Protein AF-0000000067282659 (afdb_homodimer)

Organism: NCBI:txid741277

Radius of gyration: 24.6 Å; Cα contacts (8 Å, |Δi|>4): 688; chains: 2; bounding box: 68×76×52 Å

pLDDT: mean 96.24, std 5.79, range [43.84, 98.81]

Nearest PDB structures (foldseek):
  1otw-assembly1_A  TM=6.386E-01  e=4.198E-04  Klebsiella pneumoniae
  4ny7-assembly1_B  TM=6.399E-01  e=9.774E-04  Klebsiella pneumoniae subsp. pneumoniae MGH 78578
  4q25-assembly1_B  TM=2.834E-01  e=1.799E+00  Pseudomonas aeruginosa PAO1
  2v0o-assembly2_C  TM=1.618E-01  e=1.721E+00  Homo sapiens
  1otw-assembly1_A  TM=6.388E-01  e=4.657E-04  Klebsiella pneumoniae

Secondary structure (DSSP, 8-state):
-HHHHHHHHHHHHHHHHHHHH-GGGSHHHHHHHHS-HHHHT-HHHHHHHHHHHHHHHHHHHHHHTT-TT--SHHHHHHHHHHHHHHH--GGG--HHHHHHHHHHHTT----S-GGG---HHHHHTTS-HHHHHHHHHHHHHTTT-SHHHHHHHHHHHHHHHHHHHHHHTT-GGGGGSHHHHHHHHHTHHHHHHHHHHHHHHHHHHH-GGGHHHHHHHHHHHHHHHHHHHHHHHHHHHHT-/-HHHHHHHHHHHHHHHHHHHH-GGGSHHHHHHHHS-HHHHT-HHHHHHHHHHHHHHHHHHHHHHTT-TT--SHHHHHHHHHHHHHHH--GGG--HHHHHHHHHHHTT----S-GGG---HHHHHTTS-HHHHHHHHHHHHHGGG-SHHHHHHHHHHHHHHHHHHHHHHTT-GGGGGSHHHHHHHHHTHHHHHHHHHHHHHHHHHHH-GGGHHHHHHHHHHHHHHHHHHHHHHHHHHHHT-

Structure (mmCIF, N/CA/C/O backbone):
data_AF-0000000067282659-model_v1
#
loop_
_entity.id
_entity.type
_entity.pdbx_description
1 polymer 'Uncharacterized protein'
#
loop_
_atom_site.group_PDB
_atom_site.id
_atom_site.type_symbol
_atom_site.label_atom_id
_atom_site.label_alt_id
_atom_site.label_comp_id
_atom_site.label_asym_id
_atom_site.label_entity_id
_atom_site.label_seq_id
_atom_site.pdbx_PDB_ins_code
_atom_site.Cartn_x
_atom_site.Cartn_y
_atom_site.Cartn_z
_atom_site.occupancy
_atom_site.B_iso_or_equiv
_atom_site.auth_seq_id
_atom_site.auth_comp_id
_atom_site.auth_asym_id
_atom_site.auth_atom_id
_atom_site.pdbx_PDB_model_num
ATOM 1 N N . MET A 1 1 ? -33.625 -2.24 1.055 1 44.34 1 MET A N 1
ATOM 2 C CA . MET A 1 1 ? -33.969 -3.467 0.338 1 44.34 1 MET A CA 1
ATOM 3 C C . MET A 1 1 ? -33.094 -3.625 -0.907 1 44.34 1 MET A C 1
ATOM 5 O O . MET A 1 1 ? -32.594 -4.715 -1.175 1 44.34 1 MET A O 1
ATOM 9 N N . GLN A 1 2 ? -33.031 -2.631 -1.766 1 50.09 2 GLN A N 1
ATOM 10 C CA . GLN A 1 2 ? -32.344 -2.629 -3.051 1 50.09 2 GLN A CA 1
ATOM 11 C C . GLN A 1 2 ? -30.844 -2.855 -2.871 1 50.09 2 GLN A C 1
ATOM 13 O O . GLN A 1 2 ? -30.219 -3.576 -3.652 1 50.09 2 GLN A O 1
ATOM 18 N N . ASN A 1 3 ? -30.219 -2.354 -1.791 1 61.72 3 ASN A N 1
ATOM 19 C CA . ASN A 1 3 ? -28.797 -2.395 -1.468 1 61.72 3 ASN A CA 1
ATOM 20 C C . ASN A 1 3 ? -28.359 -3.793 -1.047 1 61.72 3 ASN A C 1
ATOM 22 O O . ASN A 1 3 ? -27.266 -4.23 -1.389 1 61.72 3 ASN A O 1
ATOM 26 N N . GLN A 1 4 ? -29.203 -4.496 -0.272 1 65.5 4 GLN A N 1
ATOM 27 C CA . GLN A 1 4 ? -28.906 -5.867 0.115 1 65.5 4 GLN A CA 1
ATOM 28 C C . GLN A 1 4 ? -28.797 -6.773 -1.108 1 65.5 4 GLN A C 1
ATOM 30 O O . GLN A 1 4 ? -28.016 -7.727 -1.119 1 65.5 4 GLN A O 1
ATOM 35 N N . ASP A 1 5 ? -29.281 -6.25 -2.035 1 86.25 5 ASP A N 1
ATOM 36 C CA . ASP A 1 5 ? -29.359 -7.023 -3.27 1 86.25 5 ASP A CA 1
ATOM 37 C C . ASP A 1 5 ? -28.047 -6.953 -4.047 1 86.25 5 ASP A C 1
ATOM 39 O O . ASP A 1 5 ? -27.609 -7.953 -4.617 1 86.25 5 ASP A O 1
ATOM 43 N N . ILE A 1 6 ? -27.297 -5.93 -3.818 1 91.19 6 ILE A N 1
ATOM 44 C CA . ILE A 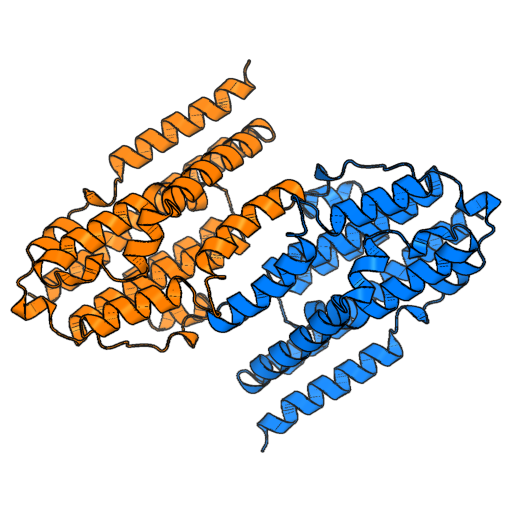1 6 ? -26.062 -5.734 -4.566 1 91.19 6 ILE A CA 1
ATOM 45 C C . ILE A 1 6 ? -24.984 -6.68 -4.039 1 91.19 6 ILE A C 1
ATOM 47 O O . ILE A 1 6 ? -24.266 -7.309 -4.82 1 91.19 6 ILE A O 1
ATOM 51 N N . GLY A 1 7 ? -24.922 -6.793 -2.75 1 89.56 7 GLY A N 1
ATOM 52 C CA . GLY A 1 7 ? -23.984 -7.711 -2.139 1 89.56 7 GLY A CA 1
ATOM 53 C C . GLY A 1 7 ? -24.219 -9.156 -2.516 1 89.56 7 GLY A C 1
ATOM 54 O O . GLY A 1 7 ? -23.281 -9.898 -2.809 1 89.56 7 GLY A O 1
ATOM 55 N N . MET A 1 8 ? -25.453 -9.5 -2.564 1 91.88 8 MET A N 1
ATOM 56 C CA . MET A 1 8 ? -25.812 -10.875 -2.902 1 91.88 8 MET A CA 1
ATOM 57 C C . MET A 1 8 ? -25.531 -11.164 -4.371 1 91.88 8 MET A C 1
ATOM 59 O O . MET A 1 8 ? -25.078 -12.258 -4.719 1 91.88 8 MET A O 1
ATOM 63 N N . LYS A 1 9 ? -25.844 -10.211 -5.129 1 94.81 9 LYS A N 1
ATOM 64 C CA . LYS A 1 9 ? -25.547 -10.359 -6.555 1 94.81 9 LYS A CA 1
ATOM 65 C C . LYS A 1 9 ? -24.062 -10.555 -6.801 1 94.81 9 LYS A C 1
ATOM 67 O O . LYS A 1 9 ? -23.672 -11.406 -7.594 1 94.81 9 LYS A O 1
ATOM 72 N N . PHE A 1 10 ? -23.25 -9.82 -6.105 1 96.31 10 PHE A N 1
ATOM 73 C CA . PHE A 1 10 ? -21.797 -9.922 -6.266 1 96.31 10 PHE A CA 1
ATOM 74 C C . PHE A 1 10 ? -21.297 -11.273 -5.758 1 96.31 10 PHE A C 1
ATOM 76 O O . PHE A 1 10 ? -20.469 -11.914 -6.402 1 96.31 10 PHE A O 1
ATOM 83 N N . TYR A 1 11 ? -21.844 -11.664 -4.629 1 95.44 11 TYR A N 1
ATOM 84 C CA . TYR A 1 11 ? -21.422 -12.945 -4.066 1 95.44 11 TYR A CA 1
ATOM 85 C C . TYR A 1 11 ? -21.766 -14.094 -5.008 1 95.44 11 TYR A C 1
ATOM 87 O O . TYR A 1 11 ? -20.969 -15.008 -5.207 1 95.44 11 TYR A O 1
ATOM 95 N N . ARG A 1 12 ? -22.938 -14.039 -5.547 1 96.44 12 ARG A N 1
ATOM 96 C CA . ARG A 1 12 ? -23.344 -15.078 -6.492 1 96.44 12 ARG A CA 1
ATOM 97 C C . ARG A 1 12 ? -22.438 -15.086 -7.719 1 96.44 12 ARG A C 1
ATOM 99 O O . ARG A 1 12 ? -22.031 -16.156 -8.195 1 96.44 12 ARG A O 1
ATOM 106 N N . PHE A 1 13 ? -22.203 -13.977 -8.133 1 97.62 13 PHE A N 1
ATOM 107 C CA . PHE A 1 13 ? -21.312 -13.828 -9.273 1 97.62 13 PHE A CA 1
ATOM 108 C C . PHE A 1 13 ? -19.938 -14.414 -8.953 1 97.62 13 PHE A C 1
ATOM 110 O O . PHE A 1 13 ? -19.375 -15.148 -9.758 1 97.62 13 PHE A O 1
ATOM 117 N N . LEU A 1 14 ? -19.391 -14.062 -7.797 1 96.88 14 LEU A N 1
ATOM 118 C CA . LEU A 1 14 ? -18.094 -14.562 -7.391 1 96.88 14 LEU A CA 1
ATOM 119 C C . LEU A 1 14 ? -18.094 -16.094 -7.289 1 96.88 14 LEU A C 1
ATOM 121 O O . LEU A 1 14 ? -17.125 -16.75 -7.664 1 96.88 14 LEU A O 1
ATOM 125 N N . ASP A 1 15 ? -19.156 -16.578 -6.785 1 96.25 15 ASP A N 1
ATOM 126 C CA . ASP A 1 15 ? -19.281 -18.031 -6.68 1 96.25 15 ASP A CA 1
ATOM 127 C C . ASP A 1 15 ? -19.25 -18.688 -8.055 1 96.25 15 ASP A C 1
ATOM 129 O O . ASP A 1 15 ? -18.625 -19.75 -8.234 1 96.25 15 ASP A O 1
ATOM 133 N N . GLU A 1 16 ? -19.875 -18.125 -8.938 1 97.56 16 GLU A N 1
ATOM 134 C CA . GLU A 1 16 ? -19.891 -18.656 -10.305 1 97.56 16 GLU A CA 1
ATOM 135 C C . GLU A 1 16 ? -18.5 -18.609 -10.922 1 97.56 16 GLU A C 1
ATOM 137 O O . GLU A 1 16 ? -18.062 -19.594 -11.531 1 97.56 16 GLU A O 1
ATOM 142 N N . ILE A 1 17 ? -17.844 -17.516 -10.75 1 97.94 17 ILE A N 1
ATOM 143 C CA . ILE A 1 17 ? -16.484 -17.359 -11.266 1 97.94 17 ILE A CA 1
ATOM 144 C C . ILE A 1 17 ? -15.562 -18.391 -10.617 1 97.94 17 ILE A C 1
ATOM 146 O O . ILE A 1 17 ? -14.711 -18.984 -11.289 1 97.94 17 ILE A O 1
ATOM 150 N N . TYR A 1 18 ? -15.773 -18.516 -9.352 1 97.44 18 TYR A N 1
ATOM 151 C CA . TYR A 1 18 ? -14.953 -19.469 -8.609 1 97.44 18 TYR A CA 1
ATOM 152 C C . TYR A 1 18 ? -15.148 -20.891 -9.148 1 97.44 18 TYR A C 1
ATOM 154 O O . TYR A 1 18 ? -14.18 -21.625 -9.336 1 97.44 18 TYR A O 1
ATOM 162 N N . GLN A 1 19 ? -16.328 -21.266 -9.453 1 96.81 19 GLN A N 1
ATOM 163 C CA . GLN A 1 19 ? -16.641 -22.609 -9.938 1 96.81 19 GLN A CA 1
ATOM 164 C C . GLN A 1 19 ? -16.094 -22.812 -11.352 1 96.81 19 GLN A C 1
ATOM 166 O O . GLN A 1 19 ? -15.555 -23.875 -11.656 1 96.81 19 GLN A O 1
ATOM 171 N N . ILE A 1 20 ? -16.188 -21.844 -12.102 1 97.69 20 ILE A N 1
ATOM 172 C CA . ILE A 1 20 ? -15.789 -21.953 -13.5 1 97.69 20 ILE A CA 1
ATOM 173 C C . ILE A 1 20 ? -14.266 -21.984 -13.602 1 97.69 20 ILE A C 1
ATOM 175 O O . ILE A 1 20 ? -13.711 -22.703 -14.43 1 97.69 20 ILE A O 1
ATOM 179 N N . HIS A 1 21 ? -13.586 -21.234 -12.688 1 97.88 21 HIS A N 1
ATOM 180 C CA . HIS A 1 21 ? -12.156 -21.016 -12.867 1 97.88 21 HIS A CA 1
ATOM 181 C C . HIS A 1 21 ? -11.359 -21.609 -11.711 1 97.88 21 HIS A C 1
ATOM 183 O O . HIS A 1 21 ? -10.203 -21.234 -11.484 1 97.88 21 HIS A O 1
ATOM 189 N N . LEU A 1 22 ? -11.969 -22.484 -11.016 1 97.44 22 LEU A N 1
ATOM 190 C CA . LEU A 1 22 ? -11.289 -23.094 -9.883 1 97.44 22 LEU A CA 1
ATOM 191 C C . LEU A 1 22 ? -9.898 -23.594 -10.281 1 97.44 22 LEU A C 1
ATOM 193 O O . LEU A 1 22 ? -9.766 -24.453 -11.148 1 97.44 22 LEU A O 1
ATOM 197 N N . PRO A 1 23 ? -8.812 -23.031 -9.625 1 96.5 23 PRO A N 1
ATOM 198 C CA . PRO A 1 23 ? -7.461 -23.344 -10.086 1 96.5 23 PRO A CA 1
ATOM 199 C C . PRO A 1 23 ? -7.133 -24.828 -10.031 1 96.5 23 PRO A C 1
ATOM 201 O O . PRO A 1 23 ? -6.582 -25.391 -10.984 1 96.5 23 PRO A O 1
ATOM 204 N N . SER A 1 24 ? -7.547 -25.531 -9.016 1 97.44 24 SER A N 1
ATOM 205 C CA . SER A 1 24 ? -7.195 -26.938 -8.828 1 97.44 24 SER A CA 1
ATOM 206 C C . SER A 1 24 ? -7.766 -27.812 -9.945 1 97.44 24 SER A C 1
ATOM 208 O O . SER A 1 24 ? -7.32 -28.938 -10.156 1 97.44 24 SER A O 1
ATOM 210 N N . LYS A 1 25 ? -8.734 -27.328 -10.625 1 97.31 25 LYS A N 1
ATOM 211 C CA . LYS A 1 25 ? -9.359 -28.078 -11.703 1 97.31 25 LYS A CA 1
ATOM 212 C C . LYS A 1 25 ? -8.68 -27.797 -13.039 1 97.31 25 LYS A C 1
ATOM 214 O O . LYS A 1 25 ? -8.992 -28.422 -14.055 1 97.31 25 LYS A O 1
ATOM 219 N N . HIS A 1 26 ? -7.809 -26.875 -13.086 1 97.62 26 HIS A N 1
ATOM 220 C CA . HIS A 1 26 ? -7.074 -26.594 -14.312 1 97.62 26 HIS A CA 1
ATOM 221 C C . HIS A 1 26 ? -6.148 -27.75 -14.688 1 97.62 26 HIS A C 1
ATOM 223 O O . HIS A 1 26 ? -5.531 -28.359 -13.812 1 97.62 26 HIS A O 1
ATOM 229 N N . SER A 1 27 ? -6 -27.969 -15.961 1 97.81 27 SER A N 1
ATOM 230 C CA . SER A 1 27 ? -5.246 -29.125 -16.453 1 97.81 27 SER A CA 1
ATOM 231 C C . SER A 1 27 ? -3.775 -29.031 -16.062 1 97.81 27 SER A C 1
ATOM 233 O O . SER A 1 27 ? -3.092 -30.047 -15.961 1 97.81 27 SER A O 1
ATOM 235 N N . PHE A 1 28 ? -3.234 -27.859 -15.852 1 98.56 28 PHE A N 1
ATOM 236 C CA . PHE A 1 28 ? -1.846 -27.688 -15.445 1 98.56 28 PHE A CA 1
ATOM 237 C C . PHE A 1 28 ? -1.521 -28.531 -14.227 1 98.56 28 PHE A C 1
ATOM 239 O O . PHE A 1 28 ? -0.496 -29.219 -14.195 1 98.56 28 PHE A O 1
ATOM 246 N N . PHE A 1 29 ? -2.389 -28.5 -13.195 1 98.31 29 PHE A N 1
ATOM 247 C CA . PHE A 1 29 ? -2.082 -29.156 -11.93 1 98.31 29 PHE A CA 1
ATOM 248 C C . PHE A 1 29 ? -2.102 -30.672 -12.102 1 98.31 29 PHE A C 1
ATOM 250 O O . PHE A 1 29 ? -1.292 -31.375 -11.492 1 98.31 29 PHE A O 1
ATOM 257 N N . ALA A 1 30 ? -3.014 -31.156 -12.922 1 97.25 30 ALA A N 1
ATOM 258 C CA . ALA A 1 30 ? -3.021 -32.594 -13.242 1 97.25 30 ALA A CA 1
ATOM 259 C C . ALA A 1 30 ? -1.761 -32.969 -14 1 97.25 30 ALA A C 1
ATOM 261 O O . ALA A 1 30 ? -1.159 -34.031 -13.719 1 97.25 30 ALA A O 1
ATOM 262 N N . CYS A 1 31 ? -1.441 -32.156 -14.953 1 98 31 CYS A N 1
ATOM 263 C CA . CYS A 1 31 ? -0.227 -32.406 -15.727 1 98 31 CYS A CA 1
ATOM 264 C C . CYS A 1 31 ? 0.999 -32.438 -14.82 1 98 31 CYS A C 1
ATOM 266 O O . CYS A 1 31 ? 1.856 -33.312 -14.945 1 98 31 CYS A O 1
ATOM 268 N N . LEU A 1 32 ? 1.06 -31.5 -13.93 1 98.25 32 LEU A N 1
ATOM 269 C CA . LEU A 1 32 ? 2.182 -31.406 -13 1 98.25 32 LEU A CA 1
ATOM 270 C C . LEU A 1 32 ? 2.244 -32.625 -12.094 1 98.25 32 LEU A C 1
ATOM 272 O O . LEU A 1 32 ? 3.324 -33.188 -11.844 1 98.25 32 LEU A O 1
ATOM 276 N N . ALA A 1 33 ? 1.121 -33.094 -11.617 1 97.12 33 ALA A N 1
ATOM 277 C CA . ALA A 1 33 ? 1.044 -34.219 -10.703 1 97.12 33 ALA A CA 1
ATOM 278 C C . ALA A 1 33 ? 1.505 -35.531 -11.383 1 97.12 33 ALA A C 1
ATOM 280 O O . ALA A 1 33 ? 2.045 -36.406 -10.734 1 97.12 33 ALA A O 1
ATOM 281 N N . LYS A 1 34 ? 1.329 -35.562 -12.68 1 96.44 34 LYS A N 1
ATOM 282 C CA . LYS A 1 34 ? 1.654 -36.75 -13.422 1 96.44 34 LYS A CA 1
ATOM 283 C C . LYS A 1 34 ? 3.014 -36.656 -14.109 1 96.44 34 LYS A C 1
ATOM 285 O O . LYS A 1 34 ? 3.467 -37.594 -14.766 1 96.44 34 LYS A O 1
ATOM 290 N N . PHE A 1 35 ? 3.596 -35.531 -13.992 1 96.5 35 PHE A N 1
ATOM 291 C CA . PHE A 1 35 ? 4.867 -35.281 -14.664 1 96.5 35 PHE A CA 1
ATOM 292 C C . PHE A 1 35 ? 5.945 -36.219 -14.125 1 96.5 35 PHE A C 1
ATOM 294 O O . PHE A 1 35 ? 6.035 -36.438 -12.914 1 96.5 35 PHE A O 1
ATOM 301 N N . PRO A 1 36 ? 6.711 -36.875 -14.961 1 95.56 36 PRO A N 1
ATOM 302 C CA . PRO A 1 36 ? 7.723 -37.812 -14.477 1 95.56 36 PRO A CA 1
ATOM 303 C C . PRO A 1 36 ? 8.719 -37.156 -13.523 1 95.56 36 PRO A C 1
ATOM 305 O O . PRO A 1 36 ? 9.328 -36.156 -13.859 1 95.56 36 PRO A O 1
ATOM 308 N N . PRO A 1 37 ? 8.891 -37.75 -12.398 1 94.75 37 PRO A N 1
ATOM 309 C CA . PRO A 1 37 ? 9.781 -37.156 -11.391 1 94.75 37 PRO A CA 1
ATOM 310 C C . PRO A 1 37 ? 11.188 -36.906 -11.922 1 94.75 37 PRO A C 1
ATOM 312 O O . PRO A 1 37 ? 11.812 -35.906 -11.586 1 94.75 37 PRO A O 1
ATOM 315 N N . GLU A 1 38 ? 11.734 -37.812 -12.711 1 94.62 38 GLU A N 1
ATOM 316 C CA . GLU A 1 38 ? 13.094 -37.688 -13.234 1 94.62 38 GLU A CA 1
ATOM 317 C C . GLU A 1 38 ? 13.242 -36.438 -14.07 1 94.62 38 GLU A C 1
ATOM 319 O O . GLU A 1 38 ? 14.312 -35.812 -14.109 1 94.62 38 GLU A O 1
ATOM 324 N N . LYS A 1 39 ? 12.18 -36.062 -14.664 1 95.31 39 LYS A N 1
ATOM 325 C CA . LYS A 1 39 ? 12.211 -34.875 -15.5 1 95.31 39 LYS A CA 1
ATOM 326 C C . LYS A 1 39 ? 11.93 -33.625 -14.672 1 95.31 39 LYS A C 1
ATOM 328 O O . LYS A 1 39 ? 12.523 -32.562 -14.914 1 95.31 39 LYS A O 1
ATOM 333 N N . LEU A 1 40 ? 11.023 -33.75 -13.742 1 96.44 40 LEU A N 1
ATOM 334 C CA . LEU A 1 40 ? 10.625 -32.594 -12.93 1 96.44 40 LEU A CA 1
ATOM 335 C C . LEU A 1 40 ? 11.781 -32.125 -12.055 1 96.44 40 LEU A C 1
ATOM 337 O O . LEU A 1 40 ? 11.852 -30.953 -11.695 1 96.44 40 LEU A O 1
ATOM 341 N N . CYS A 1 41 ? 12.68 -33 -11.797 1 95.56 41 CYS A N 1
ATOM 342 C CA . CYS A 1 41 ? 13.789 -32.688 -10.898 1 95.56 41 CYS A CA 1
ATOM 343 C C . CYS A 1 41 ? 14.859 -31.891 -11.617 1 95.56 41 CYS A C 1
ATOM 345 O O . CYS A 1 41 ? 15.852 -31.484 -11.008 1 95.56 41 CYS A O 1
ATOM 347 N N . SER A 1 42 ? 14.648 -31.594 -12.891 1 96.5 42 SER A N 1
ATOM 348 C CA . SER A 1 42 ? 15.555 -30.703 -13.617 1 96.5 42 SER A CA 1
ATOM 349 C C . SER A 1 42 ? 15.617 -29.328 -12.977 1 96.5 42 SER A C 1
ATOM 351 O O . SER A 1 42 ? 14.602 -28.641 -12.875 1 96.5 42 SER A O 1
ATOM 353 N N . PRO A 1 43 ? 16.844 -28.922 -12.57 1 97.69 43 PRO A N 1
ATOM 354 C CA . PRO A 1 43 ? 16.953 -27.594 -11.969 1 97.69 43 PRO A CA 1
ATOM 355 C C . PRO A 1 43 ? 16.422 -26.484 -12.867 1 97.69 43 PRO A C 1
ATOM 357 O O . PRO A 1 43 ? 15.797 -25.531 -12.383 1 97.69 43 PRO A O 1
ATOM 360 N N . ASN A 1 44 ? 16.656 -26.672 -14.156 1 97.38 44 ASN A N 1
ATOM 361 C CA . ASN A 1 44 ? 16.203 -25.672 -15.109 1 97.38 44 ASN A CA 1
ATOM 362 C C . ASN A 1 44 ? 14.688 -25.641 -15.219 1 97.38 44 ASN A C 1
ATOM 364 O O . ASN A 1 44 ? 14.086 -24.562 -15.25 1 97.38 44 ASN A O 1
ATOM 368 N N . LEU A 1 45 ? 14.102 -26.766 -15.266 1 98 45 LEU A N 1
ATOM 369 C CA . LEU A 1 45 ? 12.648 -26.812 -15.359 1 98 45 LEU A CA 1
ATOM 370 C C . LEU A 1 45 ? 12 -26.266 -14.094 1 98 45 LEU A C 1
ATOM 372 O O . LEU A 1 45 ? 11.102 -25.422 -14.164 1 98 45 LEU A O 1
ATOM 376 N N . LEU A 1 46 ? 12.492 -26.688 -12.938 1 98.25 46 LEU A N 1
ATOM 377 C CA . LEU A 1 46 ? 11.984 -26.188 -11.664 1 98.25 46 LEU A CA 1
ATOM 378 C C . LEU A 1 46 ? 12.188 -24.688 -11.547 1 98.25 46 LEU A C 1
ATOM 380 O O . LEU A 1 46 ? 11.32 -23.969 -11.031 1 98.25 46 LEU A O 1
ATOM 384 N N . GLY A 1 47 ? 13.336 -24.25 -11.977 1 98.38 47 GLY A N 1
ATOM 385 C CA . GLY A 1 47 ? 13.602 -22.828 -11.969 1 98.38 47 GLY A CA 1
ATOM 386 C C . GLY A 1 47 ? 12.617 -22.031 -12.812 1 98.38 47 GLY A C 1
ATOM 387 O O . GLY A 1 47 ? 12.156 -20.969 -12.383 1 98.38 47 GLY A O 1
ATOM 388 N N . ASN A 1 48 ? 12.32 -22.578 -13.961 1 98.25 48 ASN A N 1
ATOM 389 C CA . ASN A 1 48 ? 11.367 -21.906 -14.844 1 98.25 48 ASN A CA 1
ATOM 390 C C . ASN A 1 48 ? 9.953 -21.938 -14.266 1 98.25 48 ASN A C 1
ATOM 392 O O . ASN A 1 48 ? 9.203 -20.969 -14.414 1 98.25 48 ASN A O 1
ATOM 396 N N . LEU A 1 49 ? 9.602 -23.016 -13.641 1 98.44 49 LEU A N 1
ATOM 397 C CA . LEU A 1 49 ? 8.328 -23.078 -12.93 1 98.44 49 LEU A CA 1
ATOM 398 C C . LEU A 1 49 ? 8.281 -22.047 -11.812 1 98.44 49 LEU A C 1
ATOM 400 O O . LEU A 1 49 ? 7.301 -21.297 -11.68 1 98.44 49 LEU A O 1
ATOM 404 N N . TYR A 1 50 ? 9.359 -21.953 -11.102 1 98.44 50 TYR A N 1
ATOM 405 C CA . TYR A 1 50 ? 9.477 -21.047 -9.969 1 98.44 50 TYR A CA 1
ATOM 406 C C . TYR A 1 50 ? 9.336 -19.594 -10.414 1 98.44 50 TYR A C 1
ATOM 408 O O . TYR A 1 50 ? 8.523 -18.859 -9.867 1 98.44 50 TYR A O 1
ATOM 416 N N . ILE A 1 51 ? 10.109 -19.156 -11.375 1 98.62 51 ILE A N 1
ATOM 417 C CA . ILE A 1 51 ? 10.156 -17.734 -11.719 1 98.62 51 ILE A CA 1
ATOM 418 C C . ILE A 1 51 ? 8.789 -17.281 -12.234 1 98.62 51 ILE A C 1
ATOM 420 O O . ILE A 1 51 ? 8.367 -16.156 -11.977 1 98.62 51 ILE A O 1
ATOM 424 N N . ARG A 1 52 ? 8.086 -18.125 -12.914 1 98.69 52 ARG A N 1
ATOM 425 C CA . ARG A 1 52 ? 6.766 -17.781 -13.43 1 98.69 52 ARG A CA 1
ATOM 426 C C . ARG A 1 52 ? 5.75 -17.688 -12.297 1 98.69 52 ARG A C 1
ATOM 428 O O . ARG A 1 52 ? 5.031 -16.688 -12.188 1 98.69 52 ARG A O 1
ATOM 435 N N . TYR A 1 53 ? 5.754 -18.672 -11.438 1 98.75 53 TYR A N 1
ATOM 436 C CA . TYR A 1 53 ? 4.836 -18.672 -10.305 1 98.75 53 TYR A CA 1
ATOM 437 C C . TYR A 1 53 ? 5.145 -17.516 -9.352 1 98.75 53 TYR A C 1
ATOM 439 O O . TYR A 1 53 ? 4.238 -16.797 -8.93 1 98.75 53 TYR A O 1
ATOM 447 N N . GLN A 1 54 ? 6.391 -17.312 -9.031 1 98.69 54 GLN A N 1
ATOM 448 C CA . GLN A 1 54 ? 6.793 -16.25 -8.117 1 98.69 54 GLN A CA 1
ATOM 449 C C . GLN A 1 54 ? 6.477 -14.875 -8.703 1 98.69 54 GLN A C 1
ATOM 451 O O . GLN A 1 54 ? 6.078 -13.969 -7.973 1 98.69 54 GLN A O 1
ATOM 456 N N . ALA A 1 55 ? 6.688 -14.742 -10 1 98.69 55 ALA A N 1
ATOM 457 C CA . ALA A 1 55 ? 6.387 -13.469 -10.648 1 98.69 55 ALA A CA 1
ATOM 458 C C . ALA A 1 55 ? 4.906 -13.125 -10.523 1 98.69 55 ALA A C 1
ATOM 460 O O . ALA A 1 55 ? 4.547 -11.969 -10.266 1 98.69 55 ALA A O 1
ATOM 461 N N . ALA A 1 56 ? 4.07 -14.109 -10.688 1 98.75 56 ALA A N 1
ATOM 462 C CA . ALA A 1 56 ? 2.633 -13.898 -10.539 1 98.75 56 ALA A CA 1
ATOM 463 C C . ALA A 1 56 ? 2.285 -13.508 -9.102 1 98.75 56 ALA A C 1
ATOM 465 O O . ALA A 1 56 ? 1.522 -12.562 -8.883 1 98.75 56 ALA A O 1
ATOM 466 N N . CYS A 1 57 ? 2.875 -14.219 -8.156 1 98.38 57 CYS A N 1
ATOM 467 C CA . CYS A 1 57 ? 2.648 -13.922 -6.746 1 98.38 57 CYS A CA 1
ATOM 468 C C . CYS A 1 57 ? 3.152 -12.523 -6.398 1 98.38 57 CYS A C 1
ATOM 470 O O . CYS A 1 57 ? 2.455 -11.758 -5.734 1 98.38 57 CYS A O 1
ATOM 472 N N . HIS A 1 58 ? 4.348 -12.242 -6.883 1 98.25 58 HIS A N 1
ATOM 473 C CA . HIS A 1 58 ? 4.945 -10.938 -6.621 1 98.25 58 HIS A CA 1
ATOM 474 C C . HIS A 1 58 ? 4.066 -9.812 -7.156 1 98.25 58 HIS A C 1
ATOM 476 O O . HIS A 1 58 ? 3.799 -8.844 -6.445 1 98.25 58 HIS A O 1
ATOM 482 N N . ALA A 1 59 ? 3.604 -9.938 -8.383 1 98.62 59 ALA A N 1
ATOM 483 C CA . ALA A 1 59 ? 2.781 -8.906 -9.008 1 98.62 59 ALA A CA 1
ATOM 484 C C . ALA A 1 59 ? 1.506 -8.656 -8.203 1 98.62 59 ALA A C 1
ATOM 486 O O . ALA A 1 59 ? 1.146 -7.512 -7.934 1 98.62 59 ALA A O 1
ATOM 487 N N . THR A 1 60 ? 0.864 -9.695 -7.816 1 98.25 60 THR A N 1
ATOM 488 C CA . THR A 1 60 ? -0.408 -9.555 -7.117 1 98.25 60 THR A CA 1
ATOM 489 C C . THR A 1 60 ? -0.192 -9.016 -5.707 1 98.25 60 THR A C 1
ATOM 491 O O . THR A 1 60 ? -1.014 -8.25 -5.199 1 98.25 60 THR A O 1
ATOM 494 N N . ARG A 1 61 ? 0.917 -9.359 -5.102 1 96.5 61 ARG A N 1
ATOM 495 C CA . ARG A 1 61 ? 1.23 -8.875 -3.762 1 96.5 61 ARG A CA 1
ATOM 496 C C . ARG A 1 61 ? 1.561 -7.383 -3.789 1 96.5 61 ARG A C 1
ATOM 498 O O . ARG A 1 61 ? 1.057 -6.613 -2.967 1 96.5 61 ARG A O 1
ATOM 505 N N . VAL A 1 62 ? 2.383 -7.031 -4.758 1 96.88 62 VAL A N 1
ATOM 506 C CA . VAL A 1 62 ? 2.783 -5.633 -4.879 1 96.88 62 VAL A CA 1
ATOM 507 C C . VAL A 1 62 ? 1.56 -4.77 -5.176 1 96.88 62 VAL A C 1
ATOM 509 O O . VAL A 1 62 ? 1.451 -3.645 -4.68 1 96.88 62 VAL A O 1
ATOM 512 N N . MET A 1 63 ? 0.675 -5.297 -5.879 1 97.38 63 MET A N 1
ATOM 513 C CA . MET A 1 63 ? -0.434 -4.473 -6.348 1 97.38 63 MET A CA 1
ATOM 514 C C . MET A 1 63 ? -1.521 -4.363 -5.285 1 97.38 63 MET A C 1
ATOM 516 O O . MET A 1 63 ? -2.412 -3.52 -5.391 1 97.38 63 MET A O 1
ATOM 520 N N . VAL A 1 64 ? -1.476 -5.137 -4.219 1 97 64 VAL A N 1
ATOM 521 C CA . VAL A 1 64 ? -2.422 -4.973 -3.121 1 97 64 VAL A CA 1
ATOM 522 C C . VAL A 1 64 ? -2.307 -3.562 -2.547 1 97 64 VAL A C 1
ATOM 524 O O . VAL A 1 64 ? -3.301 -2.982 -2.104 1 97 64 VAL A O 1
ATOM 527 N N . TYR A 1 65 ? -1.154 -2.994 -2.619 1 95.06 65 TYR A N 1
ATOM 528 C CA . TYR A 1 65 ? -0.929 -1.637 -2.133 1 95.06 65 TYR A CA 1
ATOM 529 C C . TYR A 1 65 ? -1.764 -0.631 -2.916 1 95.06 65 TYR A C 1
ATOM 531 O O . TYR A 1 65 ? -2.059 0.459 -2.422 1 95.06 65 TYR A O 1
ATOM 539 N N . CYS A 1 66 ? -2.193 -1.029 -4.062 1 94.38 66 CYS A N 1
ATOM 540 C CA . CYS A 1 66 ? -2.826 -0.081 -4.973 1 94.38 66 CYS A CA 1
ATOM 541 C C . CYS A 1 66 ? -4.309 -0.394 -5.141 1 94.38 66 CYS A C 1
ATOM 543 O O . CYS A 1 66 ? -4.961 0.147 -6.035 1 94.38 66 CYS A O 1
ATOM 545 N N . VAL A 1 67 ? -4.789 -1.281 -4.336 1 96.69 67 VAL A N 1
ATOM 546 C CA . VAL A 1 67 ? -6.211 -1.595 -4.414 1 96.69 67 VAL A CA 1
ATOM 547 C C . VAL A 1 67 ? -7.031 -0.345 -4.105 1 96.69 67 VAL A C 1
ATOM 549 O O . VAL A 1 67 ? -6.797 0.328 -3.102 1 96.69 67 VAL A O 1
ATOM 552 N N . PRO A 1 68 ? -8.016 -0.046 -4.992 1 96.31 68 PRO A N 1
ATOM 553 C CA . PRO A 1 68 ? -8.75 1.213 -4.844 1 96.31 68 PRO A CA 1
ATOM 554 C C . PRO A 1 68 ? -9.828 1.144 -3.76 1 96.31 68 PRO A C 1
ATOM 556 O O . PRO A 1 68 ? -10.203 0.051 -3.328 1 96.31 68 PRO A O 1
ATOM 559 N N . HIS A 1 69 ? -10.219 2.297 -3.271 1 96.06 69 HIS A N 1
ATOM 560 C CA . HIS A 1 69 ? -11.391 2.529 -2.441 1 96.06 69 HIS A CA 1
ATOM 561 C C . HIS A 1 69 ? -11.156 2.055 -1.011 1 96.06 69 HIS A C 1
ATOM 563 O O . HIS A 1 69 ? -12.117 1.837 -0.262 1 96.06 69 HIS A O 1
ATOM 569 N N . LEU A 1 70 ? -9.969 1.807 -0.691 1 96.69 70 LEU A N 1
ATOM 570 C CA . LEU A 1 70 ? -9.688 1.328 0.657 1 96.69 70 LEU A CA 1
ATOM 571 C C . LEU A 1 70 ? -8.844 2.34 1.426 1 96.69 70 LEU A C 1
ATOM 573 O O . LEU A 1 70 ? -7.961 1.958 2.195 1 96.69 70 LEU A O 1
ATOM 577 N N . ASP A 1 71 ? -9.133 3.59 1.297 1 95.56 71 ASP A N 1
ATOM 578 C CA . ASP A 1 71 ? -8.242 4.625 1.804 1 95.56 71 ASP A CA 1
ATOM 579 C C . ASP A 1 71 ? -8.766 5.211 3.111 1 95.56 71 ASP A C 1
ATOM 581 O O . ASP A 1 71 ? -8.047 5.938 3.803 1 95.56 71 ASP A O 1
ATOM 585 N N . SER A 1 72 ? -9.992 4.875 3.523 1 96.31 72 SER A N 1
ATOM 586 C CA . SER A 1 72 ? -10.461 5.344 4.824 1 96.31 72 SER A CA 1
ATOM 587 C C . SER A 1 72 ? -9.664 4.699 5.957 1 96.31 72 SER A C 1
ATOM 589 O O . SER A 1 72 ? -9.109 3.611 5.793 1 96.31 72 SER A O 1
ATOM 591 N N . PRO A 1 73 ? -9.609 5.336 7.109 1 96.31 73 PRO A N 1
ATOM 592 C CA . PRO A 1 73 ? -8.75 4.824 8.18 1 96.31 73 PRO A CA 1
ATOM 593 C C . PRO A 1 73 ? -9.062 3.379 8.547 1 96.31 73 PRO A C 1
ATOM 595 O O . PRO A 1 73 ? -8.156 2.543 8.617 1 96.31 73 PRO A O 1
ATOM 598 N N . ALA A 1 74 ? -10.328 3.062 8.719 1 96.38 74 ALA A N 1
ATOM 599 C CA . ALA A 1 74 ? -10.688 1.703 9.109 1 96.38 74 ALA A CA 1
ATOM 600 C C . ALA A 1 74 ? -10.305 0.702 8.023 1 96.38 74 ALA A C 1
ATOM 602 O O . ALA A 1 74 ? -9.828 -0.396 8.32 1 96.38 74 ALA A O 1
ATOM 603 N N . LEU A 1 75 ? -10.539 1.063 6.797 1 96.5 75 LEU A N 1
ATOM 604 C CA . LEU A 1 75 ? -10.25 0.171 5.676 1 96.5 75 LEU A CA 1
ATOM 605 C C . LEU A 1 75 ? -8.75 0.043 5.453 1 96.5 75 LEU A C 1
ATOM 607 O O . LEU A 1 75 ? -8.266 -1.019 5.055 1 96.5 75 LEU A O 1
ATOM 611 N N . ARG A 1 76 ? -7.996 1.103 5.719 1 95.81 76 ARG A N 1
ATOM 612 C CA . ARG A 1 76 ? -6.543 1.022 5.613 1 95.81 76 ARG A CA 1
ATOM 613 C C . ARG A 1 76 ? -5.977 0.016 6.609 1 95.81 76 ARG A C 1
ATOM 615 O O . ARG A 1 76 ? -5.043 -0.725 6.285 1 95.81 76 ARG A O 1
ATOM 622 N N . VAL A 1 77 ? -6.566 0.003 7.766 1 96.25 77 VAL A N 1
ATOM 623 C CA . VAL A 1 77 ? -6.133 -0.947 8.789 1 96.25 77 VAL A CA 1
ATOM 624 C C . VAL A 1 77 ? -6.363 -2.375 8.289 1 96.25 77 VAL A C 1
ATOM 626 O O . VAL A 1 77 ? -5.488 -3.232 8.43 1 96.25 77 VAL A O 1
ATOM 629 N N . ARG A 1 78 ? -7.477 -2.584 7.73 1 95.62 78 ARG A N 1
ATOM 630 C CA . ARG A 1 78 ? -7.824 -3.906 7.223 1 95.62 78 ARG A CA 1
ATOM 631 C C . ARG A 1 78 ? -6.938 -4.285 6.039 1 95.62 78 ARG A C 1
ATOM 633 O O . ARG A 1 78 ? -6.457 -5.418 5.953 1 95.62 78 ARG A O 1
ATOM 640 N N . LYS A 1 79 ? -6.711 -3.363 5.152 1 95.69 79 LYS A N 1
ATOM 641 C CA . LYS A 1 79 ? -5.812 -3.568 4.02 1 95.69 79 LYS A CA 1
ATOM 642 C C . LYS A 1 79 ? -4.398 -3.891 4.488 1 95.69 79 LYS A C 1
ATOM 644 O O . LYS A 1 79 ? -3.754 -4.801 3.965 1 95.69 79 LYS A O 1
ATOM 649 N N . LEU A 1 80 ? -3.959 -3.162 5.445 1 96.81 80 LEU A N 1
ATOM 650 C CA . LEU A 1 80 ? -2.623 -3.332 6.008 1 96.81 80 LEU A CA 1
ATOM 651 C C . LEU A 1 80 ? -2.457 -4.727 6.602 1 96.81 80 LEU A C 1
ATOM 653 O O . LEU A 1 80 ? -1.377 -5.316 6.523 1 96.81 80 LEU A O 1
ATOM 657 N N . ARG A 1 81 ? -3.453 -5.266 7.18 1 95.25 81 ARG A N 1
ATOM 658 C CA . ARG A 1 81 ? -3.375 -6.605 7.75 1 95.25 81 ARG A CA 1
ATOM 659 C C . ARG A 1 81 ? -3.088 -7.645 6.672 1 95.25 81 ARG A C 1
ATOM 661 O O . ARG A 1 81 ? -2.277 -8.555 6.875 1 95.25 81 ARG A O 1
ATOM 668 N N . ILE A 1 82 ? -3.717 -7.492 5.562 1 96 82 ILE A N 1
ATOM 669 C CA . ILE A 1 82 ? -3.51 -8.414 4.449 1 96 82 ILE A CA 1
ATOM 670 C C . ILE A 1 82 ? -2.066 -8.312 3.961 1 96 82 ILE A C 1
ATOM 672 O O . ILE A 1 82 ? -1.402 -9.336 3.758 1 96 82 ILE A O 1
ATOM 676 N N . ILE A 1 83 ? -1.6 -7.125 3.816 1 96.75 83 ILE A N 1
ATOM 677 C CA . ILE A 1 83 ? -0.236 -6.902 3.348 1 96.75 83 ILE A CA 1
ATOM 678 C C . ILE A 1 83 ? 0.757 -7.457 4.367 1 96.75 83 ILE A C 1
ATOM 680 O O . ILE A 1 83 ? 1.739 -8.102 3.994 1 96.75 83 ILE A O 1
ATOM 684 N N . SER A 1 84 ? 0.471 -7.25 5.602 1 95.75 84 SER A N 1
ATOM 685 C CA . SER A 1 84 ? 1.364 -7.664 6.676 1 95.75 84 SER A CA 1
ATOM 686 C C . SER A 1 84 ? 1.481 -9.18 6.746 1 95.75 84 SER A C 1
ATOM 688 O O . SER A 1 84 ? 2.547 -9.711 7.066 1 95.75 84 SER A O 1
ATOM 690 N N . ASP A 1 85 ? 0.441 -9.852 6.473 1 95 85 ASP A N 1
ATOM 691 C CA . ASP A 1 85 ? 0.455 -11.312 6.488 1 95 85 ASP A CA 1
ATOM 692 C C . ASP A 1 85 ? 1.448 -11.859 5.469 1 95 85 ASP A C 1
ATOM 694 O O . ASP A 1 85 ? 2.01 -12.938 5.66 1 95 85 ASP A O 1
ATOM 698 N N . ASP A 1 86 ? 1.743 -11.102 4.469 1 94.06 86 ASP A N 1
ATOM 699 C CA . ASP A 1 86 ? 2.598 -11.57 3.383 1 94.06 86 ASP A CA 1
ATOM 700 C C . ASP A 1 86 ? 4.012 -11.008 3.516 1 94.06 86 ASP A C 1
ATOM 702 O O . ASP A 1 86 ? 4.98 -11.656 3.111 1 94.06 86 ASP A O 1
ATOM 706 N N . ASP A 1 87 ? 4.102 -9.805 4.117 1 94.88 87 ASP A N 1
ATOM 707 C CA . ASP A 1 87 ? 5.371 -9.086 4.012 1 94.88 87 ASP A CA 1
ATOM 708 C C . ASP A 1 87 ? 6.008 -8.898 5.387 1 94.88 87 ASP A C 1
ATOM 710 O O . ASP A 1 87 ? 7.125 -8.391 5.492 1 94.88 87 ASP A O 1
ATOM 714 N N . SER A 1 88 ? 5.391 -9.289 6.375 1 92.69 88 SER A N 1
ATOM 715 C CA . SER A 1 88 ? 5.914 -9.008 7.707 1 92.69 88 SER A CA 1
ATOM 716 C C . SER A 1 88 ? 5.965 -10.266 8.562 1 92.69 88 SER A C 1
ATOM 718 O O . SER A 1 88 ? 5.449 -10.289 9.68 1 92.69 88 SER A O 1
ATOM 720 N N . LEU A 1 89 ? 6.492 -11.203 8.016 1 93.19 89 LEU A N 1
ATOM 721 C CA . LEU A 1 89 ? 6.672 -12.445 8.766 1 93.19 89 LEU A CA 1
ATOM 722 C C . LEU A 1 89 ? 7.84 -12.32 9.742 1 93.19 89 LEU A C 1
ATOM 724 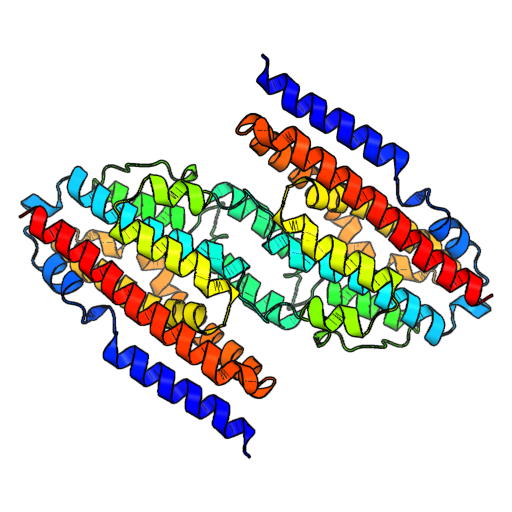O O . LEU A 1 89 ? 8.547 -11.305 9.75 1 93.19 89 LEU A O 1
ATOM 728 N N . LYS A 1 90 ? 7.996 -13.359 10.578 1 91.5 90 LYS A N 1
ATOM 729 C CA . LYS A 1 90 ? 8.992 -13.328 11.648 1 91.5 90 LYS A CA 1
ATOM 730 C C . LYS A 1 90 ? 10.398 -13.125 11.078 1 91.5 90 LYS A C 1
ATOM 732 O O . LYS A 1 90 ? 10.742 -13.703 10.047 1 91.5 90 LYS A O 1
ATOM 737 N N . ASP A 1 91 ? 11.148 -12.242 11.75 1 90.25 91 ASP A N 1
ATOM 738 C CA . ASP A 1 91 ? 12.562 -12 11.484 1 90.25 91 ASP A CA 1
ATOM 739 C C . ASP A 1 91 ? 12.773 -11.438 10.078 1 90.25 91 ASP A C 1
ATOM 741 O O . ASP A 1 91 ? 13.758 -11.766 9.414 1 90.25 91 ASP A O 1
ATOM 745 N N . GLY A 1 92 ? 11.836 -10.672 9.609 1 89.12 92 GLY A N 1
ATOM 746 C CA . GLY A 1 92 ? 11.984 -10.016 8.328 1 89.12 92 GLY A CA 1
ATOM 747 C C . GLY A 1 92 ? 11.688 -10.93 7.148 1 89.12 92 GLY A C 1
ATOM 748 O O . GLY A 1 92 ? 11.914 -10.555 5.996 1 89.12 92 GLY A O 1
ATOM 749 N N . ASP A 1 93 ? 11.195 -12.086 7.41 1 95.31 93 ASP A N 1
ATOM 750 C CA . ASP A 1 93 ? 10.828 -13.039 6.363 1 95.31 93 ASP A CA 1
ATOM 751 C C . ASP A 1 93 ? 9.547 -12.602 5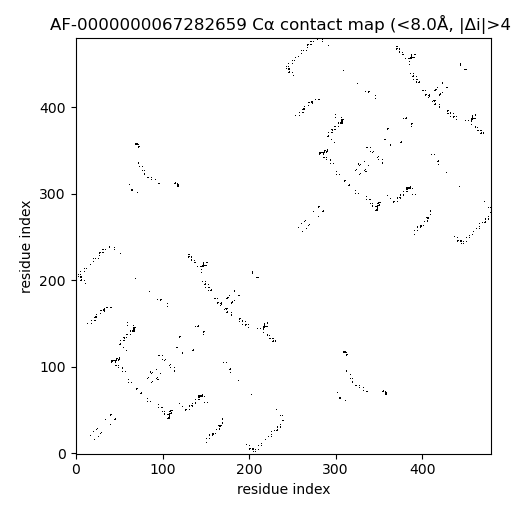.656 1 95.31 93 ASP A C 1
ATOM 753 O O . ASP A 1 93 ? 8.82 -11.742 6.148 1 95.31 93 ASP A O 1
ATOM 757 N N . THR A 1 94 ? 9.359 -13.039 4.426 1 96.94 94 THR A N 1
ATOM 758 C CA . THR A 1 94 ? 8.172 -12.805 3.623 1 96.94 94 THR A CA 1
ATOM 759 C C . THR A 1 94 ? 7.738 -14.078 2.908 1 96.94 94 THR A C 1
ATOM 761 O O . THR A 1 94 ? 8.516 -15.031 2.805 1 96.94 94 THR A O 1
ATOM 764 N N . HIS A 1 95 ? 6.48 -14.07 2.428 1 97.19 95 HIS A N 1
ATOM 765 C CA . HIS A 1 95 ? 6.031 -15.18 1.589 1 97.19 95 HIS A CA 1
ATOM 766 C C . HIS A 1 95 ? 6.918 -15.328 0.358 1 97.19 95 HIS A C 1
ATOM 768 O O . HIS A 1 95 ? 7.137 -16.453 -0.118 1 97.19 95 HIS A O 1
ATOM 774 N N . HIS A 1 96 ? 7.406 -14.25 -0.092 1 98 96 HIS A N 1
ATOM 775 C CA . HIS A 1 96 ? 8.328 -14.281 -1.224 1 98 96 HIS A CA 1
ATOM 776 C C . HIS A 1 96 ? 9.555 -15.125 -0.91 1 98 96 HIS A C 1
ATOM 778 O O . HIS A 1 96 ? 9.898 -16.031 -1.666 1 98 96 HIS A O 1
ATOM 784 N N . TYR A 1 97 ? 10.203 -14.844 0.155 1 98.12 97 TYR A N 1
ATOM 785 C CA . TYR A 1 97 ? 11.414 -15.57 0.539 1 98.12 97 TYR A CA 1
ATOM 786 C C . TYR A 1 97 ? 11.102 -17.031 0.84 1 98.12 97 TYR A C 1
ATOM 788 O O . TYR A 1 97 ? 11.906 -17.922 0.537 1 98.12 97 TYR A O 1
ATOM 796 N N . GLN A 1 98 ? 10 -17.25 1.461 1 98.06 98 GLN A N 1
ATOM 797 C CA . GLN A 1 98 ? 9.602 -18.625 1.771 1 98.06 98 GLN A CA 1
ATOM 798 C C . GLN A 1 98 ? 9.453 -19.453 0.5 1 98.06 98 GLN A C 1
ATOM 800 O O . GLN A 1 98 ? 9.906 -20.609 0.446 1 98.06 98 GLN A O 1
ATOM 805 N N . LEU A 1 99 ? 8.797 -18.875 -0.503 1 98.5 99 LEU A N 1
ATOM 806 C CA . LEU A 1 99 ? 8.625 -19.594 -1.761 1 98.5 99 LEU A CA 1
ATOM 807 C C . LEU A 1 99 ? 9.977 -19.844 -2.436 1 98.5 99 LEU A C 1
ATOM 809 O O . LEU A 1 99 ? 10.211 -20.922 -2.979 1 98.5 99 LEU A O 1
ATOM 813 N N . SER A 1 100 ? 10.805 -18.844 -2.369 1 98.5 100 SER A N 1
ATOM 814 C CA . SER A 1 100 ? 12.148 -19 -2.92 1 98.5 100 SER A CA 1
ATOM 815 C C . SER A 1 100 ? 12.883 -20.156 -2.252 1 98.5 100 SER A C 1
ATOM 817 O O . SER A 1 100 ? 13.508 -20.969 -2.932 1 98.5 100 SER A O 1
ATOM 819 N N . ARG A 1 101 ? 12.859 -20.234 -0.948 1 98.25 101 ARG A N 1
ATOM 820 C CA . ARG A 1 101 ? 13.523 -21.312 -0.214 1 98.25 101 ARG A CA 1
ATOM 821 C C . ARG A 1 101 ? 12.914 -22.672 -0.551 1 98.25 101 ARG A C 1
ATOM 823 O O . ARG A 1 101 ? 13.633 -23.656 -0.712 1 98.25 101 ARG A O 1
ATOM 830 N N . ALA A 1 102 ? 11.586 -22.719 -0.673 1 98.5 102 ALA A N 1
ATOM 831 C CA . ALA A 1 102 ? 10.906 -23.969 -0.979 1 98.5 102 ALA A CA 1
ATOM 832 C C . ALA A 1 102 ? 11.383 -24.547 -2.312 1 98.5 102 ALA A C 1
ATOM 834 O O . ALA A 1 102 ? 11.727 -25.734 -2.404 1 98.5 102 ALA A O 1
ATOM 835 N N . PHE A 1 103 ? 11.469 -23.719 -3.338 1 98.69 103 PHE A N 1
ATOM 836 C CA . PHE A 1 103 ? 11.875 -24.188 -4.656 1 98.69 103 PHE A CA 1
ATOM 837 C C . PHE A 1 103 ? 13.367 -24.5 -4.684 1 98.69 103 PHE A C 1
ATOM 839 O O . PHE A 1 103 ? 13.805 -25.438 -5.348 1 98.69 103 PHE A O 1
ATOM 846 N N . SER A 1 104 ? 14.102 -23.688 -3.928 1 98.5 104 SER A N 1
ATOM 847 C CA . SER A 1 104 ? 15.523 -23.984 -3.803 1 98.5 104 SER A CA 1
ATOM 848 C C . SER A 1 104 ? 15.75 -25.344 -3.168 1 98.5 104 SER A C 1
ATOM 850 O O . SER A 1 104 ? 16.609 -26.109 -3.613 1 98.5 104 SER A O 1
ATOM 852 N N . ASN A 1 105 ? 15.031 -25.641 -2.168 1 98.19 105 ASN A N 1
ATOM 853 C CA . ASN A 1 105 ? 15.133 -26.922 -1.475 1 98.19 105 ASN A CA 1
ATOM 854 C C . ASN A 1 105 ? 14.758 -28.094 -2.385 1 98.19 105 ASN A C 1
ATOM 856 O O . ASN A 1 105 ? 15.211 -29.219 -2.178 1 98.19 105 ASN A O 1
ATOM 860 N N . MET A 1 106 ? 13.945 -27.875 -3.404 1 97.75 106 MET A N 1
ATOM 861 C CA . MET A 1 106 ? 13.586 -28.906 -4.379 1 97.75 106 MET A CA 1
ATOM 862 C C . MET A 1 106 ? 14.648 -29.031 -5.461 1 97.75 106 MET A C 1
ATOM 864 O O . MET A 1 106 ? 14.562 -29.906 -6.328 1 97.75 106 MET A O 1
ATOM 868 N N . GLY A 1 107 ? 15.586 -28.031 -5.469 1 97.81 107 GLY A N 1
ATOM 869 C CA . GLY A 1 107 ? 16.688 -28.125 -6.41 1 97.81 107 GLY A CA 1
ATOM 870 C C . GLY A 1 107 ? 16.562 -27.156 -7.574 1 97.81 107 GLY A C 1
ATOM 871 O O . GLY A 1 107 ? 17.297 -27.266 -8.562 1 97.81 107 GLY A O 1
ATOM 872 N N . ALA A 1 108 ? 15.617 -26.234 -7.434 1 98.19 108 ALA A N 1
ATOM 873 C CA . ALA A 1 108 ? 15.414 -25.281 -8.516 1 98.19 108 ALA A CA 1
ATOM 874 C C . ALA A 1 108 ? 16.609 -24.344 -8.664 1 98.19 108 ALA A C 1
ATOM 876 O O . ALA A 1 108 ? 17.188 -23.906 -7.66 1 98.19 108 ALA A O 1
ATOM 877 N N . GLU A 1 109 ? 16.969 -24.125 -9.867 1 97.44 109 GLU A N 1
ATOM 878 C CA . GLU A 1 109 ? 17.875 -23 -10.148 1 97.44 109 GLU A CA 1
ATOM 879 C C . GLU A 1 109 ? 17.125 -21.672 -10.117 1 97.44 109 GLU A C 1
ATOM 881 O O . GLU A 1 109 ? 16.281 -21.406 -10.977 1 97.44 109 GLU A O 1
ATOM 886 N N . LEU A 1 110 ? 17.406 -20.828 -9.172 1 95.75 110 LEU A N 1
ATOM 887 C CA . LEU A 1 110 ? 16.766 -19.531 -9.078 1 95.75 110 LEU A CA 1
ATOM 888 C C . LEU A 1 110 ? 17.328 -18.562 -10.109 1 95.75 110 LEU A C 1
ATOM 890 O O . LEU A 1 110 ? 18.406 -17.984 -9.906 1 95.75 110 LEU A O 1
ATOM 894 N N . LEU A 1 111 ? 16.672 -18.297 -11.07 1 92.94 111 LEU A N 1
ATOM 895 C CA . LEU A 1 111 ? 17.125 -17.594 -12.273 1 92.94 111 LEU A CA 1
ATOM 896 C C . LEU A 1 111 ? 17.312 -16.109 -12 1 92.94 111 LEU A C 1
ATOM 898 O O . LEU A 1 111 ? 18.047 -15.43 -12.711 1 92.94 111 LEU A O 1
ATOM 902 N N . ILE A 1 112 ? 16.594 -15.648 -11.07 1 94.81 112 ILE A N 1
ATOM 903 C CA . ILE A 1 112 ? 16.781 -14.25 -10.68 1 94.81 112 ILE A CA 1
ATOM 904 C C . ILE A 1 112 ? 16.828 -14.141 -9.156 1 94.81 112 ILE A C 1
ATOM 906 O O . ILE A 1 112 ? 16.203 -14.938 -8.453 1 94.81 112 ILE A O 1
ATOM 910 N N . ALA A 1 113 ? 17.594 -13.18 -8.711 1 95.81 113 ALA A N 1
ATOM 911 C CA . ALA A 1 113 ? 17.672 -12.945 -7.27 1 95.81 113 ALA A CA 1
ATOM 912 C C . ALA A 1 113 ? 16.375 -12.383 -6.723 1 95.81 113 ALA A C 1
ATOM 914 O O . ALA A 1 113 ? 15.656 -11.664 -7.426 1 95.81 113 ALA A O 1
ATOM 915 N N . ASP A 1 114 ? 16.109 -12.688 -5.449 1 96.94 114 ASP A N 1
ATOM 916 C CA . ASP A 1 114 ? 14.867 -12.25 -4.809 1 96.94 114 ASP A CA 1
ATOM 917 C C . ASP A 1 114 ? 14.688 -10.734 -4.957 1 96.94 114 ASP A C 1
ATOM 919 O O . ASP A 1 114 ? 13.602 -10.266 -5.297 1 96.94 114 ASP A O 1
ATOM 923 N N . GLU A 1 115 ? 15.719 -10.031 -4.781 1 95.19 115 GLU A N 1
ATOM 924 C CA . GLU A 1 115 ? 15.625 -8.578 -4.75 1 95.19 115 GLU A CA 1
ATOM 925 C C . GLU A 1 115 ? 15.5 -8 -6.156 1 95.19 115 GLU A C 1
ATOM 927 O O . GLU A 1 115 ? 15.227 -6.812 -6.324 1 95.19 115 GLU A O 1
ATOM 932 N N . ASP A 1 116 ? 15.555 -8.852 -7.145 1 94.12 116 ASP A N 1
ATOM 933 C CA . ASP A 1 116 ? 15.414 -8.414 -8.531 1 94.12 116 ASP A CA 1
ATOM 934 C C . ASP A 1 116 ? 13.961 -8.477 -8.984 1 94.12 116 ASP A C 1
ATOM 936 O O . ASP A 1 116 ? 13.617 -8 -10.062 1 94.12 116 ASP A O 1
ATOM 940 N N . PHE A 1 117 ? 13 -9.117 -8.219 1 95.12 117 PHE A N 1
ATOM 941 C CA . PHE A 1 117 ? 11.57 -9.062 -8.492 1 95.12 117 PHE A CA 1
ATOM 942 C C . PHE A 1 117 ? 11.031 -7.656 -8.25 1 95.12 117 PHE A C 1
ATOM 944 O O . PHE A 1 117 ? 9.906 -7.34 -8.641 1 95.12 117 PHE A O 1
ATOM 951 N N . GLY A 1 118 ? 11.703 -6.703 -8.031 1 90.25 118 GLY A N 1
ATOM 952 C CA . GLY A 1 118 ? 11.43 -5.293 -7.805 1 90.25 118 GLY A CA 1
ATOM 953 C C . GLY A 1 118 ? 10.297 -4.762 -8.656 1 90.25 118 GLY A C 1
ATOM 954 O O . GLY A 1 118 ? 9.203 -5.332 -8.672 1 90.25 118 GLY A O 1
ATOM 955 N N . SER A 1 119 ? 10.469 -3.818 -9.508 1 91.25 119 SER A N 1
ATOM 956 C CA . SER A 1 119 ? 9.43 -3.18 -10.312 1 91.25 119 SER A CA 1
ATOM 957 C C . SER A 1 119 ? 8.844 -4.148 -11.328 1 91.25 119 SER A C 1
ATOM 959 O O . SER A 1 119 ? 9.578 -4.922 -11.953 1 91.25 119 SER A O 1
ATOM 961 N N . LEU A 1 120 ? 7.484 -4.039 -11.469 1 96.44 120 LEU A N 1
ATOM 962 C CA . LEU A 1 120 ? 6.785 -4.941 -12.383 1 96.44 120 LEU A CA 1
ATOM 963 C C . LEU A 1 120 ? 7.184 -4.668 -13.828 1 96.44 120 LEU A C 1
ATOM 965 O O . LEU A 1 120 ? 7.234 -5.59 -14.648 1 96.44 120 LEU A O 1
ATOM 969 N N . ASP A 1 121 ? 7.516 -3.424 -14.086 1 94.38 121 ASP A N 1
ATOM 970 C CA . ASP A 1 121 ? 7.973 -3.074 -15.422 1 94.38 121 ASP A CA 1
ATOM 971 C C . ASP A 1 121 ? 9.273 -3.801 -15.766 1 94.38 121 ASP A C 1
ATOM 973 O O . ASP A 1 121 ? 9.398 -4.375 -16.844 1 94.38 121 ASP A O 1
ATOM 977 N N . ASP A 1 122 ? 10.203 -3.809 -14.875 1 93.31 122 ASP A N 1
ATOM 978 C CA . ASP A 1 122 ? 11.492 -4.453 -15.094 1 93.31 122 ASP A CA 1
ATOM 979 C C . ASP A 1 122 ? 11.352 -5.973 -15.086 1 93.31 122 ASP A C 1
ATOM 981 O O . ASP A 1 122 ? 12.023 -6.668 -15.852 1 93.31 122 ASP A O 1
ATOM 985 N N . LEU A 1 123 ? 10.508 -6.441 -14.242 1 97.12 123 LEU A N 1
ATOM 986 C CA . LEU A 1 123 ? 10.297 -7.879 -14.117 1 97.12 123 LEU A CA 1
ATOM 987 C C . LEU A 1 123 ? 9.766 -8.469 -15.422 1 97.12 123 LEU A C 1
ATOM 989 O O . LEU A 1 123 ? 10.203 -9.539 -15.844 1 97.12 123 LEU A O 1
ATOM 993 N N . GLN A 1 124 ? 8.859 -7.781 -16.062 1 97.81 124 GLN A N 1
ATOM 994 C CA . GLN A 1 124 ? 8.25 -8.25 -17.297 1 97.81 124 GLN A CA 1
ATOM 995 C C . GLN A 1 124 ? 9.312 -8.539 -18.359 1 97.81 124 GLN A C 1
ATOM 997 O O . GLN A 1 124 ? 9.141 -9.438 -19.188 1 97.81 124 GLN A O 1
ATOM 1002 N N . LYS A 1 125 ? 10.414 -7.855 -18.344 1 96.62 125 LYS A N 1
ATOM 1003 C CA . LYS A 1 125 ? 11.469 -7.988 -19.344 1 96.62 125 LYS A CA 1
ATOM 1004 C C . LYS A 1 125 ? 12.258 -9.273 -19.141 1 96.62 125 LYS A C 1
ATOM 1006 O O . LYS A 1 125 ? 12.992 -9.711 -20.047 1 96.62 125 LYS A O 1
ATOM 1011 N N . LYS A 1 126 ? 12.133 -9.844 -18.016 1 95.94 126 LYS A N 1
ATOM 1012 C CA . LYS A 1 126 ? 12.93 -11.016 -17.672 1 95.94 126 LYS A CA 1
ATOM 1013 C C . LYS A 1 126 ? 12.102 -12.289 -17.75 1 95.94 126 LYS A C 1
ATOM 1015 O O . LYS A 1 126 ? 12.609 -13.391 -17.531 1 95.94 126 LYS A O 1
ATOM 1020 N N . LEU A 1 127 ? 10.836 -12.133 -18.109 1 98.06 127 LEU A N 1
ATOM 1021 C CA . LEU A 1 127 ? 9.906 -13.25 -18.047 1 98.06 127 LEU A CA 1
ATOM 1022 C C . LEU A 1 127 ? 9.539 -13.742 -19.438 1 98.06 127 LEU A C 1
ATOM 1024 O O . LEU A 1 127 ? 9.742 -13.031 -20.422 1 98.06 127 LEU A O 1
ATOM 1028 N N . ASP A 1 128 ? 9.141 -15.008 -19.578 1 97.12 128 ASP A N 1
ATOM 1029 C CA . ASP A 1 128 ? 8.516 -15.461 -20.812 1 97.12 128 ASP A CA 1
ATOM 1030 C C . ASP A 1 128 ? 7.285 -14.625 -21.141 1 97.12 128 ASP A C 1
ATOM 1032 O O . ASP A 1 128 ? 6.668 -14.039 -20.25 1 97.12 128 ASP A O 1
ATOM 1036 N N . PRO A 1 129 ? 6.812 -14.609 -22.344 1 97.56 129 PRO A N 1
ATOM 1037 C CA . PRO A 1 129 ? 5.754 -13.703 -22.797 1 97.56 129 PRO A CA 1
ATOM 1038 C C . PRO A 1 129 ? 4.434 -13.93 -22.062 1 97.56 129 PRO A C 1
ATOM 1040 O O . PRO A 1 129 ? 3.74 -12.961 -21.719 1 97.56 129 PRO A O 1
ATOM 1043 N N . MET A 1 130 ? 4.074 -15.117 -21.797 1 97.75 130 MET A N 1
ATOM 1044 C CA . MET A 1 130 ? 2.787 -15.398 -21.172 1 97.75 130 MET A CA 1
ATOM 1045 C C . MET A 1 130 ? 2.766 -14.891 -19.734 1 97.75 130 MET A C 1
ATOM 1047 O O . MET A 1 130 ? 1.777 -14.305 -19.281 1 97.75 130 MET A O 1
ATOM 1051 N N . THR A 1 131 ? 3.844 -15.156 -19.016 1 98.56 131 THR A N 1
ATOM 1052 C CA . THR A 1 131 ? 3.939 -14.664 -17.656 1 98.56 131 THR A CA 1
ATOM 1053 C C . THR A 1 131 ? 4.02 -13.141 -17.625 1 98.56 131 THR A C 1
ATOM 1055 O O . THR A 1 131 ? 3.391 -12.5 -16.781 1 98.56 131 THR A O 1
ATOM 1058 N N . ALA A 1 132 ? 4.766 -12.586 -18.547 1 98.75 132 ALA A N 1
ATOM 1059 C CA . ALA A 1 132 ? 4.859 -11.133 -18.656 1 98.75 132 ALA A CA 1
ATOM 1060 C C . ALA A 1 132 ? 3.486 -10.516 -18.906 1 98.75 132 ALA A C 1
ATOM 1062 O O . ALA A 1 132 ? 3.15 -9.477 -18.328 1 98.75 132 ALA A O 1
ATOM 1063 N N . ASP A 1 133 ? 2.719 -11.156 -19.734 1 98.69 133 ASP A N 1
ATOM 1064 C CA . ASP A 1 133 ? 1.368 -10.688 -20.016 1 98.69 133 ASP A CA 1
ATOM 1065 C C . ASP A 1 133 ? 0.502 -10.695 -18.766 1 98.69 133 ASP A C 1
ATOM 1067 O O . ASP A 1 133 ? -0.292 -9.773 -18.547 1 98.69 133 ASP A O 1
ATOM 1071 N N . PHE A 1 134 ? 0.607 -11.695 -18 1 98.81 134 PHE A N 1
ATOM 1072 C CA . PHE A 1 134 ? -0.168 -11.781 -16.766 1 98.81 134 PHE A CA 1
ATOM 1073 C C . PHE A 1 134 ? 0.236 -10.68 -15.797 1 98.81 134 PHE A C 1
ATOM 1075 O O . PHE A 1 134 ? -0.621 -10.039 -15.188 1 98.81 134 PHE A O 1
ATOM 1082 N N . VAL A 1 135 ? 1.57 -10.508 -15.609 1 98.75 135 VAL A N 1
ATOM 1083 C CA . VAL A 1 135 ? 2.072 -9.461 -14.727 1 98.75 135 VAL A CA 1
ATOM 1084 C C . VAL A 1 135 ? 1.562 -8.102 -15.203 1 98.75 135 VAL A C 1
ATOM 1086 O O . VAL A 1 135 ? 1.121 -7.277 -14.391 1 98.75 135 VAL A O 1
ATOM 1089 N N . SER A 1 136 ? 1.569 -7.895 -16.484 1 98.75 136 SER A N 1
ATOM 1090 C CA . SER A 1 136 ? 1.053 -6.66 -17.078 1 98.75 136 SER A CA 1
ATOM 1091 C C . SER A 1 136 ? -0.438 -6.496 -16.797 1 98.75 136 SER A C 1
ATOM 1093 O O . SER A 1 136 ? -0.901 -5.398 -16.484 1 98.75 136 SER A O 1
ATOM 1095 N N . LEU A 1 137 ? -1.124 -7.551 -16.969 1 98.81 137 LEU A N 1
ATOM 1096 C CA . LEU A 1 137 ? -2.555 -7.531 -16.688 1 98.81 137 LEU A CA 1
ATOM 1097 C C . LEU A 1 137 ? -2.82 -7.113 -15.242 1 98.81 137 LEU A C 1
ATOM 1099 O O . LEU A 1 137 ? -3.631 -6.215 -14.992 1 98.81 137 LEU A O 1
ATOM 1103 N N . VAL A 1 138 ? -2.139 -7.77 -14.312 1 98.75 138 VAL A N 1
ATOM 1104 C CA . VAL A 1 138 ? -2.295 -7.488 -12.883 1 98.75 138 VAL A CA 1
ATOM 1105 C C . VAL A 1 138 ? -2.016 -6.012 -12.617 1 98.75 138 VAL A C 1
ATOM 1107 O O . VAL A 1 138 ? -2.816 -5.328 -11.977 1 98.75 138 VAL A O 1
ATOM 1110 N N . GLN A 1 139 ? -0.932 -5.512 -13.148 1 98.06 139 GLN A N 1
ATOM 1111 C CA . GLN A 1 139 ? -0.513 -4.129 -12.969 1 98.06 139 GLN A CA 1
ATOM 1112 C C . GLN A 1 139 ? -1.576 -3.158 -13.477 1 98.06 139 GLN A C 1
ATOM 1114 O O . GLN A 1 139 ? -1.787 -2.096 -12.891 1 98.06 139 GLN A O 1
ATOM 1119 N N . ASN A 1 140 ? -2.211 -3.57 -14.5 1 98.19 140 ASN A N 1
ATOM 1120 C CA . ASN A 1 140 ? -3.146 -2.674 -15.172 1 98.19 140 ASN A CA 1
ATOM 1121 C C . ASN A 1 140 ? -4.512 -2.678 -14.492 1 98.19 140 ASN A C 1
ATOM 1123 O O . ASN A 1 140 ? -5.168 -1.639 -14.398 1 98.19 140 ASN A O 1
ATOM 1127 N N . ILE A 1 141 ? -4.945 -3.734 -13.977 1 98.44 141 ILE A N 1
ATOM 1128 C CA . ILE A 1 141 ? -6.363 -3.807 -13.641 1 98.44 141 ILE A CA 1
ATOM 1129 C C . ILE A 1 141 ? -6.543 -3.688 -12.133 1 98.44 141 ILE A C 1
ATOM 1131 O O . ILE A 1 141 ? -7.625 -3.336 -11.648 1 98.44 141 ILE A O 1
ATOM 1135 N N . TYR A 1 142 ? -5.516 -3.959 -11.312 1 97.88 142 TYR A N 1
ATOM 1136 C CA . TYR A 1 142 ? -5.629 -3.924 -9.859 1 97.88 142 TYR A CA 1
ATOM 1137 C C . TYR A 1 142 ? -6.074 -2.545 -9.383 1 97.88 142 TYR A C 1
ATOM 1139 O O . TYR A 1 142 ? -6.938 -2.434 -8.508 1 97.88 142 TYR A O 1
ATOM 1147 N N . PRO A 1 143 ? -5.496 -1.45 -9.961 1 96.5 143 PRO A N 1
ATOM 1148 C CA . PRO A 1 143 ? -5.875 -0.133 -9.445 1 96.5 143 PRO A CA 1
ATOM 1149 C C . PRO A 1 143 ? -7.246 0.324 -9.945 1 96.5 143 PRO A C 1
ATOM 1151 O O . PRO A 1 143 ? -7.734 1.378 -9.531 1 96.5 143 PRO A O 1
ATOM 1154 N N . LYS A 1 144 ? -7.918 -0.442 -10.758 1 97.38 144 LYS A N 1
ATOM 1155 C CA . LYS A 1 144 ? -9.102 0.06 -11.453 1 97.38 144 LYS A CA 1
ATOM 1156 C C . LYS A 1 144 ? -10.383 -0.403 -10.758 1 97.38 144 LYS A C 1
ATOM 1158 O O . LYS A 1 144 ? -11.438 0.221 -10.898 1 97.38 144 LYS A O 1
ATOM 1163 N N . SER A 1 145 ? -10.328 -1.457 -10.086 1 97.75 145 SER A N 1
ATOM 1164 C CA . SER A 1 145 ? -11.5 -1.975 -9.398 1 97.75 145 SER A CA 1
ATOM 1165 C C . SER A 1 145 ? -11.117 -3.006 -8.344 1 97.75 145 SER A C 1
ATOM 1167 O O . SER A 1 145 ? -9.969 -3.465 -8.305 1 97.75 145 SER A O 1
ATOM 1169 N N . LEU A 1 146 ? -12.102 -3.436 -7.543 1 98.25 146 LEU A N 1
ATOM 1170 C CA . LEU A 1 146 ? -11.836 -4.363 -6.449 1 98.25 146 LEU A CA 1
ATOM 1171 C C . LEU A 1 146 ? -11.867 -5.809 -6.941 1 98.25 146 LEU A C 1
ATOM 1173 O O . LEU A 1 146 ? -11.406 -6.715 -6.25 1 98.25 146 LEU A O 1
ATOM 1177 N N . GLY A 1 147 ? -12.344 -6.027 -8.078 1 98.56 147 GLY A N 1
ATOM 1178 C CA . GLY A 1 147 ? -12.609 -7.352 -8.625 1 98.56 147 GLY A CA 1
ATOM 1179 C C . GLY A 1 147 ? -11.367 -8.219 -8.711 1 98.56 147 GLY A C 1
ATOM 1180 O O . GLY A 1 147 ? -11.344 -9.336 -8.188 1 98.56 147 GLY A O 1
ATOM 1181 N N . PRO A 1 148 ? -10.312 -7.727 -9.375 1 98.75 148 PRO A N 1
ATOM 1182 C CA . PRO A 1 148 ? -9.094 -8.523 -9.508 1 98.75 148 PRO A CA 1
ATOM 1183 C C . PRO A 1 148 ? -8.547 -8.992 -8.164 1 98.75 148 PRO A C 1
ATOM 1185 O O . PRO A 1 148 ? -8.18 -10.164 -8.008 1 98.75 148 PRO A O 1
ATOM 1188 N N . TRP A 1 149 ? -8.562 -8.055 -7.234 1 98.75 149 TRP A N 1
ATOM 1189 C CA . TRP A 1 149 ? -8.07 -8.367 -5.898 1 98.75 149 TRP A CA 1
ATOM 1190 C C . TRP A 1 149 ? -8.906 -9.469 -5.254 1 98.75 149 TRP A C 1
ATOM 1192 O O . TRP A 1 149 ? -8.359 -10.422 -4.688 1 98.75 149 TRP A O 1
ATOM 1202 N N . CYS A 1 150 ? -10.188 -9.414 -5.355 1 98.25 150 CYS A N 1
ATOM 1203 C CA . CYS A 1 150 ? -11.094 -10.414 -4.789 1 98.25 150 CYS A CA 1
ATOM 1204 C C . CYS A 1 150 ? -10.828 -11.789 -5.379 1 98.25 150 CYS A C 1
ATOM 1206 O O . CYS A 1 150 ? -10.789 -12.789 -4.656 1 98.25 150 CYS A O 1
ATOM 1208 N N . VAL A 1 151 ? -10.672 -11.836 -6.633 1 98.62 151 VAL A N 1
ATOM 1209 C CA . VAL A 1 151 ? -10.453 -13.102 -7.32 1 98.62 151 VAL A CA 1
ATOM 1210 C C . VAL A 1 151 ? -9.156 -13.742 -6.824 1 98.62 151 VAL A C 1
ATOM 1212 O O . VAL A 1 151 ? -9.133 -14.93 -6.492 1 98.62 151 VAL A O 1
ATOM 1215 N N . ILE A 1 152 ? -8.125 -12.992 -6.746 1 98.75 152 ILE A N 1
ATOM 1216 C CA . ILE A 1 152 ? -6.828 -13.531 -6.344 1 98.75 152 ILE A CA 1
ATOM 1217 C C . ILE A 1 152 ? -6.918 -14.086 -4.926 1 98.75 152 ILE A C 1
ATOM 1219 O O . ILE A 1 152 ? -6.477 -15.203 -4.66 1 98.75 152 ILE A O 1
ATOM 1223 N N . GLU A 1 153 ? -7.516 -13.328 -4.07 1 98.44 153 GLU A N 1
ATOM 1224 C CA . GLU A 1 153 ? -7.598 -13.773 -2.682 1 98.44 153 GLU A CA 1
ATOM 1225 C C . GLU A 1 153 ? -8.484 -15.008 -2.549 1 98.44 153 GLU A C 1
ATOM 1227 O O . GLU A 1 153 ? -8.188 -15.922 -1.776 1 98.44 153 GLU A O 1
ATOM 1232 N N . MET A 1 154 ? -9.531 -15.047 -3.279 1 97.88 154 MET A N 1
ATOM 1233 C CA . MET A 1 154 ? -10.477 -16.156 -3.176 1 97.88 154 MET A CA 1
ATOM 1234 C C . MET A 1 154 ? -9.875 -17.438 -3.746 1 97.88 154 MET A C 1
ATOM 1236 O O . MET A 1 154 ? -10.25 -18.547 -3.336 1 97.88 154 MET A O 1
ATOM 1240 N N . PHE A 1 155 ? -8.977 -17.281 -4.668 1 98.56 155 PHE A N 1
ATOM 1241 C CA . PHE A 1 155 ? -8.453 -18.438 -5.383 1 98.56 155 PHE A CA 1
ATOM 1242 C C . PHE A 1 155 ? -7.164 -18.938 -4.734 1 98.56 155 PHE A C 1
ATOM 1244 O O . PHE A 1 155 ? -6.746 -20.062 -4.961 1 98.56 155 PHE A O 1
ATOM 1251 N N . ALA A 1 156 ? -6.512 -18.172 -3.934 1 98.5 156 ALA A N 1
ATOM 1252 C CA . ALA A 1 156 ? -5.141 -18.391 -3.477 1 98.5 156 ALA A CA 1
ATOM 1253 C C . ALA A 1 156 ? -5.027 -19.688 -2.686 1 98.5 156 ALA A C 1
ATOM 1255 O O . ALA A 1 156 ? -4.121 -20.484 -2.922 1 98.5 156 ALA A O 1
ATOM 1256 N N . ASP A 1 157 ? -5.922 -19.906 -1.748 1 98.31 157 ASP A N 1
ATOM 1257 C CA . ASP A 1 157 ? -5.852 -21.125 -0.949 1 98.31 157 ASP A CA 1
ATOM 1258 C C . ASP A 1 157 ? -5.902 -22.375 -1.836 1 98.31 157 ASP A C 1
ATOM 1260 O O . ASP A 1 157 ? -5.117 -23.297 -1.653 1 98.31 157 ASP A O 1
ATOM 1264 N N . ASP A 1 158 ? -6.809 -22.359 -2.779 1 98.5 158 ASP A N 1
ATOM 1265 C CA . ASP A 1 158 ? -7.012 -23.5 -3.656 1 98.5 158 ASP A CA 1
ATOM 1266 C C . ASP A 1 158 ? -5.781 -23.766 -4.523 1 98.5 158 ASP A C 1
ATOM 1268 O O . ASP A 1 158 ? -5.316 -24.891 -4.629 1 98.5 158 ASP A O 1
ATOM 1272 N N . TRP A 1 159 ? -5.234 -22.703 -5.188 1 98.5 159 TRP A N 1
ATOM 1273 C CA . TRP A 1 159 ? -4.129 -22.969 -6.098 1 98.5 159 TRP A CA 1
ATOM 1274 C C . TRP A 1 159 ? -2.863 -23.328 -5.324 1 98.5 159 TRP A C 1
ATOM 1276 O O . TRP A 1 159 ? -2.023 -24.094 -5.812 1 98.5 159 TRP A O 1
ATOM 1286 N N . MET A 1 160 ? -2.68 -22.797 -4.109 1 98.62 160 MET A N 1
ATOM 1287 C CA . MET A 1 160 ? -1.528 -23.172 -3.293 1 98.62 160 MET A CA 1
ATOM 1288 C C . MET A 1 160 ? -1.592 -24.641 -2.902 1 98.62 160 MET A C 1
ATOM 1290 O O . MET A 1 160 ? -0.588 -25.359 -2.98 1 98.62 160 MET A O 1
ATOM 1294 N N . ARG A 1 161 ? -2.766 -25.078 -2.479 1 98.31 161 ARG A N 1
ATOM 1295 C CA . ARG A 1 161 ? -2.941 -26.5 -2.141 1 98.31 161 ARG A CA 1
ATOM 1296 C C . ARG A 1 161 ? -2.719 -27.375 -3.359 1 98.31 161 ARG A C 1
ATOM 1298 O O . ARG A 1 161 ? -2.062 -28.422 -3.264 1 98.31 161 ARG A O 1
ATOM 1305 N N . ALA A 1 162 ? -3.289 -26.969 -4.484 1 98.62 162 ALA A N 1
ATOM 1306 C CA . ALA A 1 162 ? -3.135 -27.734 -5.711 1 98.62 162 ALA A CA 1
ATOM 1307 C C . ALA A 1 162 ? -1.666 -27.859 -6.105 1 98.62 162 ALA A C 1
ATOM 1309 O O . ALA A 1 162 ? -1.207 -28.922 -6.508 1 98.62 162 ALA A O 1
ATOM 1310 N N . LEU A 1 163 ? -0.958 -26.766 -5.988 1 98.75 163 LEU A N 1
ATOM 1311 C CA . LEU A 1 163 ? 0.462 -26.766 -6.32 1 98.75 163 LEU A CA 1
ATOM 1312 C C . LEU A 1 163 ? 1.234 -27.703 -5.391 1 98.75 163 LEU A C 1
ATOM 1314 O O . LEU A 1 163 ? 1.995 -28.547 -5.855 1 98.75 163 LEU A O 1
ATOM 1318 N N . MET A 1 164 ? 1.04 -27.516 -4.078 1 98.56 164 MET A N 1
ATOM 1319 C CA . MET A 1 164 ? 1.703 -28.344 -3.084 1 98.56 164 MET A CA 1
ATOM 1320 C C . MET A 1 164 ? 1.425 -29.828 -3.344 1 98.56 164 MET A C 1
ATOM 1322 O O . MET A 1 164 ? 2.348 -30.641 -3.355 1 98.56 164 MET A O 1
ATOM 1326 N N . ASN A 1 165 ? 0.158 -30.141 -3.602 1 98.12 165 ASN A N 1
ATOM 1327 C CA . ASN A 1 165 ? -0.236 -31.531 -3.822 1 98.12 165 ASN A CA 1
ATOM 1328 C C . ASN A 1 165 ? 0.381 -32.094 -5.102 1 98.12 165 ASN A C 1
ATOM 1330 O O . ASN A 1 165 ? 0.845 -33.219 -5.121 1 98.12 165 ASN A O 1
ATOM 1334 N N . SER A 1 166 ? 0.355 -31.328 -6.117 1 98.25 166 SER A N 1
ATOM 1335 C CA . SER A 1 166 ? 0.922 -31.781 -7.387 1 98.25 166 SER A CA 1
ATOM 1336 C C . SER A 1 166 ? 2.422 -32.031 -7.266 1 98.25 166 SER A C 1
ATOM 1338 O O . SER A 1 166 ? 2.936 -33.031 -7.766 1 98.25 166 SER A O 1
ATOM 1340 N N . LEU A 1 167 ? 3.125 -31.172 -6.594 1 98.31 167 LEU A N 1
ATOM 1341 C CA . LEU A 1 167 ? 4.574 -31.266 -6.449 1 98.31 167 LEU A CA 1
ATOM 1342 C C . LEU A 1 167 ? 4.949 -32.375 -5.457 1 98.31 167 LEU A C 1
ATOM 1344 O O . LEU A 1 167 ? 6.055 -32.906 -5.52 1 98.31 167 LEU A O 1
ATOM 1348 N N . SER A 1 168 ? 4.043 -32.688 -4.527 1 97.12 168 SER A N 1
ATOM 1349 C CA . SER A 1 168 ? 4.348 -33.625 -3.443 1 97.12 168 SER A CA 1
ATOM 1350 C C . SER A 1 168 ? 4.613 -35.031 -3.979 1 97.12 168 SER A C 1
ATOM 1352 O O . SER A 1 168 ? 5.258 -35.844 -3.311 1 97.12 168 SER A O 1
ATOM 1354 N N . HIS A 1 169 ? 4.145 -35.25 -5.172 1 94.12 169 HIS A N 1
ATOM 1355 C CA . HIS A 1 169 ? 4.398 -36.562 -5.781 1 94.12 169 HIS A CA 1
ATOM 1356 C C . HIS A 1 169 ? 5.887 -36.75 -6.051 1 94.12 169 HIS A C 1
ATOM 1358 O O . HIS A 1 169 ? 6.402 -37.875 -5.902 1 94.12 169 HIS A O 1
ATOM 1364 N N . SER A 1 170 ? 6.531 -35.781 -6.438 1 96.25 170 SER A N 1
ATOM 1365 C CA . SER A 1 170 ? 7.961 -35.844 -6.734 1 96.25 170 SER A CA 1
ATOM 1366 C C . SER A 1 170 ? 8.781 -35.312 -5.562 1 96.25 170 SER A C 1
ATOM 1368 O O . SER A 1 170 ? 9.961 -35.656 -5.422 1 96.25 170 SER A O 1
ATOM 1370 N N . PHE A 1 171 ? 8.164 -34.469 -4.77 1 97.69 171 PHE A N 1
ATOM 1371 C CA . PHE A 1 171 ? 8.836 -33.844 -3.639 1 97.69 171 PHE A CA 1
ATOM 1372 C C . PHE A 1 171 ? 8 -33.969 -2.371 1 97.69 171 PHE A C 1
ATOM 1374 O O . PHE A 1 171 ? 7.398 -33 -1.919 1 97.69 171 PHE A O 1
ATOM 1381 N N . PRO A 1 172 ? 8.062 -35.031 -1.712 1 95.62 172 PRO A N 1
ATOM 1382 C CA . PRO A 1 172 ? 7.148 -35.312 -0.603 1 95.62 172 PRO A CA 1
ATOM 1383 C C . PRO A 1 172 ? 7.305 -34.344 0.554 1 95.62 172 PRO A C 1
ATOM 1385 O O . PRO A 1 172 ? 6.352 -34.094 1.297 1 95.62 172 PRO A O 1
ATOM 1388 N N . LEU A 1 173 ? 8.445 -33.688 0.702 1 96.69 173 LEU A N 1
ATOM 1389 C CA . LEU A 1 173 ? 8.703 -32.812 1.852 1 96.69 173 LEU A CA 1
ATOM 1390 C C . LEU A 1 173 ? 8.219 -31.406 1.584 1 96.69 173 LEU A C 1
ATOM 1392 O O . LEU A 1 173 ? 8.312 -30.531 2.457 1 96.69 173 LEU A O 1
ATOM 1396 N N . ILE A 1 174 ? 7.664 -31.25 0.413 1 97.62 174 ILE A N 1
ATOM 1397 C CA . ILE A 1 174 ? 7.254 -29.906 0.05 1 97.62 174 ILE A CA 1
ATOM 1398 C C . ILE A 1 174 ? 6.156 -29.422 0.997 1 97.62 174 ILE A C 1
ATOM 1400 O O . ILE A 1 174 ? 6.023 -28.234 1.252 1 97.62 174 ILE A O 1
ATOM 1404 N N . LYS A 1 175 ? 5.34 -30.328 1.567 1 97 175 LYS A N 1
ATOM 1405 C CA . LYS A 1 175 ? 4.234 -30 2.461 1 97 175 LYS A CA 1
ATOM 1406 C C . LYS A 1 175 ? 4.738 -29.359 3.754 1 97 175 LYS A C 1
ATOM 1408 O O . LYS A 1 175 ? 3.986 -28.672 4.445 1 97 175 LYS A O 1
ATOM 1413 N N . GLU A 1 176 ? 5.984 -29.594 4.055 1 97.88 176 GLU A N 1
ATOM 1414 C CA . GLU A 1 176 ? 6.57 -29.094 5.297 1 97.88 176 GLU A CA 1
ATOM 1415 C C . GLU A 1 176 ? 7.188 -27.719 5.109 1 97.88 176 GLU A C 1
ATOM 1417 O O . GLU A 1 176 ? 7.504 -27.031 6.086 1 97.88 176 GLU A O 1
ATOM 1422 N N . GLU A 1 177 ? 7.344 -27.312 3.861 1 98.19 177 GLU A N 1
ATOM 1423 C CA . GLU A 1 177 ? 7.914 -25.984 3.602 1 98.19 177 GLU A CA 1
ATOM 1424 C C . GLU A 1 177 ? 7.043 -24.891 4.195 1 98.19 177 GLU A C 1
ATOM 1426 O O . GLU A 1 177 ? 5.824 -24.891 4.008 1 98.19 177 GLU A O 1
ATOM 1431 N N . PRO A 1 178 ? 7.609 -23.891 4.785 1 97 178 PRO A N 1
ATOM 1432 C CA . PRO A 1 178 ? 6.855 -22.844 5.48 1 97 178 PRO A CA 1
ATOM 1433 C C . PRO A 1 178 ? 5.887 -22.109 4.562 1 97 178 PRO A C 1
ATOM 1435 O O . PRO A 1 178 ? 4.801 -21.703 4.992 1 97 178 PRO A O 1
ATOM 1438 N N . TYR A 1 179 ? 6.254 -21.953 3.361 1 97.69 179 TYR A N 1
ATOM 1439 C CA . TYR A 1 179 ? 5.375 -21.281 2.408 1 97.69 179 TYR A CA 1
ATOM 1440 C C . TYR A 1 179 ? 3.996 -21.938 2.393 1 97.69 179 TYR A C 1
ATOM 1442 O O . TYR A 1 179 ? 2.979 -21.25 2.273 1 97.69 179 TYR A O 1
ATOM 1450 N N . PHE A 1 180 ? 3.998 -23.203 2.512 1 98 180 PHE A N 1
ATOM 1451 C CA . PHE A 1 180 ? 2.744 -23.938 2.5 1 98 180 PHE A CA 1
ATOM 1452 C C . PHE A 1 180 ? 2.273 -24.234 3.92 1 98 180 PHE A C 1
ATOM 1454 O O . PHE A 1 180 ? 1.167 -23.844 4.305 1 98 180 PHE A O 1
ATOM 1461 N N . ALA A 1 181 ? 3.076 -24.781 4.711 1 97.69 181 ALA A N 1
ATOM 1462 C CA . ALA A 1 181 ? 2.715 -25.312 6.031 1 97.69 181 ALA A CA 1
ATOM 1463 C C . ALA A 1 181 ? 2.186 -24.188 6.93 1 97.69 181 ALA A C 1
ATOM 1465 O O . ALA A 1 181 ? 1.132 -24.344 7.555 1 97.69 181 ALA A O 1
ATOM 1466 N N . GLU A 1 182 ? 2.865 -23.109 6.973 1 95.62 182 GLU A N 1
ATOM 1467 C CA . GLU A 1 182 ? 2.453 -22.016 7.844 1 95.62 182 GLU A CA 1
ATOM 1468 C C . GLU A 1 182 ? 1.199 -21.328 7.309 1 95.62 182 GLU A C 1
ATOM 1470 O O . GLU A 1 182 ? 0.312 -20.953 8.078 1 95.62 182 GLU A O 1
ATOM 1475 N N . CYS A 1 183 ? 1.202 -21.125 6.035 1 95.38 183 CYS A N 1
ATOM 1476 C CA . CYS A 1 183 ? 0.053 -20.484 5.41 1 95.38 183 CYS A CA 1
ATOM 1477 C C . CYS A 1 183 ? -1.226 -21.266 5.676 1 95.38 183 CYS A C 1
ATOM 1479 O O . CYS A 1 183 ? -2.24 -20.703 6.074 1 95.38 183 CYS A O 1
ATOM 1481 N N . PHE A 1 184 ? -1.185 -22.609 5.578 1 96.62 184 PHE A N 1
ATOM 1482 C CA . PHE A 1 184 ? -2.359 -23.469 5.75 1 96.62 184 PHE A CA 1
ATOM 1483 C C . PHE A 1 184 ? -2.723 -23.594 7.223 1 96.62 184 PHE A C 1
ATOM 1485 O O . PHE A 1 184 ? -3.9 -23.531 7.586 1 96.62 184 PHE A O 1
ATOM 1492 N N . SER A 1 185 ? -1.752 -23.734 8.031 1 96.31 185 SER A N 1
ATOM 1493 C CA . SER A 1 185 ? -2.014 -23.906 9.453 1 96.31 185 SER A CA 1
ATOM 1494 C C . SER A 1 185 ? -2.656 -22.672 10.062 1 96.31 185 SER A C 1
ATOM 1496 O O . SER A 1 185 ? -3.49 -22.781 10.961 1 96.31 185 SER A O 1
ATOM 1498 N N . GLN A 1 186 ? -2.334 -21.547 9.57 1 94.44 186 GLN A N 1
ATOM 1499 C CA . GLN A 1 186 ? -2.842 -20.297 10.117 1 94.44 186 GLN A CA 1
ATOM 1500 C C . GLN A 1 186 ? -4.082 -19.828 9.367 1 94.44 186 GLN A C 1
ATOM 1502 O O . GLN A 1 186 ? -4.711 -18.828 9.75 1 94.44 186 GLN A O 1
ATOM 1507 N N . GLY A 1 187 ? -4.426 -20.469 8.328 1 97 187 GLY A N 1
ATOM 1508 C CA . GLY A 1 187 ? -5.594 -20.125 7.535 1 97 187 GLY A CA 1
ATOM 1509 C C . GLY A 1 187 ? -5.496 -18.734 6.914 1 97 187 GLY A C 1
ATOM 1510 O O . GLY A 1 187 ? -6.48 -18 6.879 1 97 187 GLY A O 1
ATOM 1511 N N . VAL A 1 188 ? -4.301 -18.359 6.5 1 96.62 188 VAL A N 1
ATOM 1512 C CA . VAL A 1 188 ? -4.027 -17 6.051 1 96.62 188 VAL A CA 1
ATOM 1513 C C . VAL A 1 188 ? -4.84 -16.703 4.797 1 96.62 188 VAL A C 1
ATOM 1515 O O . VAL A 1 188 ? -5.574 -15.711 4.75 1 96.62 188 VAL A O 1
ATOM 1518 N N . GLU A 1 189 ? -4.781 -17.594 3.875 1 97.69 189 GLU A N 1
ATOM 1519 C CA . GLU A 1 189 ? -5.438 -17.344 2.596 1 97.69 189 GLU A CA 1
ATOM 1520 C C . GLU A 1 189 ? -6.957 -17.375 2.736 1 97.69 189 GLU A C 1
ATOM 1522 O O . GLU A 1 189 ? -7.668 -16.641 2.053 1 97.69 189 GLU A O 1
ATOM 1527 N N . GLU A 1 190 ? -7.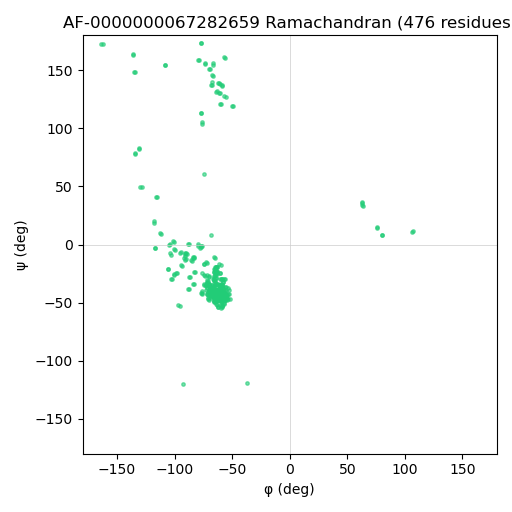457 -18.188 3.58 1 97.69 190 GLU A N 1
ATOM 1528 C CA . GLU A 1 190 ? -8.891 -18.234 3.844 1 97.69 190 GLU A CA 1
ATOM 1529 C C . GLU A 1 190 ? -9.367 -16.922 4.488 1 97.69 190 GLU A C 1
ATOM 1531 O O . GLU A 1 190 ? -10.414 -16.391 4.125 1 97.69 190 GLU A O 1
ATOM 1536 N N . ARG A 1 191 ? -8.617 -16.453 5.418 1 98 191 ARG A N 1
ATOM 1537 C CA . ARG A 1 191 ? -8.938 -15.172 6.055 1 98 191 ARG A CA 1
ATOM 1538 C C . ARG A 1 191 ? -8.891 -14.031 5.047 1 98 191 ARG A C 1
ATOM 1540 O O . ARG A 1 191 ? -9.742 -13.141 5.07 1 98 191 ARG A O 1
ATOM 1547 N N . HIS A 1 192 ? -7.855 -14.047 4.141 1 98.19 192 HIS A N 1
ATOM 1548 C CA . HIS A 1 192 ? -7.758 -13.031 3.098 1 98.19 192 HIS A CA 1
ATOM 1549 C C . HIS A 1 192 ? -8.977 -13.062 2.186 1 98.19 192 HIS A C 1
ATOM 1551 O O . HIS A 1 192 ? -9.516 -12.008 1.822 1 98.19 192 HIS A O 1
ATOM 1557 N N . ALA A 1 193 ? -9.352 -14.25 1.855 1 98.19 193 ALA A N 1
ATOM 1558 C CA . ALA A 1 193 ? -10.516 -14.406 0.988 1 98.19 193 ALA A CA 1
ATOM 1559 C C . ALA A 1 193 ? -11.773 -13.828 1.644 1 98.19 193 ALA A C 1
ATOM 1561 O O . ALA A 1 193 ? -12.539 -13.109 1.002 1 98.19 193 ALA A O 1
ATOM 1562 N N . GLN A 1 194 ? -11.969 -14.164 2.877 1 97.75 194 GLN A N 1
ATOM 1563 C CA . GLN A 1 194 ? -13.117 -13.648 3.617 1 97.75 194 GLN A CA 1
ATOM 1564 C C . GLN A 1 194 ? -13.07 -12.125 3.709 1 97.75 194 GLN A C 1
ATOM 1566 O O . GLN A 1 194 ? -14.086 -11.453 3.498 1 97.75 194 GLN A O 1
ATOM 1571 N N . GLU A 1 195 ? -11.914 -11.602 3.994 1 97.88 195 GLU A N 1
ATOM 1572 C CA . GLU A 1 195 ? -11.742 -10.156 4.102 1 97.88 195 GLU A CA 1
ATOM 1573 C C . GLU A 1 195 ? -12.039 -9.461 2.775 1 97.88 195 GLU A C 1
ATOM 1575 O O . GLU A 1 195 ? -12.727 -8.438 2.744 1 97.88 195 GLU A O 1
ATOM 1580 N N . ALA A 1 196 ? -11.508 -10 1.707 1 98.06 196 ALA A N 1
ATOM 1581 C CA . ALA A 1 196 ? -11.719 -9.414 0.387 1 98.06 196 ALA A CA 1
ATOM 1582 C C . ALA A 1 196 ? -13.203 -9.383 0.03 1 98.06 196 ALA A C 1
ATOM 1584 O O . ALA A 1 196 ? -13.703 -8.375 -0.472 1 98.06 196 ALA A O 1
ATOM 1585 N N . ARG A 1 197 ? -13.852 -10.438 0.329 1 97.12 197 ARG A N 1
ATOM 1586 C CA . ARG A 1 197 ? -15.281 -10.523 0.04 1 97.12 197 ARG A CA 1
ATOM 1587 C C . ARG A 1 197 ? -16.078 -9.523 0.868 1 97.12 197 ARG A C 1
ATOM 1589 O O . ARG A 1 197 ? -16.922 -8.797 0.335 1 97.12 197 ARG A O 1
ATOM 1596 N N . GLU A 1 198 ? -15.82 -9.484 2.105 1 97.19 198 GLU A N 1
ATOM 1597 C CA . GLU A 1 198 ? -16.562 -8.625 3.016 1 97.19 198 GLU A CA 1
ATOM 1598 C C . GLU A 1 198 ? -16.312 -7.152 2.709 1 97.19 198 GLU A C 1
ATOM 1600 O O . GLU A 1 198 ? -17.266 -6.355 2.67 1 97.19 198 GLU A O 1
ATOM 1605 N N . ILE A 1 199 ? -15.062 -6.801 2.506 1 97.69 199 ILE A N 1
ATOM 1606 C CA . ILE A 1 199 ? -14.711 -5.414 2.229 1 97.69 199 ILE A CA 1
ATOM 1607 C C . ILE A 1 199 ? -15.336 -4.973 0.908 1 97.69 199 ILE A C 1
ATOM 1609 O O . ILE A 1 199 ? -15.898 -3.879 0.816 1 97.69 199 ILE A O 1
ATOM 1613 N N . THR A 1 200 ? -15.219 -5.812 -0.054 1 98 200 THR A N 1
ATOM 1614 C CA . THR A 1 200 ? -15.766 -5.469 -1.361 1 98 200 THR A CA 1
ATOM 1615 C C . THR A 1 200 ? -17.281 -5.301 -1.288 1 98 200 THR A C 1
ATOM 1617 O O . THR A 1 200 ? -17.828 -4.352 -1.845 1 98 200 THR A O 1
ATOM 1620 N N . LYS A 1 201 ? -17.953 -6.207 -0.593 1 96.69 201 LYS A N 1
ATOM 1621 C CA . LYS A 1 201 ? -19.391 -6.074 -0.397 1 96.69 201 LYS A CA 1
ATOM 1622 C C . LYS A 1 201 ? -19.734 -4.746 0.273 1 96.69 201 LYS A C 1
ATOM 1624 O O . LYS A 1 201 ? -20.641 -4.043 -0.162 1 96.69 201 LYS A O 1
ATOM 1629 N N . PHE A 1 202 ? -18.984 -4.445 1.267 1 96.62 202 PHE A N 1
ATOM 1630 C CA . PHE A 1 202 ? -19.203 -3.209 2.01 1 96.62 202 PHE A CA 1
ATOM 1631 C C . PHE A 1 202 ? -19.094 -2 1.085 1 96.62 202 PHE A C 1
ATOM 1633 O O . PHE A 1 202 ? -19.953 -1.112 1.121 1 96.62 202 PHE A O 1
ATOM 1640 N N . ILE A 1 203 ? -18.094 -1.979 0.284 1 96.62 203 ILE A N 1
ATOM 1641 C CA . ILE A 1 203 ? -17.859 -0.858 -0.62 1 96.62 203 ILE A CA 1
ATOM 1642 C C . ILE A 1 203 ? -18.969 -0.803 -1.672 1 96.62 203 ILE A C 1
ATOM 1644 O O . ILE A 1 203 ? -19.469 0.274 -1.99 1 96.62 203 ILE A O 1
ATOM 1648 N N . LEU A 1 204 ? -19.359 -1.923 -2.17 1 97.31 204 LEU A N 1
ATOM 1649 C CA . LEU A 1 204 ? -20.359 -1.968 -3.221 1 97.31 204 LEU A CA 1
ATOM 1650 C C . LEU A 1 204 ? -21.719 -1.519 -2.689 1 97.31 204 LEU A C 1
ATOM 1652 O O . LEU A 1 204 ? -22.516 -0.907 -3.418 1 97.31 204 LEU A O 1
ATOM 1656 N N . MET A 1 205 ? -21.984 -1.838 -1.45 1 95.81 205 MET A N 1
ATOM 1657 C CA . MET A 1 205 ? -23.234 -1.394 -0.848 1 95.81 205 MET A CA 1
ATOM 1658 C C . MET A 1 205 ? -23.266 0.126 -0.728 1 95.81 205 MET A C 1
ATOM 1660 O O . MET A 1 205 ? -24.328 0.738 -0.868 1 95.81 205 MET A O 1
ATOM 1664 N N . ARG A 1 206 ? -22.156 0.739 -0.566 1 92.81 206 ARG A N 1
ATOM 1665 C CA . ARG A 1 206 ? -22.062 2.189 -0.427 1 92.81 206 ARG A CA 1
ATOM 1666 C C . ARG A 1 206 ? -21.953 2.863 -1.791 1 92.81 206 ARG A C 1
ATOM 1668 O O . ARG A 1 206 ? -22.375 4.012 -1.956 1 92.81 206 ARG A O 1
ATOM 1675 N N . SER A 1 207 ? -21.406 2.139 -2.705 1 94.31 207 SER A N 1
ATOM 1676 C CA . SER A 1 207 ? -21.188 2.65 -4.055 1 94.31 207 SER A CA 1
ATOM 1677 C C . SER A 1 207 ? -21.609 1.63 -5.105 1 94.31 207 SER A C 1
ATOM 1679 O O . SER A 1 207 ? -20.766 1.046 -5.785 1 94.31 207 SER A O 1
ATOM 1681 N N . PRO A 1 208 ? -22.906 1.549 -5.324 1 96.06 208 PRO A N 1
ATOM 1682 C CA . PRO A 1 208 ? -23.438 0.517 -6.215 1 96.06 208 PRO A CA 1
ATOM 1683 C C . PRO A 1 208 ? -22.953 0.666 -7.652 1 96.06 208 PRO A C 1
ATOM 1685 O O . PRO A 1 208 ? -22.906 -0.314 -8.398 1 96.06 208 PRO A O 1
ATOM 1688 N N . GLU A 1 209 ? -22.516 1.9 -8.07 1 96.06 209 GLU A N 1
ATOM 1689 C CA . GLU A 1 209 ? -22.047 2.154 -9.422 1 96.06 209 GLU A CA 1
ATOM 1690 C C . GLU A 1 209 ? -20.75 1.389 -9.703 1 96.06 209 GLU A C 1
ATOM 1692 O O . GLU A 1 209 ? -20.359 1.213 -10.859 1 96.06 209 GLU A O 1
ATOM 1697 N N . LEU A 1 210 ? -20.141 0.829 -8.68 1 97.31 210 LEU A N 1
ATOM 1698 C CA . LEU A 1 210 ? -18.875 0.121 -8.828 1 97.31 210 LEU A CA 1
ATOM 1699 C C . LEU A 1 210 ? -19.094 -1.354 -9.133 1 97.31 210 LEU A C 1
ATOM 1701 O O . LEU A 1 210 ? -18.156 -2.092 -9.414 1 97.31 210 LEU A O 1
ATOM 1705 N N . LEU A 1 211 ? -20.328 -1.795 -9.07 1 97.94 211 LEU A N 1
ATOM 1706 C CA . LEU A 1 211 ? -20.625 -3.217 -9.203 1 97.94 211 LEU A CA 1
ATOM 1707 C C . LEU A 1 211 ? -20.156 -3.74 -10.555 1 97.94 211 LEU A C 1
ATOM 1709 O O . LEU A 1 211 ? -19.406 -4.715 -10.625 1 97.94 211 LEU A O 1
ATOM 1713 N N . ILE A 1 212 ? -20.531 -3.121 -11.609 1 98 212 ILE A N 1
ATOM 1714 C CA . ILE A 1 212 ? -20.25 -3.621 -12.953 1 98 212 ILE A CA 1
ATOM 1715 C C . ILE A 1 212 ? -18.75 -3.611 -13.211 1 98 212 ILE A C 1
ATOM 1717 O O . ILE A 1 212 ? -18.172 -4.629 -13.602 1 98 212 ILE A O 1
ATOM 1721 N N . PRO A 1 213 ? -18 -2.484 -12.922 1 98.19 213 PRO A N 1
ATOM 1722 C CA . PRO A 1 213 ? -16.547 -2.51 -13.109 1 98.19 213 PRO A CA 1
ATOM 1723 C C . PRO A 1 213 ? -15.859 -3.564 -12.242 1 98.19 213 PRO A C 1
ATOM 1725 O O . PRO A 1 213 ? -14.875 -4.168 -12.664 1 98.19 213 PRO A O 1
ATOM 1728 N N . THR A 1 214 ? -16.344 -3.75 -11.07 1 98.56 214 THR A N 1
ATOM 1729 C CA . THR A 1 214 ? -15.766 -4.746 -10.172 1 98.56 214 THR A CA 1
ATOM 1730 C C . THR A 1 214 ? -15.945 -6.152 -10.742 1 98.56 214 THR A C 1
ATOM 1732 O O . THR A 1 214 ? -15.008 -6.949 -10.742 1 98.56 214 THR A O 1
ATOM 1735 N N . MET A 1 215 ? -17.141 -6.434 -11.242 1 98.56 215 MET A N 1
ATOM 1736 C CA . MET A 1 215 ? -17.422 -7.742 -11.836 1 98.56 215 MET A CA 1
ATOM 1737 C C . MET A 1 215 ? -16.578 -7.957 -13.094 1 98.56 215 MET A C 1
ATOM 1739 O O . MET A 1 215 ? -16.047 -9.047 -13.312 1 98.56 215 MET A O 1
ATOM 1743 N N . GLU A 1 216 ? -16.484 -6.973 -13.891 1 98.69 216 GLU A N 1
ATOM 1744 C CA . GLU A 1 216 ? -15.672 -7.059 -15.109 1 98.69 216 GLU A CA 1
ATOM 1745 C C . GLU A 1 216 ? -14.203 -7.297 -14.781 1 98.69 216 GLU A C 1
ATOM 1747 O O . GLU A 1 216 ? -13.555 -8.133 -15.406 1 98.69 216 GLU A O 1
ATOM 1752 N N . GLY A 1 217 ? -13.688 -6.562 -13.781 1 98.75 217 GLY A N 1
ATOM 1753 C CA . GLY A 1 217 ? -12.32 -6.781 -13.352 1 98.75 217 GLY A CA 1
ATOM 1754 C C . GLY A 1 217 ? -12.078 -8.18 -12.82 1 98.75 217 GLY A C 1
ATOM 1755 O O . GLY A 1 217 ? -11.031 -8.781 -13.07 1 98.75 217 GLY A O 1
ATOM 1756 N N . ALA A 1 218 ? -13.07 -8.688 -12.094 1 98.75 218 ALA A N 1
ATOM 1757 C CA . ALA A 1 218 ? -12.984 -10.047 -11.578 1 98.75 218 ALA A CA 1
ATOM 1758 C C . ALA A 1 218 ? -12.898 -11.062 -12.711 1 98.75 218 ALA A C 1
ATOM 1760 O O . ALA A 1 218 ? -12.062 -11.969 -12.68 1 98.75 218 ALA A O 1
ATOM 1761 N N . LYS A 1 219 ? -13.75 -10.891 -13.656 1 98.69 219 LYS A N 1
ATOM 1762 C CA . LYS A 1 219 ? -13.758 -11.789 -14.805 1 98.69 219 LYS A CA 1
ATOM 1763 C C . LYS A 1 219 ? -12.43 -11.742 -15.555 1 98.69 219 LYS A C 1
ATOM 1765 O O . LYS A 1 219 ? -11.898 -12.781 -15.945 1 98.69 219 LYS A O 1
ATOM 1770 N N . MET A 1 220 ? -11.938 -10.578 -15.758 1 98.75 220 MET A N 1
ATOM 1771 C CA . MET A 1 220 ? -10.656 -10.406 -16.453 1 98.75 220 MET A CA 1
ATOM 1772 C C . MET A 1 220 ? -9.531 -11.102 -15.695 1 98.75 220 MET A C 1
ATOM 1774 O O . MET A 1 220 ? -8.695 -11.766 -16.297 1 98.75 220 MET A O 1
ATOM 1778 N N . MET A 1 221 ? -9.539 -10.953 -14.391 1 98.81 221 MET A N 1
ATOM 1779 C CA . MET A 1 221 ? -8.484 -11.562 -13.578 1 98.81 221 MET A CA 1
ATOM 1780 C C . MET A 1 221 ? -8.57 -13.086 -13.633 1 98.81 221 MET A C 1
ATOM 1782 O O . MET A 1 221 ? -7.551 -13.758 -13.766 1 98.81 221 MET A O 1
ATOM 1786 N N . ALA A 1 222 ? -9.805 -13.617 -13.539 1 98.81 222 ALA A N 1
ATOM 1787 C CA . ALA A 1 222 ? -9.992 -15.062 -13.578 1 98.81 222 ALA A CA 1
ATOM 1788 C C . ALA A 1 222 ? -9.531 -15.641 -14.906 1 98.81 222 ALA A C 1
ATOM 1790 O O . ALA A 1 222 ? -8.836 -16.656 -14.945 1 98.81 222 ALA A O 1
ATOM 1791 N N . THR A 1 223 ? -9.891 -14.961 -15.922 1 98.69 223 THR A N 1
ATOM 1792 C CA . THR A 1 223 ? -9.484 -15.391 -17.25 1 98.69 223 THR A CA 1
ATOM 1793 C C . THR A 1 223 ? -7.973 -15.289 -17.406 1 98.69 223 THR A C 1
ATOM 1795 O O . THR A 1 223 ? -7.348 -16.156 -18.031 1 98.69 223 THR A O 1
ATOM 1798 N N . GLY A 1 224 ? -7.453 -14.18 -16.922 1 98.69 224 GLY A N 1
ATOM 1799 C CA . GLY A 1 224 ? -6.008 -14.023 -16.938 1 98.69 224 GLY A CA 1
ATOM 1800 C C . GLY A 1 224 ? -5.281 -15.125 -16.188 1 98.69 224 GLY A C 1
ATOM 1801 O O . GLY A 1 224 ? -4.234 -15.602 -16.641 1 98.69 224 GLY A O 1
ATOM 1802 N N . LEU A 1 225 ? -5.84 -15.57 -15.086 1 98.62 225 LEU A N 1
ATOM 1803 C CA . LEU A 1 225 ? -5.258 -16.656 -14.305 1 98.62 225 LEU A CA 1
ATOM 1804 C C . LEU A 1 225 ? -5.281 -17.969 -15.086 1 98.62 225 LEU A C 1
ATOM 1806 O O . LEU A 1 225 ? -4.316 -18.734 -15.055 1 98.62 225 LEU A O 1
ATOM 1810 N N . ASP A 1 226 ? -6.371 -18.203 -15.766 1 98.62 226 ASP A N 1
ATOM 1811 C CA . ASP A 1 226 ? -6.449 -19.391 -16.609 1 98.62 226 ASP A CA 1
ATOM 1812 C C . ASP A 1 226 ? -5.316 -19.406 -17.641 1 98.62 226 ASP A C 1
ATOM 1814 O O . ASP A 1 226 ? -4.672 -20.438 -17.844 1 98.62 226 ASP A O 1
ATOM 1818 N N . ARG A 1 227 ? -5.16 -18.297 -18.234 1 98.44 227 ARG A N 1
ATOM 1819 C CA . ARG A 1 227 ? -4.105 -18.188 -19.234 1 98.44 227 ARG A CA 1
ATOM 1820 C C . ARG A 1 227 ? -2.73 -18.391 -18.609 1 98.44 227 ARG A C 1
ATOM 1822 O O . ARG A 1 227 ? -1.848 -19 -19.219 1 98.44 227 ARG A O 1
ATOM 1829 N N . PHE A 1 228 ? -2.557 -17.875 -17.484 1 98.75 228 PHE A N 1
ATOM 1830 C CA . PHE A 1 228 ? -1.3 -18.062 -16.766 1 98.75 228 PHE A CA 1
ATOM 1831 C C . PHE A 1 228 ? -1.017 -19.531 -16.516 1 98.75 228 PHE A C 1
ATOM 1833 O O . PHE A 1 228 ? 0.086 -20.016 -16.797 1 98.75 228 PHE A O 1
ATOM 1840 N N . TRP A 1 229 ? -2.025 -20.25 -15.984 1 98.62 229 TRP A N 1
ATOM 1841 C CA . TRP A 1 229 ? -1.863 -21.688 -15.75 1 98.62 229 TRP A CA 1
ATOM 1842 C C . TRP A 1 229 ? -1.577 -22.422 -17.047 1 98.62 229 TRP A C 1
ATOM 1844 O O . TRP A 1 229 ? -0.761 -23.359 -17.078 1 98.62 229 TRP A O 1
ATOM 1854 N N . PHE A 1 230 ? -2.23 -22 -18.078 1 98.31 230 PHE A N 1
ATOM 1855 C CA . PHE A 1 230 ? -1.972 -22.609 -19.375 1 98.31 230 PHE A CA 1
ATOM 1856 C C . PHE A 1 230 ? -0.514 -22.422 -19.781 1 98.31 230 PHE A C 1
ATOM 1858 O O . PHE A 1 230 ? 0.092 -23.328 -20.375 1 98.31 230 PHE A O 1
ATOM 1865 N N . GLY A 1 231 ? -0.006 -21.266 -19.531 1 98.38 231 GL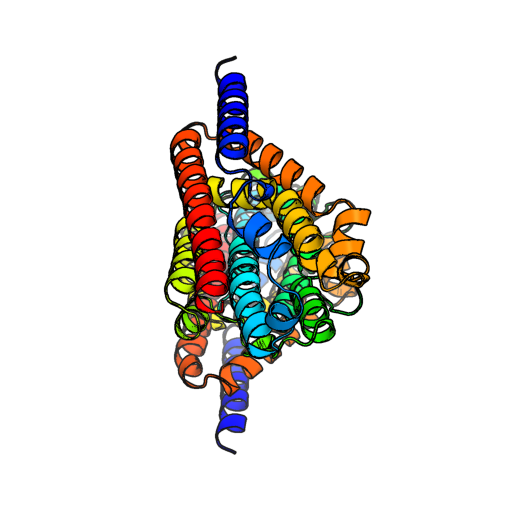Y A N 1
ATOM 1866 C CA . GLY A 1 231 ? 1.4 -21.016 -19.797 1 98.38 231 GLY A CA 1
ATOM 1867 C C . GLY A 1 231 ? 2.328 -21.938 -19.031 1 98.38 231 GLY A C 1
ATOM 1868 O O . GLY A 1 231 ? 3.326 -22.422 -19.578 1 98.38 231 GLY A O 1
ATOM 1869 N N . LEU A 1 232 ? 2.004 -22.219 -17.828 1 98.56 232 LEU A N 1
ATOM 1870 C CA . LEU A 1 232 ? 2.801 -23.141 -17.016 1 98.56 232 LEU A CA 1
ATOM 1871 C C . LEU A 1 232 ? 2.68 -24.562 -17.547 1 98.56 232 LEU A C 1
ATOM 1873 O O . LEU A 1 232 ? 3.66 -25.312 -17.562 1 98.56 232 LEU A O 1
ATOM 1877 N N . GLU A 1 233 ? 1.46 -24.875 -17.969 1 98.38 233 GLU A N 1
ATOM 1878 C CA . GLU A 1 233 ? 1.268 -26.203 -18.547 1 98.38 233 GLU A CA 1
ATOM 1879 C C . GLU A 1 233 ? 2.102 -26.375 -19.812 1 98.38 233 GLU A C 1
ATOM 1881 O O . GLU A 1 233 ? 2.695 -27.422 -20.047 1 98.38 233 GLU A O 1
ATOM 1886 N N . LYS A 1 234 ? 2.074 -25.359 -20.641 1 98.12 234 LYS A N 1
ATOM 1887 C CA . LYS A 1 234 ? 2.865 -25.391 -21.859 1 98.12 234 LYS A CA 1
ATOM 1888 C C . LYS A 1 234 ? 4.344 -25.609 -21.562 1 98.12 234 LYS A C 1
ATOM 1890 O O . LYS A 1 234 ? 5.027 -26.359 -22.281 1 98.12 234 LYS A O 1
ATOM 1895 N N . LEU A 1 235 ? 4.848 -24.969 -20.547 1 98.06 235 LEU A N 1
ATOM 1896 C CA . LEU A 1 235 ? 6.227 -25.172 -20.125 1 98.06 235 LEU A CA 1
ATOM 1897 C C . LEU A 1 235 ? 6.504 -26.641 -19.844 1 98.06 235 LEU A C 1
ATOM 1899 O O . LEU A 1 235 ? 7.523 -27.188 -20.281 1 98.06 235 LEU A O 1
ATOM 1903 N N . LEU A 1 236 ? 5.586 -27.344 -19.141 1 97.75 236 LEU A N 1
ATOM 1904 C CA . LEU A 1 236 ? 5.742 -28.766 -18.812 1 97.75 236 LEU A CA 1
ATOM 1905 C C . LEU A 1 236 ? 5.711 -29.625 -20.078 1 97.75 236 LEU A C 1
ATOM 1907 O O . LEU A 1 236 ? 6.559 -30.5 -20.266 1 97.75 236 LEU A O 1
ATOM 1911 N N . ARG A 1 237 ? 4.793 -29.281 -20.922 1 96.56 237 ARG A N 1
ATOM 1912 C CA . ARG A 1 237 ? 4.629 -30.078 -22.141 1 96.56 237 ARG A CA 1
ATOM 1913 C C . ARG A 1 237 ? 5.84 -29.922 -23.062 1 96.56 237 ARG A C 1
ATOM 1915 O O . ARG A 1 237 ? 6.25 -30.875 -23.719 1 96.56 237 ARG A O 1
ATOM 1922 N N . ASP A 1 238 ? 6.371 -28.734 -23.078 1 95.38 238 ASP A N 1
ATOM 1923 C CA . ASP A 1 238 ? 7.543 -28.469 -23.922 1 95.38 238 ASP A CA 1
ATOM 1924 C C . ASP A 1 238 ? 8.789 -29.141 -23.344 1 95.38 238 ASP A C 1
ATOM 1926 O O . ASP A 1 238 ? 9.789 -29.312 -24.031 1 95.38 238 ASP A O 1
ATOM 1930 N N . SER A 1 239 ? 8.727 -29.531 -22.125 1 92.06 239 SER A N 1
ATOM 1931 C CA . SER A 1 239 ? 9.875 -30.125 -21.438 1 92.06 239 SER A CA 1
ATOM 1932 C C . SER A 1 239 ? 9.773 -31.641 -21.391 1 92.06 239 SER A C 1
ATOM 1934 O O . SER A 1 239 ? 10.578 -32.312 -20.734 1 92.06 239 SER A O 1
ATOM 1936 N N . GLN A 1 240 ? 8.703 -32.219 -22 1 84.38 240 GLN A N 1
ATOM 1937 C CA . GLN A 1 240 ? 8.547 -33.656 -22.078 1 84.38 240 GLN A CA 1
ATOM 1938 C C . GLN A 1 240 ? 9.461 -34.25 -23.156 1 84.38 240 GLN A C 1
ATOM 1940 O O . GLN A 1 240 ? 9.711 -33.625 -24.188 1 84.38 240 GLN A O 1
ATOM 1945 N N . MET B 1 1 ? 33.531 5.07 -6.723 1 43.84 1 MET B N 1
ATOM 1946 C CA . MET B 1 1 ? 33.844 6.453 -6.371 1 43.84 1 MET B CA 1
ATOM 1947 C C . MET B 1 1 ? 32.688 7.383 -6.797 1 43.84 1 MET B C 1
ATOM 1949 O O . MET B 1 1 ? 32.281 8.234 -6.02 1 43.84 1 MET B O 1
ATOM 1953 N N . GLN B 1 2 ? 32.281 7.371 -8.055 1 50.97 2 GLN B N 1
ATOM 1954 C CA . GLN B 1 2 ? 31.266 8.227 -8.68 1 50.97 2 GLN B CA 1
ATOM 1955 C C . GLN B 1 2 ? 29.906 8.047 -8.016 1 50.97 2 GLN B C 1
ATOM 1957 O O . GLN B 1 2 ? 29.172 9.016 -7.801 1 50.97 2 GLN B O 1
ATOM 1962 N N . ASN B 1 3 ? 29.562 6.832 -7.566 1 64.38 3 ASN B N 1
ATOM 1963 C CA . ASN B 1 3 ? 28.297 6.43 -6.957 1 64.38 3 ASN B CA 1
ATOM 1964 C C . ASN B 1 3 ? 28.141 7.004 -5.547 1 64.38 3 ASN B C 1
ATOM 1966 O O . ASN B 1 3 ? 27.047 7.379 -5.141 1 64.38 3 ASN B O 1
ATOM 1970 N N . GLN B 1 4 ? 29.266 6.957 -4.758 1 64.44 4 GLN B N 1
ATOM 1971 C CA . GLN B 1 4 ? 29.25 7.543 -3.422 1 64.44 4 GLN B CA 1
ATOM 1972 C C . GLN B 1 4 ? 28.938 9.039 -3.479 1 64.44 4 GLN B C 1
ATOM 1974 O O . GLN B 1 4 ? 28.312 9.578 -2.57 1 64.44 4 GLN B O 1
ATOM 1979 N N . ASP B 1 5 ? 29.109 9.414 -4.555 1 86.19 5 ASP B N 1
ATOM 1980 C CA . ASP B 1 5 ? 28.969 10.852 -4.762 1 86.19 5 ASP B CA 1
ATOM 1981 C C . ASP B 1 5 ? 27.5 11.227 -4.934 1 86.19 5 ASP B C 1
ATOM 1983 O O . ASP B 1 5 ? 27.047 12.25 -4.422 1 86.19 5 ASP B O 1
ATOM 1987 N N . ILE B 1 6 ? 26.703 10.297 -5.344 1 91.38 6 ILE B N 1
ATOM 1988 C CA . ILE B 1 6 ? 25.297 10.578 -5.625 1 91.38 6 ILE B CA 1
ATOM 1989 C C . ILE B 1 6 ? 24.516 10.68 -4.316 1 91.38 6 ILE B C 1
ATOM 1991 O O . ILE B 1 6 ? 23.703 11.594 -4.137 1 91.38 6 ILE B O 1
ATOM 1995 N N . GLY B 1 7 ? 24.812 9.797 -3.422 1 89.81 7 GLY B N 1
ATOM 1996 C CA . GLY B 1 7 ? 24.172 9.828 -2.113 1 89.81 7 GLY B CA 1
ATOM 1997 C C . GLY B 1 7 ? 24.484 11.094 -1.335 1 89.81 7 GLY B C 1
ATOM 1998 O O . GLY B 1 7 ? 23.594 11.688 -0.718 1 89.81 7 GLY B O 1
ATOM 1999 N N . MET B 1 8 ? 25.688 11.484 -1.428 1 91.94 8 MET B N 1
ATOM 2000 C CA . MET B 1 8 ? 26.109 12.68 -0.709 1 91.94 8 MET B CA 1
ATOM 2001 C C . MET B 1 8 ? 25.5 13.93 -1.324 1 91.94 8 MET B C 1
ATOM 2003 O O . MET B 1 8 ? 25.125 14.859 -0.606 1 91.94 8 MET B O 1
ATOM 2007 N N . LYS B 1 9 ? 25.469 13.906 -2.59 1 95 9 LYS B N 1
ATOM 2008 C CA . LYS B 1 9 ? 24.844 15.031 -3.279 1 95 9 LYS B CA 1
ATOM 2009 C C . LYS B 1 9 ? 23.375 15.172 -2.885 1 95 9 LYS B C 1
ATOM 2011 O O . LYS B 1 9 ? 22.906 16.281 -2.633 1 95 9 LYS B O 1
ATOM 2016 N N . PHE B 1 10 ? 22.672 14.078 -2.777 1 96.44 10 PHE B N 1
ATOM 2017 C CA . PHE B 1 10 ? 21.266 14.094 -2.402 1 96.44 10 PHE B CA 1
ATOM 2018 C C . PHE B 1 10 ? 21.109 14.547 -0.955 1 96.44 10 PHE B C 1
ATOM 2020 O O . PHE B 1 10 ? 20.219 15.352 -0.647 1 96.44 10 PHE B O 1
ATOM 2027 N N . TYR B 1 11 ? 21.984 14.023 -0.121 1 95.44 11 TYR B N 1
ATOM 2028 C CA . TYR B 1 11 ? 21.891 14.398 1.287 1 95.44 11 TYR B CA 1
ATOM 2029 C C . TYR B 1 11 ? 22.125 15.891 1.47 1 95.44 11 TYR B C 1
ATOM 2031 O O . TYR B 1 11 ? 21.406 16.547 2.244 1 95.44 11 TYR B O 1
ATOM 2039 N N . ARG B 1 12 ? 23.078 16.406 0.782 1 96.38 12 ARG B N 1
ATOM 2040 C CA . ARG B 1 12 ? 23.359 17.844 0.86 1 96.38 12 ARG B CA 1
ATOM 2041 C C . ARG B 1 12 ? 22.156 18.656 0.363 1 96.38 12 ARG B C 1
ATOM 2043 O O . ARG B 1 12 ? 21.797 19.656 0.968 1 96.38 12 ARG B O 1
ATOM 2050 N N . PHE B 1 13 ? 21.672 18.203 -0.655 1 97.62 13 PHE B N 1
ATOM 2051 C CA . PHE B 1 13 ? 20.5 18.859 -1.216 1 97.62 13 PHE B CA 1
ATOM 2052 C C . PHE B 1 13 ? 19.344 18.828 -0.22 1 97.62 13 PHE B C 1
ATOM 2054 O O . PHE B 1 13 ? 18.672 19.844 -0.009 1 97.62 13 PHE B O 1
ATOM 2061 N N . LEU B 1 14 ? 19.094 17.672 0.369 1 96.81 14 LEU B N 1
ATOM 2062 C CA . LEU B 1 14 ? 18.016 17.547 1.344 1 96.81 14 LEU B CA 1
ATOM 2063 C C . LEU B 1 14 ? 18.25 18.469 2.535 1 96.81 14 LEU B C 1
ATOM 2065 O O . LEU B 1 14 ? 17.297 19.062 3.059 1 96.81 14 LEU B O 1
ATOM 2069 N N . ASP B 1 15 ? 19.438 18.531 2.938 1 96.19 15 ASP B N 1
ATOM 2070 C CA . ASP B 1 15 ? 19.766 19.422 4.047 1 96.19 15 ASP B CA 1
ATOM 2071 C C . ASP B 1 15 ? 19.453 20.875 3.703 1 96.19 15 ASP B C 1
ATOM 2073 O O . ASP B 1 15 ? 18.953 21.625 4.543 1 96.19 15 ASP B O 1
ATOM 2077 N N . GLU B 1 16 ? 19.766 21.234 2.566 1 97.5 16 GLU B N 1
ATOM 2078 C CA . GLU B 1 16 ? 19.484 22.594 2.113 1 97.5 16 GLU B CA 1
ATOM 2079 C C . GLU B 1 16 ? 17.984 22.859 2.084 1 97.5 16 GLU B C 1
ATOM 2081 O O . GLU B 1 16 ? 17.531 23.906 2.557 1 97.5 16 GLU B O 1
ATOM 2086 N N . ILE B 1 17 ? 17.25 21.938 1.548 1 97.94 17 ILE B N 1
ATOM 2087 C CA . ILE B 1 17 ? 15.797 22.062 1.482 1 97.94 17 ILE B CA 1
ATOM 2088 C C . ILE B 1 17 ? 15.227 22.141 2.895 1 97.94 17 ILE B C 1
ATOM 2090 O O . ILE B 1 17 ? 14.305 22.922 3.152 1 97.94 17 ILE B O 1
ATOM 2094 N N . TYR B 1 18 ? 15.773 21.312 3.707 1 97.44 18 TYR B N 1
ATOM 2095 C CA . TYR B 1 18 ? 15.312 21.297 5.09 1 97.44 18 TYR B CA 1
ATOM 2096 C C . TYR B 1 18 ? 15.523 22.641 5.758 1 97.44 18 TYR B C 1
ATOM 2098 O O . TYR B 1 18 ? 14.641 23.141 6.453 1 97.44 18 TYR B O 1
ATOM 2106 N N . GLN B 1 19 ? 16.625 23.25 5.539 1 96.75 19 GLN B N 1
ATOM 2107 C CA . GLN B 1 19 ? 16.953 24.531 6.152 1 96.75 19 GLN B CA 1
ATOM 2108 C C . GLN B 1 19 ? 16.078 25.656 5.59 1 96.75 19 GLN B C 1
ATOM 2110 O O . GLN B 1 19 ? 15.609 26.516 6.332 1 96.75 19 GLN B O 1
ATOM 2115 N N . ILE B 1 20 ? 15.844 25.578 4.383 1 97.62 20 ILE B N 1
ATOM 2116 C CA . ILE B 1 20 ? 15.102 26.641 3.705 1 97.62 20 ILE B CA 1
ATOM 2117 C C . ILE B 1 20 ? 13.625 26.547 4.078 1 97.62 20 ILE B C 1
ATOM 2119 O O . ILE B 1 20 ? 12.961 27.578 4.25 1 97.62 20 ILE B O 1
ATOM 2123 N N . HIS B 1 21 ? 13.125 25.297 4.262 1 97.88 21 HIS B N 1
ATOM 2124 C CA . HIS B 1 21 ? 11.68 25.109 4.371 1 97.88 21 HIS B CA 1
ATOM 2125 C C . HIS B 1 21 ? 11.305 24.531 5.738 1 97.88 21 HIS B C 1
ATOM 2127 O O . HIS B 1 21 ? 10.227 23.969 5.898 1 97.88 21 HIS B O 1
ATOM 2133 N N . LEU B 1 22 ? 12.18 24.688 6.652 1 97.38 22 LEU B N 1
ATOM 2134 C CA . LEU B 1 22 ? 11.914 24.156 7.984 1 97.38 22 LEU B CA 1
ATOM 2135 C C . LEU B 1 22 ? 10.539 24.594 8.477 1 97.38 22 LEU B C 1
ATOM 2137 O O . LEU B 1 22 ? 10.281 25.797 8.625 1 97.38 22 LEU B O 1
ATOM 2141 N N . PRO B 1 23 ? 9.602 23.609 8.766 1 96.56 23 PRO B N 1
ATOM 2142 C CA . PRO B 1 23 ? 8.219 23.984 9.07 1 96.56 23 PRO B CA 1
ATOM 2143 C C . PRO B 1 23 ? 8.102 24.875 10.305 1 96.56 23 PRO B C 1
ATOM 2145 O O . PRO B 1 23 ? 7.391 25.875 10.281 1 96.56 23 PRO B O 1
ATOM 2148 N N . SER B 1 24 ? 8.859 24.641 11.344 1 97.5 24 SER B N 1
ATOM 2149 C CA . SER B 1 24 ? 8.742 25.375 12.594 1 97.5 24 SER B CA 1
ATOM 2150 C C . SER B 1 24 ? 9.094 26.859 12.398 1 97.5 24 SER B C 1
ATOM 2152 O O . SER B 1 24 ? 8.742 27.688 13.234 1 97.5 24 SER B O 1
ATOM 2154 N N . LYS B 1 25 ? 9.773 27.172 11.367 1 97.31 25 LYS B N 1
ATOM 2155 C CA . LYS B 1 25 ? 10.172 28.547 11.094 1 97.31 25 LYS B CA 1
ATOM 2156 C C . LYS B 1 25 ? 9.133 29.266 10.242 1 97.31 25 LYS B C 1
ATOM 2158 O O . LYS B 1 25 ? 9.242 30.469 10 1 97.31 25 LYS B O 1
ATOM 2163 N N . HIS B 1 26 ? 8.172 28.578 9.781 1 97.69 26 HIS B N 1
ATOM 2164 C CA . HIS B 1 26 ? 7.109 29.219 9.008 1 97.69 26 HIS B CA 1
ATOM 2165 C C . HIS B 1 26 ? 6.27 30.141 9.883 1 97.69 26 HIS B C 1
ATOM 2167 O O . HIS B 1 26 ? 5.992 29.812 11.039 1 97.69 26 HIS B O 1
ATOM 2173 N N . SER B 1 27 ? 5.82 31.219 9.297 1 97.88 27 SER B N 1
ATOM 2174 C CA . SER B 1 27 ? 5.109 32.25 10.039 1 97.88 27 SER B CA 1
ATOM 2175 C C . SER B 1 27 ? 3.797 31.719 10.609 1 97.88 27 SER B C 1
ATOM 2177 O O . SER B 1 27 ? 3.301 32.219 11.617 1 97.88 27 SER B O 1
ATOM 2179 N N . PHE B 1 28 ? 3.199 30.719 10.055 1 98.56 28 PHE B N 1
ATOM 2180 C CA . PHE B 1 28 ? 1.96 30.125 10.539 1 98.56 28 PHE B CA 1
ATOM 2181 C C . PHE B 1 28 ? 2.086 29.734 12.008 1 98.56 28 PHE B C 1
ATOM 2183 O O . PHE B 1 28 ? 1.198 30.031 12.812 1 98.56 28 PHE B O 1
ATOM 2190 N N . PHE B 1 29 ? 3.178 29.062 12.375 1 98.31 29 PHE B N 1
ATOM 2191 C CA . PHE B 1 29 ? 3.307 28.531 13.719 1 98.31 29 PHE B CA 1
ATOM 2192 C C . PHE B 1 29 ? 3.469 29.656 14.742 1 98.31 29 PHE B C 1
ATOM 2194 O O . PHE B 1 29 ? 2.947 29.578 15.852 1 98.31 29 PHE B O 1
ATOM 2201 N N . ALA B 1 30 ? 4.188 30.703 14.344 1 97.25 30 ALA B N 1
ATOM 2202 C CA . ALA B 1 30 ? 4.285 31.875 15.203 1 97.25 30 ALA B CA 1
ATOM 2203 C C . ALA B 1 30 ? 2.924 32.531 15.375 1 97.25 30 ALA B C 1
ATOM 2205 O O . ALA B 1 30 ? 2.559 32.938 16.484 1 97.25 30 ALA B O 1
ATOM 2206 N N . CYS B 1 31 ? 2.252 32.688 14.266 1 98 31 CYS B N 1
ATOM 2207 C CA . CYS B 1 31 ? 0.915 33.25 14.297 1 98 31 CYS B CA 1
ATOM 2208 C C . CYS B 1 31 ? -0.008 32.438 15.203 1 98 31 CYS B C 1
ATOM 2210 O O . CYS B 1 31 ? -0.755 33 16 1 98 31 CYS B O 1
ATOM 2212 N N . LEU B 1 32 ? 0.059 31.156 15.086 1 98.25 32 LEU B N 1
ATOM 2213 C CA . LEU B 1 32 ? -0.775 30.266 15.883 1 98.25 32 LEU B CA 1
ATOM 2214 C C . LEU B 1 32 ? -0.44 30.406 17.359 1 98.25 32 LEU B C 1
ATOM 2216 O O . LEU B 1 32 ? -1.339 30.438 18.203 1 98.25 32 LEU B O 1
ATOM 2220 N N . ALA B 1 33 ? 0.822 30.5 17.703 1 97.06 33 ALA B N 1
ATOM 2221 C CA . ALA B 1 33 ? 1.281 30.578 19.094 1 97.06 33 ALA B CA 1
ATOM 2222 C C . ALA B 1 33 ? 0.818 31.875 19.75 1 97.06 33 ALA B C 1
ATOM 2224 O O . ALA B 1 33 ? 0.594 31.922 20.953 1 97.06 33 ALA B O 1
ATOM 2225 N N . LYS B 1 34 ? 0.635 32.875 18.922 1 96.44 34 LYS B N 1
ATOM 2226 C CA . LYS B 1 34 ? 0.274 34.188 19.453 1 96.44 34 LYS B CA 1
ATOM 2227 C C . LYS B 1 34 ? -1.224 34.469 19.312 1 96.44 34 LYS B C 1
ATOM 2229 O O . LYS B 1 34 ? -1.719 35.5 19.719 1 96.44 34 LYS B O 1
ATOM 2234 N N . PHE B 1 35 ? -1.889 33.562 18.703 1 96.62 35 PHE B N 1
ATOM 2235 C CA . PHE B 1 35 ? -3.314 33.75 18.453 1 96.62 35 PHE B CA 1
ATOM 2236 C C . PHE B 1 35 ? -4.086 33.812 19.766 1 96.62 35 PHE B C 1
ATOM 2238 O O . PHE B 1 35 ? -3.818 33.062 20.703 1 96.62 35 PHE B O 1
ATOM 2245 N N . PRO B 1 36 ? -4.953 34.781 19.969 1 95.62 36 PRO B N 1
ATOM 2246 C CA . PRO B 1 36 ? -5.676 34.938 21.234 1 95.62 36 PRO B CA 1
ATOM 2247 C C . PRO B 1 36 ? -6.449 33.656 21.609 1 95.62 36 PRO B C 1
ATOM 2249 O O . PRO B 1 36 ? -7.242 33.156 20.812 1 95.62 36 PRO B O 1
ATOM 2252 N N . PRO B 1 37 ? -6.25 33.188 22.75 1 94.81 37 PRO B N 1
ATOM 2253 C CA . PRO B 1 37 ? -6.895 31.953 23.188 1 94.81 37 PRO B CA 1
ATOM 2254 C C . PRO B 1 37 ? -8.414 32 23.062 1 94.81 37 PRO B C 1
ATOM 2256 O O . PRO B 1 37 ? -9.047 31 22.703 1 94.81 37 PRO B O 1
ATOM 2259 N N . GLU B 1 38 ? -9.039 33.125 23.391 1 94.75 38 GLU B N 1
ATOM 2260 C CA . GLU B 1 38 ? -10.492 33.25 23.328 1 94.75 38 GLU B CA 1
ATOM 2261 C C . GLU B 1 38 ? -11.016 33 21.922 1 94.75 38 GLU B C 1
ATOM 2263 O O . GLU B 1 38 ? -12.125 32.5 21.734 1 94.75 38 GLU B O 1
ATOM 2268 N N . LYS B 1 39 ? -10.211 33.312 21 1 95.25 39 LYS B N 1
ATOM 2269 C CA . LYS B 1 39 ? -10.609 33.125 19.609 1 95.25 39 LYS B CA 1
ATOM 2270 C C . LYS B 1 39 ? -10.266 31.734 19.125 1 95.25 39 LYS B C 1
ATOM 2272 O O . LYS B 1 39 ? -11.031 31.125 18.359 1 95.25 39 LYS B O 1
ATOM 2277 N N . LEU B 1 40 ? -9.141 31.25 19.547 1 96.5 40 LEU B N 1
ATOM 2278 C CA . LEU B 1 40 ? -8.68 29.938 19.109 1 96.5 40 LEU B CA 1
ATOM 2279 C C . LEU B 1 40 ? -9.602 28.844 19.625 1 96.5 40 LEU B C 1
ATOM 2281 O O . LEU B 1 40 ? -9.703 27.781 19 1 96.5 40 LEU B O 1
ATOM 2285 N N . CYS B 1 41 ? -10.289 29.109 20.656 1 95.62 41 CYS B N 1
ATOM 2286 C CA . CYS B 1 41 ? -11.148 28.109 21.281 1 95.62 41 CYS B CA 1
ATOM 2287 C C . CYS B 1 41 ? -12.461 27.969 20.531 1 95.62 41 CYS B C 1
ATOM 2289 O O . CYS B 1 41 ? -13.289 27.125 20.875 1 95.62 41 CYS B O 1
ATOM 2291 N N . SER B 1 42 ? -12.633 28.75 19.484 1 96.5 42 SER B N 1
ATOM 2292 C CA . SER B 1 42 ? -13.805 28.594 18.625 1 96.5 42 SER B CA 1
ATOM 2293 C C . SER B 1 42 ? -13.859 27.203 18 1 96.5 42 SER B C 1
ATOM 2295 O O . SER B 1 42 ? -12.945 26.797 17.281 1 96.5 42 SER B O 1
ATOM 2297 N N . PRO B 1 43 ? -14.953 26.469 18.281 1 97.75 43 PRO B N 1
ATOM 2298 C CA . PRO B 1 43 ? -15.062 25.125 17.703 1 97.75 43 PRO B CA 1
ATOM 2299 C C . PRO B 1 43 ? -14.93 25.141 16.172 1 97.75 43 PRO B C 1
ATOM 2301 O O . PRO B 1 43 ? -14.312 24.234 15.602 1 97.75 43 PRO B O 1
ATOM 2304 N N . ASN B 1 44 ? -15.484 26.188 15.602 1 97.44 44 ASN B N 1
ATOM 2305 C CA . ASN B 1 44 ? -15.445 26.297 14.141 1 97.44 44 ASN B CA 1
ATOM 2306 C C . ASN B 1 44 ? -14.023 26.531 13.641 1 97.44 44 ASN B C 1
ATOM 2308 O O . ASN B 1 44 ? -13.594 25.938 12.656 1 97.44 44 ASN B O 1
ATOM 2312 N N . LEU B 1 45 ? -13.336 27.391 14.289 1 98 45 LEU B N 1
ATOM 2313 C CA . LEU B 1 45 ? -11.969 27.688 13.867 1 98 45 LEU B CA 1
ATOM 2314 C C . LEU B 1 45 ? -11.078 26.469 14.062 1 98 45 LEU B C 1
ATOM 2316 O O . LEU B 1 45 ? -10.336 26.078 13.156 1 98 45 LEU B O 1
ATOM 2320 N N . LEU B 1 46 ? -11.18 25.812 15.219 1 98.19 46 LEU B N 1
ATOM 2321 C CA . LEU B 1 46 ? -10.414 24.609 15.492 1 98.19 46 LEU B CA 1
ATOM 2322 C C . LEU B 1 46 ? -10.758 23.5 14.5 1 98.19 46 LEU B C 1
ATOM 2324 O O . LEU B 1 46 ? -9.883 22.766 14.047 1 98.19 46 LEU B O 1
ATOM 2328 N N . GLY B 1 47 ? -12.039 23.391 14.242 1 98.38 47 GLY B N 1
ATOM 2329 C CA . GLY B 1 47 ? -12.469 22.406 13.25 1 98.38 47 GLY B CA 1
ATOM 2330 C C . GLY B 1 47 ? -11.852 22.625 11.883 1 98.38 47 GLY B C 1
ATOM 2331 O O . GLY B 1 47 ? -11.43 21.688 11.227 1 98.38 47 GLY B O 1
ATOM 2332 N N . ASN B 1 48 ? -11.805 23.891 11.492 1 98.31 48 ASN B N 1
ATOM 2333 C CA . ASN B 1 48 ? -11.219 24.219 10.195 1 98.31 48 ASN B CA 1
ATOM 2334 C C . ASN B 1 48 ? -9.711 24 10.188 1 98.31 48 ASN B C 1
ATOM 2336 O O . ASN B 1 48 ? -9.148 23.578 9.18 1 98.31 48 ASN B O 1
ATOM 2340 N N . LEU B 1 49 ? -9.062 24.281 11.289 1 98.44 49 LEU B N 1
ATOM 2341 C CA . LEU B 1 49 ? -7.645 23.953 11.414 1 98.44 49 LEU B CA 1
ATOM 2342 C C . LEU B 1 49 ? -7.426 22.453 11.32 1 98.44 49 LEU B C 1
ATOM 2344 O O . LEU B 1 49 ? -6.543 21.984 10.594 1 98.44 49 LEU B O 1
ATOM 2348 N N . TYR B 1 50 ? -8.273 21.734 11.984 1 98.5 50 TYR B N 1
ATOM 2349 C CA . TYR B 1 50 ? -8.195 20.281 12.039 1 98.5 50 TYR B CA 1
ATOM 2350 C C . TYR B 1 50 ? -8.359 19.672 10.656 1 98.5 50 TYR B C 1
ATOM 2352 O O . TYR B 1 50 ? -7.527 18.875 10.211 1 98.5 50 TYR B O 1
ATOM 2360 N N . ILE B 1 51 ? -9.414 20 9.945 1 98.69 51 ILE B N 1
ATOM 2361 C CA . ILE B 1 51 ? -9.727 19.312 8.695 1 98.69 51 ILE B CA 1
ATOM 2362 C C . ILE B 1 51 ? -8.617 19.578 7.676 1 98.69 51 ILE B C 1
ATOM 2364 O O . ILE B 1 51 ? -8.281 18.688 6.879 1 98.69 51 ILE B O 1
ATOM 2368 N N . ARG B 1 52 ? -8.039 20.719 7.684 1 98.69 52 ARG B N 1
ATOM 2369 C CA . ARG B 1 52 ? -6.957 21.031 6.754 1 98.69 52 ARG B CA 1
ATOM 2370 C C . ARG B 1 52 ? -5.695 20.25 7.094 1 98.69 52 ARG B C 1
ATOM 2372 O O . ARG B 1 52 ? -5.105 19.609 6.227 1 98.69 52 ARG B O 1
ATOM 2379 N N . TYR B 1 53 ? -5.336 20.266 8.359 1 98.75 53 TYR B N 1
ATOM 2380 C CA . TYR B 1 53 ? -4.156 19.531 8.805 1 98.75 53 TYR B CA 1
ATOM 2381 C C . TYR B 1 53 ? -4.34 18.031 8.609 1 98.75 53 TYR B C 1
ATOM 2383 O O . TYR B 1 53 ? -3.455 17.359 8.086 1 98.75 53 TYR B O 1
ATOM 2391 N N . GLN B 1 54 ? -5.469 17.516 8.984 1 98.69 54 GLN B N 1
ATOM 2392 C CA . GLN B 1 54 ? -5.746 16.094 8.867 1 98.69 54 GLN B CA 1
ATOM 2393 C C . GLN B 1 54 ? -5.77 15.656 7.402 1 98.69 54 GLN B C 1
ATOM 2395 O O . GLN B 1 54 ? -5.312 14.562 7.062 1 98.69 54 GLN B O 1
ATOM 2400 N N . ALA B 1 55 ? -6.336 16.516 6.566 1 98.75 55 ALA B N 1
ATOM 2401 C CA . ALA B 1 55 ? -6.383 16.188 5.145 1 98.75 55 ALA B CA 1
ATOM 2402 C C . ALA B 1 55 ? -4.977 16.062 4.562 1 98.75 55 ALA B C 1
ATOM 2404 O O . ALA B 1 55 ? -4.707 15.164 3.764 1 98.75 55 ALA B O 1
ATOM 2405 N N . ALA B 1 56 ? -4.102 16.922 4.961 1 98.75 56 ALA B N 1
ATOM 2406 C CA . ALA B 1 56 ? -2.717 16.859 4.512 1 98.75 56 ALA B CA 1
ATOM 2407 C C . ALA B 1 56 ? -2.047 15.57 5 1 98.75 56 ALA B C 1
ATOM 2409 O O . ALA B 1 56 ? -1.373 14.883 4.23 1 98.75 56 ALA B O 1
ATOM 2410 N N . CYS B 1 57 ? -2.266 15.266 6.277 1 98.44 57 CYS B N 1
ATOM 2411 C CA . CYS B 1 57 ? -1.711 14.047 6.855 1 98.44 57 CYS B CA 1
ATOM 2412 C C . CYS B 1 57 ? -2.27 12.812 6.156 1 98.44 57 CYS B C 1
ATOM 2414 O O . CYS B 1 57 ? -1.521 11.898 5.809 1 98.44 57 CYS B O 1
ATOM 2416 N N . HIS B 1 58 ? -3.574 12.836 5.961 1 98.31 58 HIS B N 1
ATOM 2417 C CA . HIS B 1 58 ? -4.238 11.711 5.305 1 98.31 58 HIS B CA 1
ATOM 2418 C C . HIS B 1 58 ? -3.678 11.484 3.902 1 98.31 58 HIS B C 1
ATOM 2420 O O . HIS B 1 58 ? -3.35 10.352 3.537 1 98.31 58 HIS B O 1
ATOM 2426 N N . ALA B 1 59 ? -3.555 12.539 3.121 1 98.62 59 ALA B N 1
ATOM 2427 C CA . ALA B 1 59 ? -3.064 12.438 1.749 1 98.62 59 ALA B CA 1
ATOM 2428 C C . ALA B 1 59 ? -1.661 11.836 1.712 1 98.62 59 ALA B C 1
ATOM 2430 O O . ALA B 1 59 ? -1.386 10.93 0.921 1 98.62 59 ALA B O 1
ATOM 2431 N N . THR B 1 60 ? -0.816 12.305 2.549 1 98.25 60 THR B N 1
ATOM 2432 C CA . THR B 1 60 ? 0.568 11.844 2.527 1 98.25 60 THR B CA 1
ATOM 2433 C C . THR B 1 60 ? 0.668 10.406 3.037 1 98.25 60 THR B C 1
ATOM 2435 O O . THR B 1 60 ? 1.484 9.625 2.545 1 98.25 60 THR B O 1
ATOM 2438 N N . ARG B 1 61 ? -0.173 10.055 3.971 1 96.5 61 ARG B N 1
ATOM 2439 C CA . ARG B 1 61 ? -0.172 8.695 4.5 1 96.5 61 ARG B CA 1
ATOM 2440 C C . ARG B 1 61 ? -0.677 7.703 3.461 1 96.5 61 ARG B C 1
ATOM 2442 O O . ARG B 1 61 ? -0.068 6.652 3.252 1 96.5 61 ARG B O 1
ATOM 2449 N N . VAL B 1 62 ? -1.769 8.078 2.844 1 96.88 62 VAL B N 1
ATOM 2450 C CA . VAL B 1 62 ? -2.354 7.199 1.833 1 96.88 62 VAL B CA 1
ATOM 2451 C C . VAL B 1 62 ? -1.37 7.012 0.681 1 96.88 62 VAL B C 1
ATOM 2453 O O . VAL B 1 62 ? -1.274 5.922 0.11 1 96.88 62 VAL B O 1
ATOM 2456 N N . MET B 1 63 ? -0.656 8 0.419 1 97.44 63 MET B N 1
ATOM 2457 C CA . MET B 1 63 ? 0.182 7.953 -0.776 1 97.44 63 MET B CA 1
ATOM 2458 C C . MET B 1 63 ? 1.492 7.227 -0.492 1 97.44 63 MET B C 1
ATOM 2460 O O . MET B 1 63 ? 2.217 6.859 -1.419 1 97.44 63 MET B O 1
ATOM 2464 N N . VAL B 1 64 ? 1.829 6.941 0.748 1 96.94 64 VAL B N 1
ATOM 2465 C CA . VAL B 1 64 ? 3.004 6.129 1.052 1 96.94 64 VAL B CA 1
ATOM 2466 C C . VAL B 1 64 ? 2.869 4.758 0.392 1 96.94 64 VAL B C 1
ATOM 2468 O O . VAL B 1 64 ? 3.863 4.168 -0.033 1 96.94 64 VAL B O 1
ATOM 2471 N N . TYR B 1 65 ? 1.684 4.297 0.235 1 94.94 65 TYR B N 1
ATOM 2472 C CA . TYR B 1 65 ? 1.432 3.014 -0.41 1 94.94 65 TYR B CA 1
ATOM 2473 C C . TYR B 1 65 ? 1.89 3.035 -1.864 1 94.94 65 TYR B C 1
ATOM 2475 O O . TYR B 1 65 ? 2.158 1.985 -2.453 1 94.94 65 TYR B O 1
ATOM 2483 N N . CYS B 1 66 ? 2.041 4.195 -2.385 1 94.25 66 CYS B N 1
ATOM 2484 C CA . CYS B 1 66 ? 2.281 4.324 -3.818 1 94.25 66 CYS B CA 1
ATOM 2485 C C . CYS B 1 66 ? 3.693 4.832 -4.09 1 94.25 66 CYS B C 1
ATOM 2487 O O . CYS B 1 66 ? 4.012 5.215 -5.219 1 94.25 66 CYS B O 1
ATOM 2489 N N . VAL B 1 67 ? 4.48 4.891 -3.072 1 96.5 67 VAL B N 1
ATOM 2490 C CA . VAL B 1 67 ? 5.859 5.328 -3.268 1 96.5 67 VAL B CA 1
ATOM 2491 C C . VAL B 1 67 ? 6.574 4.379 -4.227 1 96.5 67 VAL B C 1
ATOM 2493 O O . VAL B 1 67 ? 6.535 3.16 -4.047 1 96.5 67 VAL B O 1
ATOM 2496 N N . PRO B 1 68 ? 7.238 4.965 -5.25 1 96.12 68 PRO B N 1
ATOM 2497 C CA . PRO B 1 68 ? 7.824 4.117 -6.293 1 96.12 68 PRO B CA 1
ATOM 2498 C C . PRO B 1 68 ? 9.148 3.486 -5.863 1 96.12 68 PRO B C 1
ATOM 2500 O O . PRO B 1 68 ? 9.758 3.93 -4.887 1 96.12 68 PRO B O 1
ATOM 2503 N N . HIS B 1 69 ? 9.516 2.414 -6.52 1 95.81 69 HIS B N 1
ATOM 2504 C CA . HIS B 1 69 ? 10.828 1.788 -6.496 1 95.81 69 HIS B CA 1
ATOM 2505 C C . HIS B 1 69 ? 11.047 1.012 -5.199 1 95.81 69 HIS B C 1
ATOM 2507 O O . HIS B 1 69 ? 12.188 0.725 -4.828 1 95.81 69 HIS B O 1
ATOM 2513 N N . LEU B 1 70 ? 10.016 0.783 -4.516 1 96.56 70 LEU B N 1
ATOM 2514 C CA . LEU B 1 70 ? 10.164 0.066 -3.254 1 96.56 70 LEU B CA 1
ATOM 2515 C C . LEU B 1 70 ? 9.445 -1.277 -3.305 1 96.56 70 LEU B C 1
ATOM 2517 O O . LEU B 1 70 ? 8.852 -1.71 -2.311 1 96.56 70 LEU B O 1
ATOM 2521 N N . ASP B 1 71 ? 9.539 -1.966 -4.391 1 95.44 71 ASP B N 1
ATOM 2522 C CA . ASP B 1 71 ? 8.688 -3.137 -4.602 1 95.44 71 ASP B CA 1
ATOM 2523 C C . ASP B 1 71 ? 9.477 -4.43 -4.395 1 95.44 71 ASP B C 1
ATOM 2525 O O . ASP B 1 71 ? 8.898 -5.512 -4.336 1 95.44 71 ASP B O 1
ATOM 2529 N N . SER B 1 72 ? 10.805 -4.352 -4.219 1 96.19 72 SER B N 1
ATOM 2530 C CA . SER B 1 72 ? 11.547 -5.566 -3.896 1 96.19 72 SER B CA 1
ATOM 2531 C C . SER B 1 72 ? 11.172 -6.09 -2.514 1 96.19 72 SER B C 1
ATOM 2533 O O . SER B 1 72 ? 10.727 -5.324 -1.654 1 96.19 72 SER B O 1
ATOM 2535 N N . PRO B 1 73 ? 11.336 -7.383 -2.285 1 96.19 73 PRO B N 1
ATOM 2536 C CA . PRO B 1 73 ? 10.867 -7.957 -1.02 1 96.19 73 PRO B CA 1
ATOM 2537 C C . PRO B 1 73 ? 11.445 -7.238 0.2 1 96.19 73 PRO B C 1
ATOM 2539 O O . PRO B 1 73 ? 10.703 -6.855 1.106 1 96.19 73 PRO B O 1
ATOM 2542 N N . ALA B 1 74 ? 12.75 -7.008 0.202 1 96.25 74 ALA B N 1
ATOM 2543 C CA . ALA B 1 74 ? 13.375 -6.355 1.352 1 96.25 74 ALA B CA 1
ATOM 2544 C C . ALA B 1 74 ? 12.836 -4.941 1.535 1 96.25 74 ALA B C 1
ATOM 2546 O O . ALA B 1 74 ? 12.602 -4.5 2.662 1 96.25 74 ALA B O 1
ATOM 2547 N N . LEU B 1 75 ? 12.688 -4.23 0.45 1 96.38 75 LEU B N 1
ATOM 2548 C CA . LEU B 1 75 ? 12.219 -2.846 0.507 1 96.38 75 LEU B CA 1
ATOM 2549 C C . LEU B 1 75 ? 10.742 -2.783 0.868 1 96.38 75 LEU B C 1
ATOM 2551 O O . LEU B 1 75 ? 10.305 -1.849 1.543 1 96.38 75 LEU B O 1
ATOM 2555 N N . ARG B 1 76 ? 9.953 -3.756 0.448 1 95.75 76 ARG B N 1
ATOM 2556 C CA . ARG B 1 76 ? 8.547 -3.807 0.836 1 95.75 76 ARG B CA 1
ATOM 2557 C C . ARG B 1 76 ? 8.406 -3.951 2.348 1 95.75 76 ARG B C 1
ATOM 2559 O O . ARG B 1 76 ? 7.52 -3.338 2.953 1 95.75 76 ARG B O 1
ATOM 2566 N N . VAL B 1 77 ? 9.281 -4.746 2.904 1 96.19 77 VAL B N 1
ATOM 2567 C CA . VAL B 1 77 ? 9.258 -4.93 4.352 1 96.19 77 VAL B CA 1
ATOM 2568 C C . VAL B 1 77 ? 9.523 -3.598 5.047 1 96.19 77 VAL B C 1
ATOM 2570 O O . VAL B 1 77 ? 8.836 -3.24 6.004 1 96.19 77 VAL B O 1
ATOM 2573 N N . ARG B 1 78 ? 10.453 -2.904 4.562 1 95.5 78 ARG B N 1
ATOM 2574 C CA . ARG B 1 78 ? 10.812 -1.613 5.141 1 95.5 78 ARG B CA 1
ATOM 2575 C C . ARG B 1 78 ? 9.703 -0.593 4.938 1 95.5 78 ARG B C 1
ATOM 2577 O O . ARG B 1 78 ? 9.359 0.154 5.859 1 95.5 78 ARG B O 1
ATOM 2584 N N . LYS B 1 79 ? 9.133 -0.569 3.771 1 95.69 79 LYS B N 1
ATOM 2585 C CA . LYS B 1 79 ? 7.992 0.297 3.479 1 95.69 79 LYS B CA 1
ATOM 2586 C C . LYS B 1 79 ? 6.812 -0.017 4.391 1 95.69 79 LYS B C 1
ATOM 2588 O O . LYS B 1 79 ? 6.172 0.893 4.926 1 95.69 79 LYS B O 1
ATOM 2593 N N . LEU B 1 80 ? 6.559 -1.251 4.551 1 96.81 80 LEU B N 1
ATOM 2594 C CA . LEU B 1 80 ? 5.461 -1.722 5.387 1 96.81 80 LEU B CA 1
ATOM 2595 C C . LEU B 1 80 ? 5.637 -1.264 6.828 1 96.81 80 LEU B C 1
ATOM 2597 O O . LEU B 1 80 ? 4.66 -0.949 7.512 1 96.81 80 LEU B O 1
ATOM 2601 N N . ARG B 1 81 ? 6.82 -1.218 7.32 1 95.19 81 ARG B N 1
ATOM 2602 C CA . ARG B 1 81 ? 7.074 -0.768 8.688 1 95.19 81 ARG B CA 1
ATOM 2603 C C . ARG B 1 81 ? 6.637 0.681 8.875 1 95.19 81 ARG B C 1
ATOM 2605 O O . ARG B 1 81 ? 6.031 1.026 9.891 1 95.19 81 ARG B O 1
ATOM 2612 N N . ILE B 1 82 ? 6.91 1.474 7.902 1 96.06 82 ILE B N 1
ATOM 2613 C CA . ILE B 1 82 ? 6.527 2.881 7.953 1 96.06 82 ILE B CA 1
ATOM 2614 C C . ILE B 1 82 ? 5.004 3 7.98 1 96.06 82 ILE B C 1
ATOM 2616 O O . ILE B 1 82 ? 4.449 3.744 8.789 1 96.06 82 ILE B O 1
ATOM 2620 N N . ILE B 1 83 ? 4.367 2.268 7.145 1 96.69 83 ILE B N 1
ATOM 2621 C CA . ILE B 1 83 ? 2.91 2.299 7.062 1 96.69 83 ILE B CA 1
ATOM 2622 C C . ILE B 1 83 ? 2.309 1.783 8.367 1 96.69 83 ILE B C 1
ATOM 2624 O O . ILE B 1 83 ? 1.353 2.361 8.891 1 96.69 83 ILE B O 1
ATOM 2628 N N . SER B 1 84 ? 2.891 0.768 8.891 1 95.69 84 SER B N 1
ATOM 2629 C CA . SER B 1 84 ? 2.383 0.123 10.094 1 95.69 84 SER B CA 1
ATOM 2630 C C . SER B 1 84 ? 2.482 1.051 11.305 1 95.69 84 SER B C 1
ATOM 2632 O O . SER B 1 84 ? 1.623 1.023 12.188 1 95.69 84 SER B O 1
ATOM 2634 N N . ASP B 1 85 ? 3.492 1.82 11.344 1 94.94 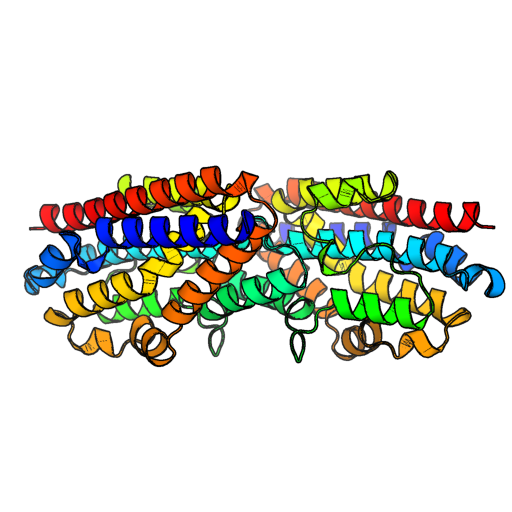85 ASP B N 1
ATOM 2635 C CA . ASP B 1 85 ? 3.672 2.762 12.445 1 94.94 85 ASP B CA 1
ATOM 2636 C C . ASP B 1 85 ? 2.514 3.754 12.516 1 94.94 85 ASP B C 1
ATOM 2638 O O . ASP B 1 85 ? 2.17 4.242 13.594 1 94.94 85 ASP B O 1
ATOM 2642 N N . ASP B 1 86 ? 1.856 3.969 11.43 1 94 86 ASP B N 1
ATOM 2643 C CA . ASP B 1 86 ? 0.803 4.977 11.352 1 94 86 ASP B CA 1
ATOM 2644 C C . ASP B 1 86 ? -0.58 4.332 11.391 1 94 86 ASP B C 1
ATOM 2646 O O . ASP B 1 86 ? -1.536 4.926 11.891 1 94 86 ASP B O 1
ATOM 2650 N N . ASP B 1 87 ? -0.655 3.094 10.883 1 95 87 ASP B N 1
ATOM 2651 C CA . ASP B 1 87 ? -1.983 2.545 10.625 1 95 87 ASP B CA 1
ATOM 2652 C C . ASP B 1 87 ? -2.242 1.309 11.484 1 95 87 ASP B C 1
ATOM 2654 O O . ASP B 1 87 ? -3.338 0.745 11.453 1 95 87 ASP B O 1
ATOM 2658 N N . SER B 1 88 ? -1.33 0.901 12.211 1 92.81 88 SER B N 1
ATOM 2659 C CA . SER B 1 88 ? -1.503 -0.338 12.953 1 92.81 88 SER B CA 1
ATOM 2660 C C . SER B 1 88 ? -1.177 -0.142 14.43 1 92.81 88 SER B C 1
ATOM 2662 O O . SER B 1 88 ? -0.371 -0.884 15 1 92.81 88 SER B O 1
ATOM 2664 N N . LEU B 1 89 ? -1.72 0.812 14.938 1 93.31 89 LEU B N 1
ATOM 2665 C CA . LEU B 1 89 ? -1.542 1.049 16.375 1 93.31 89 LEU B CA 1
ATOM 2666 C C . LEU B 1 89 ? -2.41 0.101 17.188 1 93.31 89 LEU B C 1
ATOM 2668 O O . LEU B 1 89 ? -3.199 -0.665 16.625 1 93.31 89 LEU B O 1
ATOM 2672 N N . LYS B 1 90 ? -2.221 0.138 18.516 1 91.62 90 LYS B N 1
ATOM 2673 C CA . LYS B 1 90 ? -2.891 -0.798 19.406 1 91.62 90 LYS B CA 1
ATOM 2674 C C . LYS B 1 90 ? -4.406 -0.69 19.281 1 91.62 90 LYS B C 1
ATOM 2676 O O . LYS B 1 90 ? -4.949 0.411 19.172 1 91.62 90 LYS B O 1
ATOM 2681 N N . ASP B 1 91 ? -5.066 -1.86 19.25 1 90.69 91 ASP B N 1
ATOM 2682 C CA . ASP B 1 91 ? -6.52 -2.006 19.281 1 90.69 91 ASP B CA 1
ATOM 2683 C C . ASP B 1 91 ? -7.164 -1.355 18.062 1 90.69 91 ASP B C 1
ATOM 2685 O O . ASP B 1 91 ? -8.242 -0.764 18.156 1 90.69 91 ASP B O 1
ATOM 2689 N N . GLY B 1 92 ? -6.496 -1.399 16.953 1 89.69 92 GLY B N 1
ATOM 2690 C CA . GLY B 1 92 ? -7.062 -0.893 15.719 1 89.69 92 GLY B CA 1
ATOM 2691 C C . GLY B 1 92 ? -6.98 0.617 15.594 1 89.69 92 GLY B C 1
ATOM 2692 O O . GLY B 1 92 ? -7.551 1.202 14.672 1 89.69 92 GLY B O 1
ATOM 2693 N N . ASP B 1 93 ? -6.289 1.258 16.484 1 95.5 93 ASP B N 1
ATOM 2694 C CA . ASP B 1 93 ? -6.098 2.705 16.453 1 95.5 93 ASP B CA 1
ATOM 2695 C C . ASP B 1 93 ? -5.117 3.104 15.352 1 95.5 93 ASP B C 1
ATOM 2697 O O . ASP B 1 93 ? -4.402 2.256 14.805 1 95.5 93 ASP B O 1
ATOM 2701 N N . THR B 1 94 ? -5.207 4.324 14.883 1 97 94 THR B N 1
ATOM 2702 C CA . THR B 1 94 ? -4.312 4.914 13.891 1 97 94 THR B CA 1
ATOM 2703 C C . THR B 1 94 ? -3.928 6.336 14.289 1 97 94 THR B C 1
ATOM 2705 O O . THR B 1 94 ? -4.574 6.941 15.148 1 97 94 THR B O 1
ATOM 2708 N N . HIS B 1 95 ? -2.873 6.84 13.648 1 97.25 95 HIS B N 1
ATOM 2709 C CA . HIS B 1 95 ? -2.525 8.242 13.828 1 97.25 95 HIS B CA 1
ATOM 2710 C C . HIS B 1 95 ? -3.682 9.156 13.43 1 97.25 95 HIS B C 1
ATOM 2712 O O . HIS B 1 95 ? -3.877 10.211 14.031 1 97.25 95 HIS B O 1
ATOM 2718 N N . HIS B 1 96 ? -4.406 8.711 12.477 1 98.12 96 HIS B N 1
ATOM 2719 C CA . HIS B 1 96 ? -5.586 9.469 12.062 1 98.12 96 HIS B CA 1
ATOM 2720 C C . HIS B 1 96 ? -6.562 9.641 13.219 1 98.12 96 HIS B C 1
ATOM 2722 O O . HIS B 1 96 ? -6.98 10.758 13.523 1 98.12 96 HIS B O 1
ATOM 2728 N N . TYR B 1 97 ? -6.926 8.594 13.844 1 98.25 97 TYR B N 1
ATOM 2729 C CA . TYR B 1 97 ? -7.883 8.633 14.938 1 98.25 97 TYR B CA 1
ATOM 2730 C C . TYR B 1 97 ? -7.316 9.406 16.125 1 98.25 97 TYR B C 1
ATOM 2732 O O . TYR B 1 97 ? -8.047 10.109 16.828 1 98.25 97 TYR B O 1
ATOM 2740 N N . GLN B 1 98 ? -6.07 9.227 16.375 1 98.12 98 GLN B N 1
ATOM 2741 C CA . GLN B 1 98 ? -5.438 9.945 17.484 1 98.12 98 GLN B CA 1
ATOM 2742 C C . GLN B 1 98 ? -5.531 11.453 17.281 1 98.12 98 GLN B C 1
ATOM 2744 O O . GLN B 1 98 ? -5.832 12.195 18.219 1 98.12 98 GLN B O 1
ATOM 2749 N N . LEU B 1 99 ? -5.246 11.898 16.062 1 98.5 99 LEU B N 1
ATOM 2750 C CA . LEU B 1 99 ? -5.332 13.328 15.781 1 98.5 99 LEU B CA 1
ATOM 2751 C C . LEU B 1 99 ? -6.77 13.828 15.914 1 98.5 99 LEU B C 1
ATOM 2753 O O . LEU B 1 99 ? -7.012 14.906 16.453 1 98.5 99 LEU B O 1
ATOM 2757 N N . SER B 1 100 ? -7.668 13.016 15.414 1 98.56 100 SER B N 1
ATOM 2758 C CA . SER B 1 100 ? -9.078 13.359 15.547 1 98.56 100 SER B CA 1
ATOM 2759 C C . SER B 1 100 ? -9.469 13.531 17.016 1 98.56 100 SER B C 1
ATOM 2761 O O . SER B 1 100 ? -10.148 14.5 17.375 1 98.56 100 SER B O 1
ATOM 2763 N N . ARG B 1 101 ? -9.078 12.633 17.875 1 98.31 101 ARG B N 1
ATOM 2764 C CA . ARG B 1 101 ? -9.391 12.711 19.297 1 98.31 101 ARG B CA 1
ATOM 2765 C C . ARG B 1 101 ? -8.734 13.922 19.938 1 98.31 101 ARG B C 1
ATOM 2767 O O . ARG B 1 101 ? -9.352 14.602 20.766 1 98.31 101 ARG B O 1
ATOM 2774 N N . ALA B 1 102 ? -7.496 14.211 19.562 1 98.56 102 ALA B N 1
ATOM 2775 C CA . ALA B 1 102 ? -6.777 15.352 20.125 1 98.56 102 ALA B CA 1
ATOM 2776 C C . ALA B 1 102 ? -7.523 16.656 19.859 1 98.56 102 ALA B C 1
ATOM 2778 O O . ALA B 1 102 ? -7.73 17.453 20.766 1 98.56 102 ALA B O 1
ATOM 2779 N N . PHE B 1 103 ? -7.969 16.859 18.641 1 98.69 103 PHE B N 1
ATOM 2780 C CA . PHE B 1 103 ? -8.656 18.109 18.297 1 98.69 103 PHE B CA 1
ATOM 2781 C C . PHE B 1 103 ? -10.047 18.141 18.906 1 98.69 103 PHE B C 1
ATOM 2783 O O . PHE B 1 103 ? -10.531 19.203 19.312 1 98.69 103 PHE B O 1
ATOM 2790 N N . SER B 1 104 ? -10.648 16.953 18.953 1 98.5 104 SER B N 1
ATOM 2791 C CA . SER B 1 104 ? -11.938 16.875 19.641 1 98.5 104 SER B CA 1
ATOM 2792 C C . SER B 1 104 ? -11.812 17.266 21.109 1 98.5 104 SER B C 1
ATOM 2794 O O . SER B 1 104 ? -12.656 17.984 21.625 1 98.5 104 SER B O 1
ATOM 2796 N N . ASN B 1 105 ? -10.812 16.828 21.734 1 98.19 105 ASN B N 1
ATOM 2797 C CA . ASN B 1 105 ? -10.57 17.141 23.141 1 98.19 105 ASN B CA 1
ATOM 2798 C C . ASN B 1 105 ? -10.305 18.625 23.344 1 98.19 105 ASN B C 1
ATOM 2800 O O . ASN B 1 105 ? -10.547 19.156 24.438 1 98.19 105 ASN B O 1
ATOM 2804 N N . MET B 1 106 ? -9.844 19.344 22.344 1 97.81 106 MET B N 1
ATOM 2805 C CA . MET B 1 106 ? -9.625 20.781 22.422 1 97.81 106 MET B CA 1
ATOM 2806 C C . MET B 1 106 ? -10.922 21.547 22.141 1 97.81 106 MET B C 1
ATOM 2808 O O . MET B 1 106 ? -10.953 22.766 22.234 1 97.81 106 MET B O 1
ATOM 2812 N N . GLY B 1 107 ? -11.93 20.781 21.641 1 97.88 107 GLY B N 1
ATOM 2813 C CA . GLY B 1 107 ? -13.234 21.406 21.422 1 97.88 107 GLY B CA 1
ATOM 2814 C C . GLY B 1 107 ? -13.547 21.641 19.953 1 97.88 107 GLY B C 1
ATOM 2815 O O . GLY B 1 107 ? -14.5 22.359 19.625 1 97.88 107 GLY B O 1
ATOM 2816 N N . ALA B 1 108 ? -12.727 21.047 19.094 1 98.19 108 ALA B N 1
ATOM 2817 C CA . ALA B 1 108 ? -12.945 21.25 17.672 1 98.19 108 ALA B CA 1
ATOM 2818 C C . ALA B 1 108 ? -14.242 20.578 17.203 1 98.19 108 ALA B C 1
ATOM 2820 O O . ALA B 1 108 ? -14.57 19.484 17.641 1 98.19 108 ALA B O 1
ATOM 2821 N N . GLU B 1 109 ? -14.938 21.266 16.406 1 97.5 109 GLU B N 1
ATOM 2822 C CA . GLU B 1 109 ? -16.016 20.641 15.656 1 97.5 109 GLU B CA 1
ATOM 2823 C C . GLU B 1 109 ? -15.453 19.828 14.477 1 97.5 109 GLU B C 1
ATOM 2825 O O . GLU B 1 109 ? -14.898 20.406 13.539 1 97.5 109 GLU B O 1
ATOM 2830 N N . LEU B 1 110 ? -15.578 18.531 14.5 1 95.81 110 LEU B N 1
ATOM 2831 C CA . LEU B 1 110 ? -15.094 17.688 13.414 1 95.81 110 LEU B CA 1
ATOM 2832 C C . LEU B 1 110 ? -16.031 17.75 12.211 1 95.81 110 LEU B C 1
ATOM 2834 O O . LEU B 1 110 ? -17.062 17.078 12.188 1 95.81 110 LEU B O 1
ATOM 2838 N N . LEU B 1 111 ? -15.695 18.406 11.25 1 93.5 111 LEU B N 1
ATOM 2839 C CA . LEU B 1 111 ? -16.531 18.781 10.125 1 93.5 111 LEU B CA 1
ATOM 2840 C C . LEU B 1 111 ? -16.828 17.578 9.227 1 93.5 111 LEU B C 1
ATOM 2842 O O . LEU B 1 111 ? -17.828 17.578 8.492 1 93.5 111 LEU B O 1
ATOM 2846 N N . ILE B 1 112 ? -15.961 16.672 9.266 1 95.06 112 ILE B N 1
ATOM 2847 C CA . ILE B 1 112 ? -16.203 15.438 8.516 1 95.06 112 ILE B CA 1
ATOM 2848 C C . ILE B 1 112 ? -15.859 14.227 9.383 1 95.06 112 ILE B C 1
ATOM 2850 O O . ILE B 1 112 ? -14.977 14.305 10.234 1 95.06 112 ILE B O 1
ATOM 2854 N N . ALA B 1 113 ? -16.594 13.172 9.133 1 96.06 113 ALA B N 1
ATOM 2855 C CA . ALA B 1 113 ? -16.312 11.945 9.875 1 96.06 113 ALA B CA 1
ATOM 2856 C C . ALA B 1 113 ? -14.992 11.328 9.438 1 96.06 113 ALA B C 1
ATOM 2858 O O . ALA B 1 113 ? -14.578 11.461 8.289 1 96.06 113 ALA B O 1
ATOM 2859 N N . ASP B 1 114 ? -14.359 10.617 10.383 1 97.06 114 ASP B N 1
ATOM 2860 C CA . ASP B 1 114 ? -13.07 9.992 10.109 1 97.06 114 ASP B CA 1
ATOM 2861 C C . ASP B 1 114 ? -13.133 9.125 8.859 1 97.06 114 ASP B C 1
ATOM 2863 O O . ASP B 1 114 ? -12.234 9.18 8.008 1 97.06 114 ASP B O 1
ATOM 2867 N N . GLU B 1 115 ? -14.164 8.391 8.727 1 95.19 115 GLU B N 1
ATOM 2868 C CA . GLU B 1 115 ? -14.258 7.414 7.645 1 95.19 115 GLU B CA 1
ATOM 2869 C C . GLU B 1 115 ? -14.586 8.086 6.316 1 95.19 115 GLU B C 1
ATOM 2871 O O . GLU B 1 115 ? -14.547 7.449 5.262 1 95.19 115 GLU B O 1
ATOM 2876 N N . ASP B 1 116 ? -14.773 9.375 6.367 1 94.25 116 ASP B N 1
ATOM 2877 C CA . ASP B 1 116 ? -15.023 10.125 5.145 1 94.25 116 ASP B CA 1
ATOM 2878 C C . ASP B 1 116 ? -13.719 10.648 4.543 1 94.25 116 ASP B C 1
ATOM 2880 O O . ASP B 1 116 ? -13.711 11.164 3.424 1 94.25 116 ASP B O 1
ATOM 2884 N N . PHE B 1 117 ? -12.602 10.508 5.371 1 95.62 117 PHE B N 1
ATOM 2885 C CA . PHE B 1 117 ? -11.281 10.734 4.789 1 95.62 117 PHE B CA 1
ATOM 2886 C C . PHE B 1 117 ? -10.867 9.57 3.9 1 95.62 117 PHE B C 1
ATOM 2888 O O . PHE B 1 117 ? -9.945 8.828 4.23 1 95.62 117 PHE B O 1
ATOM 2895 N N . GLY B 1 118 ? -11.57 9.273 2.883 1 91.12 118 GLY B N 1
ATOM 2896 C CA . GLY B 1 118 ? -11.383 8.18 1.938 1 91.12 118 GLY B CA 1
ATOM 2897 C C . GLY B 1 118 ? -10.555 8.578 0.727 1 91.12 118 GLY B C 1
ATOM 2898 O O . GLY B 1 118 ? -9.453 9.117 0.865 1 91.12 118 GLY B O 1
ATOM 2899 N N . SER B 1 119 ? -11.117 8.469 -0.34 1 91.75 119 SER B N 1
ATOM 2900 C CA . SER B 1 119 ? -10.422 8.789 -1.58 1 91.75 119 SER B CA 1
ATOM 2901 C C . SER B 1 119 ? -10.016 10.266 -1.625 1 91.75 119 SER B C 1
ATOM 2903 O O . SER B 1 119 ? -10.789 11.133 -1.216 1 91.75 119 SER B O 1
ATOM 2905 N N . LEU B 1 120 ? -8.789 10.469 -2.123 1 96.81 120 LEU B N 1
ATOM 2906 C CA . LEU B 1 120 ? -8.266 11.828 -2.182 1 96.81 120 LEU B CA 1
ATOM 2907 C C . LEU B 1 120 ? -9.07 12.68 -3.158 1 96.81 120 LEU B C 1
ATOM 2909 O O . LEU B 1 120 ? -9.242 13.883 -2.949 1 96.81 120 LEU B O 1
ATOM 2913 N N . ASP B 1 121 ? -9.609 12.016 -4.156 1 94.69 121 ASP B N 1
ATOM 2914 C CA . ASP B 1 121 ? -10.461 12.727 -5.105 1 94.69 121 ASP B CA 1
ATOM 2915 C C . ASP B 1 121 ? -11.703 13.281 -4.418 1 94.69 121 ASP B C 1
ATOM 2917 O O . ASP B 1 121 ? -12.062 14.445 -4.613 1 94.69 121 ASP B O 1
ATOM 2921 N N . ASP B 1 122 ? -12.336 12.5 -3.602 1 93.94 122 ASP B N 1
ATOM 2922 C CA . ASP B 1 122 ? -13.555 12.914 -2.906 1 93.94 122 ASP B CA 1
ATOM 2923 C C . ASP B 1 122 ? -13.242 13.922 -1.803 1 93.94 122 ASP B C 1
ATOM 2925 O O . ASP B 1 122 ? -14.008 14.852 -1.569 1 93.94 122 ASP B O 1
ATOM 2929 N N . LEU B 1 123 ? -12.125 13.727 -1.186 1 97.38 123 LEU B N 1
ATOM 2930 C CA . LEU B 1 123 ? -11.727 14.602 -0.09 1 97.38 123 LEU B CA 1
ATOM 2931 C C . LEU B 1 123 ? -11.508 16.031 -0.586 1 97.38 123 LEU B C 1
ATOM 2933 O O . LEU B 1 123 ? -11.906 16.984 0.075 1 97.38 123 LEU B O 1
ATOM 2937 N N . GLN B 1 124 ? -10.906 16.172 -1.74 1 97.81 124 GLN B N 1
ATOM 2938 C CA . GLN B 1 124 ? -10.594 17.484 -2.309 1 97.81 124 GLN B CA 1
ATOM 2939 C C . GLN B 1 124 ? -11.859 18.328 -2.455 1 97.81 124 GLN B C 1
ATOM 2941 O O . GLN B 1 124 ? -11.812 19.547 -2.32 1 97.81 124 GLN B O 1
ATOM 2946 N N . LYS B 1 125 ? -13.023 17.734 -2.658 1 96.56 125 LYS B N 1
ATOM 2947 C CA . LYS B 1 125 ? -14.289 18.422 -2.887 1 96.56 125 LYS B CA 1
ATOM 2948 C C . LYS B 1 125 ? -14.82 19.031 -1.593 1 96.56 125 LYS B C 1
ATOM 2950 O O . LYS B 1 125 ? -15.703 19.891 -1.623 1 96.56 125 LYS B O 1
ATOM 2955 N N . LYS B 1 126 ? -14.305 18.594 -0.506 1 96.12 126 LYS B N 1
ATOM 2956 C CA . LYS B 1 126 ? -14.82 19.016 0.793 1 96.12 126 LYS B CA 1
ATOM 2957 C C . LYS B 1 126 ? -13.891 20.016 1.46 1 96.12 126 LYS B C 1
ATOM 2959 O O . LYS B 1 126 ? -14.18 20.5 2.555 1 96.12 126 LYS B O 1
ATOM 2964 N N . LEU B 1 127 ? -12.805 20.328 0.774 1 98.12 127 LEU B N 1
ATOM 2965 C CA . LEU B 1 127 ? -11.758 21.125 1.393 1 98.12 127 LEU B CA 1
ATOM 2966 C C . LEU B 1 127 ? -11.727 22.531 0.806 1 98.12 127 LEU B C 1
ATOM 2968 O O . LEU B 1 127 ? -12.273 22.781 -0.274 1 98.12 127 LEU B O 1
ATOM 2972 N N . ASP B 1 128 ? -11.219 23.516 1.569 1 97.19 128 ASP B N 1
ATOM 2973 C CA . ASP B 1 128 ? -10.898 24.812 0.981 1 97.19 128 ASP B CA 1
ATOM 2974 C C . ASP B 1 128 ? -9.914 24.656 -0.179 1 97.19 128 ASP B C 1
ATOM 2976 O O . ASP B 1 128 ? -9.156 23.688 -0.237 1 97.19 128 ASP B O 1
ATOM 2980 N N . PRO B 1 129 ? -9.789 25.594 -1.046 1 97.56 129 PRO B N 1
ATOM 2981 C CA . PRO B 1 129 ? -9.016 25.469 -2.281 1 97.56 129 PRO B CA 1
ATOM 2982 C C . PRO B 1 129 ? -7.531 25.219 -2.023 1 97.56 129 PRO B C 1
ATOM 2984 O O . PRO B 1 129 ? -6.902 24.422 -2.725 1 97.56 129 PRO B O 1
ATOM 2987 N N . MET B 1 130 ? -6.965 25.859 -1.073 1 97.75 130 MET B N 1
ATOM 2988 C CA . MET B 1 130 ? -5.531 25.734 -0.834 1 97.75 130 MET B CA 1
ATOM 2989 C C . MET B 1 130 ? -5.188 24.344 -0.326 1 97.75 130 MET B C 1
ATOM 2991 O O . MET B 1 130 ? -4.191 23.75 -0.752 1 97.75 130 MET B O 1
ATOM 2995 N N . THR B 1 131 ? -5.992 23.844 0.571 1 98.56 131 THR B N 1
ATOM 2996 C CA . THR B 1 131 ? -5.781 22.484 1.073 1 98.56 131 THR B CA 1
ATOM 2997 C C . THR B 1 131 ? -6.035 21.453 -0.023 1 98.56 131 THR B C 1
ATOM 2999 O O . THR B 1 131 ? -5.293 20.484 -0.153 1 98.56 131 THR B O 1
ATOM 3002 N N . ALA B 1 132 ? -7.066 21.688 -0.8 1 98.75 132 ALA B N 1
ATOM 3003 C CA . ALA B 1 132 ? -7.367 20.797 -1.923 1 98.75 132 ALA B CA 1
ATOM 3004 C C . ALA B 1 132 ? -6.199 20.75 -2.906 1 98.75 132 ALA B C 1
ATOM 3006 O O . ALA B 1 132 ? -5.852 19.672 -3.414 1 98.75 132 ALA B O 1
ATOM 3007 N N . ASP B 1 133 ? -5.605 21.891 -3.131 1 98.69 133 ASP B N 1
ATOM 3008 C CA . ASP B 1 133 ? -4.453 21.953 -4.023 1 98.69 133 ASP B CA 1
ATOM 3009 C C . ASP B 1 133 ? -3.285 21.141 -3.479 1 98.69 133 ASP B C 1
ATOM 3011 O O . ASP B 1 133 ? -2.58 20.469 -4.238 1 98.69 133 ASP B O 1
ATOM 3015 N N . PHE B 1 134 ? -3.066 21.219 -2.236 1 98.81 134 PHE B N 1
ATOM 3016 C CA . PHE B 1 134 ? -1.985 20.469 -1.627 1 98.81 134 PHE B CA 1
ATOM 3017 C C . PHE B 1 134 ? -2.244 18.969 -1.745 1 98.81 134 PHE B C 1
ATOM 3019 O O . PHE B 1 134 ? -1.339 18.203 -2.078 1 98.81 134 PHE B O 1
ATOM 3026 N N . VAL B 1 135 ? -3.48 18.547 -1.407 1 98.75 135 VAL B N 1
ATOM 3027 C CA . VAL B 1 135 ? -3.854 17.141 -1.516 1 98.75 135 VAL B CA 1
ATOM 3028 C C . VAL B 1 135 ? -3.656 16.656 -2.953 1 98.75 135 VAL B C 1
ATOM 3030 O O . VAL B 1 135 ? -3.117 15.57 -3.184 1 98.75 135 VAL B O 1
ATOM 3033 N N . SER B 1 136 ? -4.039 17.484 -3.891 1 98.75 136 SER B N 1
ATOM 3034 C CA . SER B 1 136 ? -3.852 17.172 -5.305 1 98.75 136 SER B CA 1
ATOM 3035 C C . SER B 1 136 ? -2.373 17.031 -5.652 1 98.75 136 SER B C 1
ATOM 3037 O O . SER B 1 136 ? -1.981 16.141 -6.406 1 98.75 136 SER B O 1
ATOM 3039 N N . LEU B 1 137 ? -1.628 17.938 -5.16 1 98.81 137 LEU B N 1
ATOM 3040 C CA . LEU B 1 137 ? -0.187 17.906 -5.383 1 98.81 137 LEU B CA 1
ATOM 3041 C C . LEU B 1 137 ? 0.401 16.578 -4.883 1 98.81 137 LEU B C 1
ATOM 3043 O O . LEU B 1 137 ? 1.131 15.906 -5.613 1 98.81 137 LEU B O 1
ATOM 3047 N N . VAL B 1 138 ? 0.081 16.234 -3.645 1 98.75 138 VAL B N 1
ATOM 3048 C CA . VAL B 1 138 ? 0.575 15.016 -3.025 1 98.75 138 VAL B CA 1
ATOM 3049 C C . VAL B 1 138 ? 0.195 13.812 -3.883 1 98.75 138 VAL B C 1
ATOM 3051 O O . VAL B 1 138 ? 1.048 12.984 -4.219 1 98.75 138 VAL B O 1
ATOM 3054 N N . GLN B 1 139 ? -1.038 13.75 -4.281 1 98.06 139 GLN B N 1
ATOM 3055 C CA . GLN B 1 139 ? -1.562 12.656 -5.086 1 98.06 139 GLN B CA 1
ATOM 3056 C C . GLN B 1 139 ? -0.799 12.523 -6.402 1 98.06 139 GLN B C 1
ATOM 3058 O O . GLN B 1 139 ? -0.57 11.414 -6.887 1 98.06 139 GLN B O 1
ATOM 3063 N N . ASN B 1 140 ? -0.414 13.633 -6.898 1 98.19 140 ASN B N 1
ATOM 3064 C CA . ASN B 1 140 ? 0.188 13.648 -8.227 1 98.19 140 ASN B CA 1
ATOM 3065 C C . ASN B 1 140 ? 1.676 13.32 -8.172 1 98.19 140 ASN B C 1
ATOM 3067 O O . ASN B 1 140 ? 2.195 12.641 -9.062 1 98.19 140 ASN B O 1
ATOM 3071 N N . ILE B 1 141 ? 2.35 13.688 -7.195 1 98.44 141 ILE B N 1
ATOM 3072 C CA . ILE B 1 141 ? 3.803 13.664 -7.32 1 98.44 141 ILE B CA 1
ATOM 3073 C C . ILE B 1 141 ? 4.371 12.484 -6.527 1 98.44 141 ILE B C 1
ATOM 3075 O O . ILE B 1 141 ? 5.492 12.039 -6.785 1 98.44 141 ILE B O 1
ATOM 3079 N N . TYR B 1 142 ? 3.645 11.938 -5.555 1 97.88 142 TYR B N 1
ATOM 3080 C CA . TYR B 1 142 ? 4.137 10.844 -4.727 1 97.88 142 TYR B CA 1
ATOM 3081 C C . TYR B 1 142 ? 4.512 9.641 -5.578 1 97.88 142 TYR B C 1
ATOM 3083 O O . TYR B 1 142 ? 5.559 9.023 -5.367 1 97.88 142 TYR B O 1
ATOM 3091 N N . PRO B 1 143 ? 3.67 9.273 -6.566 1 96.44 143 PRO B N 1
ATOM 3092 C CA . PRO B 1 143 ? 4.004 8.07 -7.332 1 96.44 143 PRO B CA 1
ATOM 3093 C C . PRO B 1 143 ? 5.117 8.305 -8.352 1 96.44 143 PRO B C 1
ATOM 3095 O O . PRO B 1 143 ? 5.562 7.367 -9.008 1 96.44 143 PRO B O 1
ATOM 3098 N N . LYS B 1 144 ? 5.633 9.492 -8.461 1 97.38 144 LYS B N 1
ATOM 3099 C CA . LYS B 1 144 ? 6.52 9.82 -9.578 1 97.38 144 LYS B CA 1
ATOM 3100 C C . LYS B 1 144 ? 7.984 9.766 -9.148 1 97.38 144 LYS B C 1
ATOM 3102 O O . LYS B 1 144 ? 8.875 9.586 -9.984 1 97.38 144 LYS B O 1
ATOM 3107 N N . SER B 1 145 ? 8.25 9.969 -7.934 1 97.75 145 SER B N 1
ATOM 3108 C CA . SER B 1 145 ? 9.625 9.938 -7.441 1 97.75 145 SER B CA 1
ATOM 3109 C C . SER B 1 145 ? 9.664 9.781 -5.926 1 97.75 145 SER B C 1
ATOM 3111 O O . SER B 1 145 ? 8.641 9.93 -5.254 1 97.75 145 SER B O 1
ATOM 3113 N N . LEU B 1 146 ? 10.867 9.586 -5.387 1 98.25 146 LEU B N 1
ATOM 3114 C CA . LEU B 1 146 ? 11.031 9.359 -3.957 1 98.25 146 LEU B CA 1
ATOM 3115 C C . LEU B 1 146 ? 11.109 10.68 -3.201 1 98.25 146 LEU B C 1
ATOM 3117 O O . LEU B 1 146 ? 10.961 10.711 -1.978 1 98.25 146 LEU B O 1
ATOM 3121 N N . GLY B 1 147 ? 11.297 11.727 -3.867 1 98.56 147 GLY B N 1
ATOM 3122 C CA . GLY B 1 147 ? 11.57 13.031 -3.293 1 98.56 147 GLY B CA 1
ATOM 3123 C C . GLY B 1 147 ? 10.469 13.516 -2.363 1 98.56 147 GLY B C 1
ATOM 3124 O O . GLY B 1 147 ? 10.734 13.867 -1.211 1 98.56 147 GLY B O 1
ATOM 3125 N N . PRO B 1 148 ? 9.227 13.547 -2.848 1 98.75 148 PRO B N 1
ATOM 3126 C CA . PRO B 1 148 ? 8.125 14.023 -2.006 1 98.75 148 PRO B CA 1
ATOM 3127 C C . PRO B 1 148 ? 8.023 13.266 -0.686 1 98.75 148 PRO B C 1
ATOM 3129 O O . PRO B 1 148 ? 7.859 13.875 0.372 1 98.75 148 PRO B O 1
ATOM 3132 N N . TRP B 1 149 ? 8.164 11.969 -0.818 1 98.75 149 TRP B N 1
ATOM 3133 C CA . TRP B 1 149 ? 8.086 11.125 0.37 1 98.75 149 TRP B CA 1
ATOM 3134 C C . TRP B 1 149 ? 9.195 11.469 1.356 1 98.75 149 TRP B C 1
ATOM 3136 O O . TRP B 1 149 ? 8.945 11.609 2.557 1 98.75 149 TRP B O 1
ATOM 3146 N N . CYS B 1 150 ? 10.391 11.664 0.9 1 98.25 150 CYS B N 1
ATOM 3147 C CA . CYS B 1 150 ? 11.523 12.008 1.742 1 98.25 150 CYS B CA 1
ATOM 3148 C C . CYS B 1 150 ? 11.289 13.328 2.473 1 98.25 150 CYS B C 1
ATOM 3150 O O . CYS B 1 150 ? 11.578 13.438 3.666 1 98.25 150 CYS B O 1
ATOM 3152 N N . VAL B 1 151 ? 10.812 14.266 1.786 1 98.62 151 VAL B N 1
ATOM 3153 C CA . VAL B 1 151 ? 10.578 15.586 2.367 1 98.62 151 VAL B CA 1
ATOM 3154 C C . VAL B 1 151 ? 9.555 15.477 3.494 1 98.62 151 VAL B C 1
ATOM 3156 O O . VAL B 1 151 ? 9.766 16 4.586 1 98.62 151 VAL B O 1
ATOM 3159 N N . ILE B 1 152 ? 8.477 14.789 3.268 1 98.75 152 ILE B N 1
ATOM 3160 C CA . ILE B 1 152 ? 7.418 14.68 4.262 1 98.75 152 ILE B CA 1
ATOM 3161 C C . ILE B 1 152 ? 7.953 14 5.52 1 98.75 152 ILE B C 1
ATOM 3163 O O . ILE B 1 152 ? 7.746 14.492 6.633 1 98.75 152 ILE B O 1
ATOM 3167 N N . GLU B 1 153 ? 8.656 12.953 5.32 1 98.44 153 GLU B N 1
ATOM 3168 C CA . GLU B 1 153 ? 9.164 12.227 6.477 1 98.44 153 GLU B CA 1
ATOM 3169 C C . GLU B 1 153 ? 10.211 13.047 7.23 1 98.44 153 GLU B C 1
ATOM 3171 O O . GLU B 1 153 ? 10.242 13.031 8.461 1 98.44 153 GLU B O 1
ATOM 3176 N N . MET B 1 154 ? 11.008 13.742 6.531 1 97.81 154 MET B N 1
ATOM 3177 C CA . MET B 1 154 ? 12.086 14.516 7.16 1 97.81 154 MET B CA 1
ATOM 3178 C C . MET B 1 154 ? 11.516 15.703 7.93 1 97.81 154 MET B C 1
ATOM 3180 O O . MET B 1 154 ? 12.125 16.172 8.898 1 97.81 154 MET B O 1
ATOM 3184 N N . PHE B 1 155 ? 10.391 16.172 7.488 1 98.56 155 PHE B N 1
ATOM 3185 C CA . PHE B 1 155 ? 9.836 17.391 8.055 1 98.56 155 PHE B CA 1
ATOM 3186 C C . PHE B 1 155 ? 8.852 17.062 9.172 1 98.56 155 PHE B C 1
ATOM 3188 O O . PHE B 1 155 ? 8.523 17.938 9.992 1 98.56 155 PHE B O 1
ATOM 3195 N N . ALA B 1 156 ? 8.344 15.898 9.273 1 98.44 156 ALA B N 1
ATOM 3196 C CA . ALA B 1 156 ? 7.18 15.531 10.078 1 98.44 156 ALA B CA 1
ATOM 3197 C C . ALA B 1 156 ? 7.441 15.789 11.562 1 98.44 156 ALA B C 1
ATOM 3199 O O . ALA B 1 156 ? 6.605 16.375 12.25 1 98.44 156 ALA B O 1
ATOM 3200 N N . ASP B 1 157 ? 8.57 15.352 12.078 1 98.31 157 ASP B N 1
ATOM 3201 C CA . ASP B 1 157 ? 8.867 15.555 13.492 1 98.31 157 ASP B CA 1
ATOM 3202 C C . ASP B 1 157 ? 8.828 17.031 13.852 1 98.31 157 ASP B C 1
ATOM 3204 O O . ASP B 1 157 ? 8.242 17.422 14.867 1 98.31 157 ASP B O 1
ATOM 3208 N N . ASP B 1 158 ? 9.445 17.828 13.016 1 98.5 158 ASP B N 1
ATOM 3209 C CA . ASP B 1 158 ? 9.547 19.266 13.273 1 98.5 158 ASP B CA 1
ATOM 3210 C C . ASP B 1 158 ? 8.164 19.922 13.258 1 98.5 158 ASP B C 1
ATOM 3212 O O . ASP B 1 158 ? 7.832 20.688 14.164 1 98.5 158 ASP B O 1
ATOM 3216 N N . TRP B 1 159 ? 7.332 19.656 12.211 1 98.5 159 TRP B N 1
ATOM 3217 C CA . TRP B 1 159 ? 6.062 20.359 12.148 1 98.5 159 TRP B CA 1
ATOM 3218 C C . TRP B 1 159 ? 5.109 19.875 13.227 1 98.5 159 TRP B C 1
ATOM 3220 O O . TRP B 1 159 ? 4.27 20.625 13.727 1 98.5 159 TRP B O 1
ATOM 3230 N N . MET B 1 160 ? 5.191 18.594 13.625 1 98.62 160 MET B N 1
ATOM 3231 C CA . MET B 1 160 ? 4.355 18.094 14.719 1 98.62 160 MET B CA 1
ATOM 3232 C C . MET B 1 160 ? 4.703 18.781 16.031 1 98.62 160 MET B C 1
ATOM 3234 O O . MET B 1 160 ? 3.812 19.188 16.781 1 98.62 160 MET B O 1
ATOM 3238 N N . ARG B 1 161 ? 5.996 18.906 16.312 1 98.38 161 ARG B N 1
ATOM 3239 C CA . ARG B 1 161 ? 6.43 19.594 17.531 1 98.38 161 ARG B CA 1
ATOM 3240 C C . ARG B 1 161 ? 6 21.062 17.5 1 98.38 161 ARG B C 1
ATOM 3242 O O . ARG B 1 161 ? 5.527 21.594 18.5 1 98.38 161 ARG B O 1
ATOM 3249 N N . ALA B 1 162 ? 6.191 21.688 16.344 1 98.69 162 ALA B N 1
ATOM 3250 C CA . ALA B 1 162 ? 5.812 23.094 16.203 1 98.69 162 ALA B CA 1
ATOM 3251 C C . ALA B 1 162 ? 4.316 23.281 16.438 1 98.69 162 ALA B C 1
ATOM 3253 O O . ALA B 1 162 ? 3.904 24.234 17.109 1 98.69 162 ALA B O 1
ATOM 3254 N N . LEU B 1 163 ? 3.529 22.375 15.891 1 98.75 163 LEU B N 1
ATOM 3255 C CA . LEU B 1 163 ? 2.084 22.453 16.078 1 98.75 163 LEU B CA 1
ATOM 3256 C C . LEU B 1 163 ? 1.714 22.281 17.547 1 98.75 163 LEU B C 1
ATOM 3258 O O . LEU B 1 163 ? 0.968 23.094 18.094 1 98.75 163 LEU B O 1
ATOM 3262 N N . MET B 1 164 ? 2.229 21.219 18.156 1 98.56 164 MET B N 1
ATOM 3263 C CA . MET B 1 164 ? 1.968 20.953 19.562 1 98.56 164 MET B CA 1
ATOM 3264 C C . MET B 1 164 ? 2.348 22.141 20.438 1 98.56 164 MET B C 1
ATOM 3266 O O . MET B 1 164 ? 1.567 22.578 21.281 1 98.56 164 MET B O 1
ATOM 3270 N N . ASN B 1 165 ? 3.533 22.703 20.172 1 98.12 165 ASN B N 1
ATOM 3271 C CA . ASN B 1 165 ? 4.023 23.828 20.969 1 98.12 165 ASN B CA 1
ATOM 3272 C C . ASN B 1 165 ? 3.162 25.062 20.766 1 98.12 165 ASN B C 1
ATOM 3274 O O . ASN B 1 165 ? 2.861 25.781 21.734 1 98.12 165 ASN B O 1
ATOM 3278 N N . SER B 1 166 ? 2.818 25.344 19.562 1 98.25 166 SER B N 1
ATOM 3279 C CA . SER B 1 166 ? 1.992 26.5 19.281 1 98.25 166 SER B CA 1
ATOM 3280 C C . SER B 1 166 ? 0.621 26.391 19.938 1 98.25 166 SER B C 1
ATOM 3282 O O . SER B 1 166 ? 0.113 27.359 20.5 1 98.25 166 SER B O 1
ATOM 3284 N N . LEU B 1 167 ? 0.024 25.234 19.922 1 98.31 167 LEU B N 1
ATOM 3285 C CA . LEU B 1 167 ? -1.309 25 20.469 1 98.31 167 LEU B CA 1
ATOM 3286 C C . LEU B 1 167 ? -1.268 24.938 21.984 1 98.31 167 LEU B C 1
ATOM 3288 O O . LEU B 1 167 ? -2.273 25.203 22.656 1 98.31 167 LEU B O 1
ATOM 3292 N N . SER B 1 168 ? -0.111 24.594 22.547 1 97.06 168 SER B N 1
ATOM 3293 C CA . SER B 1 168 ? 0.008 24.359 23.984 1 97.06 168 SER B CA 1
ATOM 3294 C C . SER B 1 168 ? -0.226 25.641 24.766 1 97.06 168 SER B C 1
ATOM 3296 O O . SER B 1 168 ? -0.569 25.594 25.953 1 97.06 168 SER B O 1
ATOM 3298 N N . HIS B 1 169 ? -0.067 26.734 24.109 1 94 169 HIS B N 1
ATOM 3299 C CA . HIS B 1 169 ? -0.317 28.016 24.766 1 94 169 HIS B CA 1
ATOM 3300 C C . HIS B 1 169 ? -1.784 28.141 25.156 1 94 169 HIS B C 1
ATOM 3302 O O . HIS B 1 169 ? -2.1 28.688 26.219 1 94 169 HIS B O 1
ATOM 3308 N N . SER B 1 170 ? -2.627 27.719 24.359 1 96.19 170 SER B N 1
ATOM 3309 C CA . SER B 1 170 ? -4.062 27.781 24.609 1 96.19 170 SER B CA 1
ATOM 3310 C C . SER B 1 170 ? -4.598 26.469 25.141 1 96.19 170 SER B C 1
ATOM 3312 O O . SER B 1 170 ? -5.637 26.422 25.812 1 96.19 170 SER B O 1
ATOM 3314 N N . PHE B 1 171 ? -3.891 25.391 24.828 1 97.75 171 PHE B N 1
ATOM 3315 C CA . PHE B 1 171 ? -4.305 24.062 25.234 1 97.75 171 PHE B CA 1
ATOM 3316 C C . PHE B 1 171 ? -3.148 23.297 25.875 1 97.75 171 PHE B C 1
ATOM 3318 O O . PHE B 1 171 ? -2.57 22.406 25.266 1 97.75 171 PHE B O 1
ATOM 3325 N N . PRO B 1 172 ? -2.895 23.5 27.094 1 95.62 172 PRO B N 1
ATOM 3326 C CA . PRO B 1 172 ? -1.687 22.984 27.734 1 95.62 172 PRO B CA 1
ATOM 3327 C C . PRO B 1 172 ? -1.648 21.453 27.75 1 95.62 172 PRO B C 1
ATOM 3329 O O . PRO B 1 172 ? -0.567 20.859 27.766 1 95.62 172 PRO B O 1
ATOM 3332 N N . LEU B 1 173 ? -2.77 20.766 27.672 1 96.75 173 LEU B N 1
ATOM 3333 C CA . LEU B 1 173 ? -2.812 19.312 27.797 1 96.75 173 LEU B CA 1
ATOM 3334 C C . LEU B 1 173 ? -2.596 18.641 26.453 1 96.75 173 LEU B C 1
ATOM 3336 O O . LEU B 1 173 ? -2.553 17.406 26.359 1 96.75 173 LEU B O 1
ATOM 3340 N N . ILE B 1 174 ? -2.404 19.469 25.469 1 97.69 174 ILE B N 1
ATOM 3341 C CA . ILE B 1 174 ? -2.268 18.906 24.125 1 97.69 174 ILE B CA 1
ATOM 3342 C C . ILE B 1 174 ? -1.021 18.031 24.062 1 97.69 174 ILE B C 1
ATOM 3344 O O . ILE B 1 174 ? -0.973 17.062 23.297 1 97.69 174 ILE B O 1
ATOM 3348 N N . LYS B 1 175 ? 0.012 18.297 24.859 1 97.06 175 LYS B N 1
ATOM 3349 C CA . LYS B 1 175 ? 1.271 17.562 24.875 1 97.06 175 LYS B CA 1
ATOM 3350 C C . LYS B 1 175 ? 1.061 16.125 25.328 1 97.06 175 LYS B C 1
ATOM 3352 O O . LYS B 1 175 ? 1.879 15.25 25.047 1 97.06 175 LYS B O 1
ATOM 3357 N N . GLU B 1 176 ? -0.015 15.898 26.016 1 97.88 176 GLU B N 1
ATOM 3358 C CA . GLU B 1 176 ? -0.303 14.578 26.578 1 97.88 176 GLU B CA 1
ATOM 3359 C C . GLU B 1 176 ? -1.115 13.727 25.609 1 97.88 176 GLU B C 1
ATOM 3361 O O . GLU B 1 176 ? -1.234 12.516 25.781 1 97.88 176 GLU B O 1
ATOM 3366 N N . GLU B 1 177 ? -1.661 14.359 24.578 1 98.19 177 GLU B N 1
ATOM 3367 C CA . GLU B 1 177 ? -2.439 13.617 23.578 1 98.19 177 GLU B CA 1
ATOM 3368 C C . GLU B 1 177 ? -1.585 12.562 22.891 1 98.19 177 GLU B C 1
ATOM 3370 O O . GLU B 1 177 ? -0.471 12.852 22.453 1 98.19 177 GLU B O 1
ATOM 3375 N N . PRO B 1 178 ? -2.084 11.398 22.672 1 97.06 178 PRO B N 1
ATOM 3376 C CA . PRO B 1 178 ? -1.308 10.289 22.109 1 97.06 178 PRO B CA 1
ATOM 3377 C C . PRO B 1 178 ? -0.714 10.609 20.75 1 97.06 178 PRO B C 1
ATOM 3379 O O . PRO B 1 178 ? 0.391 10.164 20.422 1 97.06 178 PRO B O 1
ATOM 3382 N N . TYR B 1 179 ? -1.415 11.352 20 1 97.81 179 TYR B N 1
ATOM 3383 C CA . TYR B 1 179 ? -0.905 11.734 18.672 1 97.81 179 TYR B CA 1
ATOM 3384 C C . TYR B 1 179 ? 0.485 12.344 18.797 1 97.81 179 TYR B C 1
ATOM 3386 O O . TYR B 1 179 ? 1.346 12.109 17.938 1 97.81 179 TYR B O 1
ATOM 3394 N N . PHE B 1 180 ? 0.671 13.102 19.797 1 98 180 PHE B N 1
ATOM 3395 C CA . PHE B 1 180 ? 1.954 13.758 20.016 1 98 180 PHE B CA 1
ATOM 3396 C C . PHE B 1 180 ? 2.824 12.953 20.969 1 98 180 PHE B C 1
ATOM 3398 O O . PHE B 1 180 ? 3.939 12.562 20.625 1 98 180 PHE B O 1
ATOM 3405 N N . ALA B 1 181 ? 2.33 12.625 22.078 1 97.69 181 ALA B N 1
ATOM 3406 C CA . ALA B 1 181 ? 3.098 12.031 23.172 1 97.69 181 ALA B CA 1
ATOM 3407 C C . ALA B 1 181 ? 3.705 10.695 22.75 1 97.69 181 ALA B C 1
ATOM 3409 O O . ALA B 1 181 ? 4.898 10.453 22.953 1 97.69 181 ALA B O 1
ATOM 3410 N N . GLU B 1 182 ? 2.932 9.867 22.156 1 95.69 182 GLU B N 1
ATOM 3411 C CA . GLU B 1 182 ? 3.422 8.547 21.75 1 95.69 182 GLU B CA 1
ATOM 3412 C C . GLU B 1 182 ? 4.395 8.656 20.578 1 95.69 182 GLU B C 1
ATOM 3414 O O . GLU B 1 182 ? 5.406 7.949 20.547 1 95.69 182 GLU B O 1
ATOM 3419 N N . CYS B 1 183 ? 4.023 9.469 19.656 1 95.5 183 CYS B N 1
ATOM 3420 C CA . CYS B 1 183 ? 4.875 9.648 18.484 1 95.5 183 CYS B CA 1
ATOM 3421 C C . CYS B 1 183 ? 6.266 10.125 18.891 1 95.5 183 CYS B C 1
ATOM 3423 O O . CYS B 1 183 ? 7.27 9.578 18.438 1 95.5 183 CYS B O 1
ATOM 3425 N N . PHE B 1 184 ? 6.363 11.094 19.844 1 96.69 184 PHE B N 1
ATOM 3426 C CA . PHE B 1 184 ? 7.637 11.672 20.25 1 96.69 184 PHE B CA 1
ATOM 3427 C C . PHE B 1 184 ? 8.398 10.711 21.156 1 96.69 184 PHE B C 1
ATOM 3429 O O . PHE B 1 184 ? 9.617 10.547 21.016 1 96.69 184 PHE B O 1
ATOM 3436 N N . SER B 1 185 ? 7.707 10.07 22.016 1 96.44 185 SER B N 1
ATOM 3437 C CA . SER B 1 185 ? 8.367 9.164 22.953 1 96.44 185 SER B CA 1
ATOM 3438 C C . SER B 1 185 ? 8.992 7.98 22.219 1 96.44 185 SER B C 1
ATOM 3440 O O . SER B 1 185 ? 10.047 7.488 22.625 1 96.44 185 SER B O 1
ATOM 3442 N N . GLN B 1 186 ? 8.422 7.562 21.156 1 94.56 186 GLN B N 1
ATOM 3443 C CA . GLN B 1 186 ? 8.898 6.395 20.422 1 94.56 186 GLN B CA 1
ATOM 3444 C C . GLN B 1 186 ? 9.828 6.805 19.281 1 94.56 186 GLN B C 1
ATOM 3446 O O . GLN B 1 186 ? 10.414 5.953 18.609 1 94.56 186 GLN B O 1
ATOM 3451 N N . GLY B 1 187 ? 9.93 8.062 19.047 1 97.12 187 GLY B N 1
ATOM 3452 C CA . GLY B 1 187 ? 10.789 8.562 17.984 1 97.12 187 GLY B CA 1
ATOM 3453 C C . GLY B 1 187 ? 10.359 8.102 16.594 1 97.12 187 GLY B C 1
ATOM 3454 O O . GLY B 1 187 ? 11.203 7.773 15.758 1 97.12 187 GLY B O 1
ATOM 3455 N N . VAL B 1 188 ? 9.062 8.008 16.391 1 96.69 188 VAL B N 1
ATOM 3456 C CA . VAL B 1 188 ? 8.516 7.41 15.18 1 96.69 188 VAL B CA 1
ATOM 3457 C C . VAL B 1 188 ? 8.922 8.242 13.969 1 96.69 188 VAL B C 1
ATOM 3459 O O . VAL B 1 188 ? 9.477 7.719 13 1 96.69 188 VAL B O 1
ATOM 3462 N N . GLU B 1 189 ? 8.719 9.5 14.078 1 97.69 189 GLU B N 1
ATOM 3463 C CA . GLU B 1 189 ? 8.969 10.359 12.93 1 97.69 189 GLU B CA 1
ATOM 3464 C C . GLU B 1 189 ? 10.469 10.469 12.633 1 97.69 189 GLU B C 1
ATOM 3466 O O . GLU B 1 189 ? 10.867 10.586 11.477 1 97.69 189 GLU B O 1
ATOM 3471 N N . GLU B 1 190 ? 11.258 10.445 13.617 1 97.75 190 GLU B N 1
ATOM 3472 C CA . GLU B 1 190 ? 12.703 10.453 13.414 1 97.75 190 GLU B CA 1
ATOM 3473 C C . GLU B 1 190 ? 13.172 9.18 12.727 1 97.75 190 GLU B C 1
ATOM 3475 O O . GLU B 1 190 ? 14.016 9.227 11.82 1 97.75 190 GLU B O 1
ATOM 3480 N N . ARG B 1 191 ? 12.648 8.078 13.141 1 98 191 ARG B N 1
ATOM 3481 C CA . ARG B 1 191 ? 12.969 6.805 12.5 1 98 191 ARG B CA 1
ATOM 3482 C C . ARG B 1 191 ? 12.516 6.797 11.047 1 98 191 ARG B C 1
ATOM 3484 O O . ARG B 1 191 ? 13.219 6.293 10.172 1 98 191 ARG B O 1
ATOM 3491 N N . HIS B 1 192 ? 11.297 7.355 10.789 1 98.19 192 HIS B N 1
ATOM 3492 C CA . HIS B 1 192 ? 10.805 7.449 9.414 1 98.19 192 HIS B CA 1
ATOM 3493 C C . HIS B 1 192 ? 11.727 8.305 8.555 1 98.19 192 HIS B C 1
ATOM 3495 O O . HIS B 1 192 ? 12.008 7.949 7.406 1 98.19 192 HIS B O 1
ATOM 3501 N N . ALA B 1 193 ? 12.125 9.383 9.133 1 98.19 193 ALA B N 1
ATOM 3502 C CA . ALA B 1 193 ? 13.031 10.273 8.406 1 98.19 193 ALA B CA 1
ATOM 3503 C C . ALA B 1 193 ? 14.328 9.562 8.039 1 98.19 193 ALA B C 1
ATOM 3505 O O . ALA B 1 193 ? 14.797 9.656 6.902 1 98.19 193 ALA B O 1
ATOM 3506 N N . GLN B 1 194 ? 14.898 8.891 8.984 1 97.69 194 GLN B N 1
ATOM 3507 C CA . GLN B 1 194 ? 16.125 8.141 8.742 1 97.69 194 GLN B CA 1
ATOM 3508 C C . GLN B 1 194 ? 15.922 7.066 7.684 1 97.69 194 GLN B C 1
ATOM 3510 O O . GLN B 1 194 ? 16.75 6.906 6.785 1 97.69 194 GLN B O 1
ATOM 3515 N N . GLU B 1 195 ? 14.828 6.367 7.789 1 97.81 195 GLU B N 1
ATOM 3516 C CA . GLU B 1 195 ? 14.508 5.316 6.828 1 97.81 195 GLU B CA 1
ATOM 3517 C C . GLU B 1 195 ? 14.344 5.879 5.422 1 97.81 195 GLU B C 1
ATOM 3519 O O . GLU B 1 195 ? 14.867 5.312 4.457 1 97.81 195 GLU B O 1
ATOM 3524 N N . ALA B 1 196 ? 13.609 6.965 5.309 1 98.06 196 ALA B N 1
ATOM 3525 C CA . ALA B 1 196 ? 13.383 7.582 4.004 1 98.06 196 ALA B CA 1
ATOM 3526 C C . ALA B 1 196 ? 14.703 8.008 3.361 1 98.06 196 ALA B C 1
ATOM 3528 O O . ALA B 1 196 ? 14.922 7.777 2.17 1 98.06 196 ALA B O 1
ATOM 3529 N N . ARG B 1 197 ? 15.539 8.555 4.156 1 97.06 197 ARG B N 1
ATOM 3530 C CA . ARG B 1 197 ? 16.844 9.008 3.664 1 97.06 197 ARG B CA 1
ATOM 3531 C C . ARG B 1 197 ? 17.688 7.824 3.211 1 97.06 197 ARG B C 1
ATOM 3533 O O . ARG B 1 197 ? 18.266 7.848 2.119 1 97.06 197 ARG B O 1
ATOM 3540 N N . GLU B 1 198 ? 17.781 6.852 4.004 1 97.19 198 GLU B N 1
ATOM 3541 C CA . GLU B 1 198 ? 18.625 5.695 3.723 1 97.19 198 GLU B CA 1
ATOM 3542 C C . GLU B 1 198 ? 18.125 4.926 2.506 1 97.19 198 GLU B C 1
ATOM 3544 O O . GLU B 1 198 ? 18.906 4.551 1.635 1 97.19 198 GLU B O 1
ATOM 3549 N N . ILE B 1 199 ? 16.828 4.695 2.477 1 97.62 199 ILE B N 1
ATOM 3550 C CA . ILE B 1 199 ? 16.234 3.949 1.371 1 97.62 199 ILE B CA 1
ATOM 3551 C C . ILE B 1 199 ? 16.438 4.719 0.066 1 97.62 199 ILE B C 1
ATOM 3553 O O . ILE B 1 199 ? 16.812 4.137 -0.954 1 97.62 199 ILE B O 1
ATOM 3557 N N . THR B 1 200 ? 16.156 5.969 0.125 1 97.94 200 THR B N 1
ATOM 3558 C CA . THR B 1 200 ? 16.297 6.781 -1.079 1 97.94 200 THR B CA 1
ATOM 3559 C C . THR B 1 200 ? 17.734 6.797 -1.566 1 97.94 200 THR B C 1
ATOM 3561 O O . THR B 1 200 ? 18 6.656 -2.764 1 97.94 200 THR B O 1
ATOM 3564 N N . LYS B 1 201 ? 18.672 6.965 -0.65 1 96.69 201 LYS B N 1
ATOM 3565 C CA . LYS B 1 201 ? 20.094 6.906 -1.017 1 96.69 201 LYS B CA 1
ATOM 3566 C C . LYS B 1 201 ? 20.438 5.578 -1.686 1 96.69 201 LYS B C 1
ATOM 3568 O O . LYS B 1 201 ? 21.094 5.555 -2.723 1 96.69 201 LYS B O 1
ATOM 3573 N N . PHE B 1 202 ? 19.953 4.547 -1.094 1 96.5 202 PHE B N 1
ATOM 3574 C CA . PHE B 1 202 ? 20.203 3.207 -1.618 1 96.5 202 PHE B CA 1
ATOM 3575 C C . PHE B 1 202 ? 19.703 3.09 -3.055 1 96.5 202 PHE B C 1
ATOM 3577 O O . PHE B 1 202 ? 20.422 2.586 -3.924 1 96.5 202 PHE B O 1
ATOM 3584 N N . ILE B 1 203 ? 18.516 3.545 -3.291 1 96.44 203 ILE B N 1
ATOM 3585 C CA . ILE B 1 203 ? 17.906 3.453 -4.613 1 96.44 203 ILE B CA 1
ATOM 3586 C C . ILE B 1 203 ? 18.672 4.332 -5.598 1 96.44 203 ILE B C 1
ATOM 3588 O O . ILE B 1 203 ? 18.938 3.926 -6.73 1 96.44 203 ILE B O 1
ATOM 3592 N N . LEU B 1 204 ? 19.062 5.488 -5.176 1 97.25 204 LEU B N 1
ATOM 3593 C CA . LEU B 1 204 ? 19.75 6.422 -6.059 1 97.25 204 LEU B CA 1
ATOM 3594 C C . LEU B 1 204 ? 21.125 5.895 -6.434 1 97.25 204 LEU B C 1
ATOM 3596 O O . LEU B 1 204 ? 21.609 6.129 -7.547 1 97.25 204 LEU B O 1
ATOM 3600 N N . MET B 1 205 ? 21.75 5.223 -5.504 1 95.81 205 MET B N 1
ATOM 3601 C CA . MET B 1 205 ? 23.047 4.633 -5.801 1 95.81 205 MET B CA 1
ATOM 3602 C C . MET B 1 205 ? 22.922 3.549 -6.867 1 95.81 205 MET B C 1
ATOM 3604 O O . MET B 1 205 ? 23.828 3.379 -7.691 1 95.81 205 MET B O 1
ATOM 3608 N N . ARG B 1 206 ? 21.828 2.875 -6.918 1 92.75 206 ARG B N 1
ATOM 3609 C CA . ARG B 1 206 ? 21.594 1.809 -7.887 1 92.75 206 ARG B CA 1
ATOM 3610 C C . ARG B 1 206 ? 21.047 2.367 -9.195 1 92.75 206 ARG B C 1
ATOM 3612 O O . ARG B 1 206 ? 21.25 1.786 -10.258 1 92.75 206 ARG B O 1
ATOM 3619 N N . SER B 1 207 ? 20.375 3.461 -9.055 1 94.25 207 SER B N 1
ATOM 3620 C CA . SER B 1 207 ? 19.734 4.105 -10.203 1 94.25 207 SER B CA 1
ATOM 3621 C C . SER B 1 207 ? 20 5.609 -10.203 1 94.25 207 SER B C 1
ATOM 3623 O O . SER B 1 207 ? 19.078 6.398 -9.961 1 94.25 207 SER B O 1
ATOM 3625 N N . PRO B 1 208 ? 21.188 5.965 -10.633 1 96.06 208 PRO B N 1
ATOM 3626 C CA . PRO B 1 208 ? 21.594 7.367 -10.555 1 96.06 208 PRO B CA 1
ATOM 3627 C C . PRO B 1 208 ? 20.719 8.281 -11.414 1 96.06 208 PRO B C 1
ATOM 3629 O O . PRO B 1 208 ? 20.609 9.477 -11.133 1 96.06 208 PRO B O 1
ATOM 3632 N N . GLU B 1 209 ? 20.047 7.738 -12.477 1 96.06 209 GLU B N 1
ATOM 3633 C CA . GLU B 1 209 ? 19.203 8.516 -13.367 1 96.06 209 GLU B CA 1
ATOM 3634 C C . GLU B 1 209 ? 17.984 9.07 -12.625 1 96.06 209 GLU B C 1
ATOM 3636 O O . GLU B 1 209 ? 17.328 10 -13.102 1 96.06 209 GLU B O 1
ATOM 3641 N N . LEU B 1 210 ? 17.734 8.609 -11.422 1 97.31 210 LEU B N 1
ATOM 3642 C CA . LEU B 1 210 ? 16.562 9.031 -10.648 1 97.31 210 LEU B CA 1
ATOM 3643 C C . LEU B 1 210 ? 16.891 10.258 -9.805 1 97.31 210 LEU B C 1
ATOM 3645 O O . LEU B 1 210 ? 16 10.844 -9.18 1 97.31 210 LEU B O 1
ATOM 3649 N N . LEU B 1 211 ? 18.156 10.648 -9.758 1 97.94 211 LEU B N 1
ATOM 3650 C CA . LEU B 1 211 ? 18.562 11.727 -8.867 1 97.94 211 LEU B CA 1
ATOM 3651 C C . LEU B 1 211 ? 17.812 13.016 -9.18 1 97.94 211 LEU B C 1
ATOM 3653 O O . LEU B 1 211 ? 17.203 13.609 -8.289 1 97.94 211 LEU B O 1
ATOM 3657 N N . ILE B 1 212 ? 17.812 13.438 -10.383 1 98 212 ILE B N 1
ATOM 3658 C CA . ILE B 1 212 ? 17.266 14.734 -10.766 1 98 212 ILE B CA 1
ATOM 3659 C C . ILE B 1 212 ? 15.758 14.734 -10.523 1 98 212 ILE B C 1
ATOM 3661 O O . ILE B 1 212 ? 15.227 15.625 -9.852 1 98 212 ILE B O 1
ATOM 3665 N N . PRO B 1 213 ? 14.984 13.688 -10.992 1 98.19 213 PRO B N 1
ATOM 3666 C CA . PRO B 1 213 ? 13.547 13.664 -10.695 1 98.19 213 PRO B CA 1
ATOM 3667 C C . PRO B 1 213 ? 13.25 13.633 -9.195 1 98.19 213 PRO B C 1
ATOM 3669 O O . PRO B 1 213 ? 12.266 14.219 -8.742 1 98.19 213 PRO B O 1
ATOM 3672 N N . THR B 1 214 ? 14.039 12.938 -8.461 1 98.5 214 THR B N 1
ATOM 3673 C CA . THR B 1 214 ? 13.852 12.852 -7.016 1 98.5 214 THR B CA 1
ATOM 3674 C C . THR B 1 214 ? 14.047 14.219 -6.367 1 98.5 214 THR B C 1
ATOM 3676 O O . THR B 1 214 ? 13.242 14.633 -5.523 1 98.5 214 THR B O 1
ATOM 3679 N N . MET B 1 215 ? 15.094 14.938 -6.777 1 98.56 215 MET B N 1
ATOM 3680 C CA . MET B 1 215 ? 15.359 16.266 -6.246 1 98.56 215 MET B CA 1
ATOM 3681 C C . MET B 1 215 ? 14.25 17.234 -6.633 1 98.56 215 MET B C 1
ATOM 3683 O O . MET B 1 215 ? 13.82 18.062 -5.812 1 98.56 215 MET B O 1
ATOM 3687 N N . GLU B 1 216 ? 13.812 17.172 -7.828 1 98.69 216 GLU B N 1
ATOM 3688 C CA . GLU B 1 216 ? 12.734 18.031 -8.297 1 98.69 216 GLU B CA 1
ATOM 3689 C C . GLU B 1 216 ? 11.445 17.766 -7.523 1 98.69 216 GLU B C 1
ATOM 3691 O O . GLU B 1 216 ? 10.758 18.703 -7.105 1 98.69 216 GLU B O 1
ATOM 3696 N N . GLY B 1 217 ? 11.117 16.5 -7.324 1 98.75 217 GLY B N 1
ATOM 3697 C CA . GLY B 1 217 ? 9.945 16.141 -6.531 1 98.75 217 GLY B CA 1
ATOM 3698 C C . GLY B 1 217 ? 10.031 16.641 -5.098 1 98.75 217 GLY B C 1
ATOM 3699 O O . GLY B 1 217 ? 9.039 17.094 -4.535 1 98.75 217 GLY B O 1
ATOM 3700 N N . ALA B 1 218 ? 11.242 16.562 -4.547 1 98.75 218 ALA B N 1
ATOM 3701 C CA . ALA B 1 218 ? 11.461 17.047 -3.189 1 98.75 218 ALA B CA 1
ATOM 3702 C C . ALA B 1 218 ? 11.203 18.547 -3.104 1 98.75 218 ALA B C 1
ATOM 3704 O O . ALA B 1 218 ? 10.523 19.016 -2.188 1 98.75 218 ALA B O 1
ATOM 3705 N N . LYS B 1 219 ? 11.75 19.234 -4.047 1 98.69 219 LYS B N 1
ATOM 3706 C CA . LYS B 1 219 ? 11.562 20.688 -4.082 1 98.69 219 LYS B CA 1
ATOM 3707 C C . LYS B 1 219 ? 10.086 21.047 -4.219 1 98.69 219 LYS B C 1
ATOM 3709 O O . LYS B 1 219 ? 9.602 21.953 -3.543 1 98.69 219 LYS B O 1
ATOM 3714 N N . MET B 1 220 ? 9.422 20.375 -5.074 1 98.75 220 MET B N 1
ATOM 3715 C CA . MET B 1 220 ? 7.996 20.609 -5.289 1 98.75 220 MET B CA 1
ATOM 3716 C C . MET B 1 220 ? 7.207 20.375 -4.008 1 98.75 220 MET B C 1
ATOM 3718 O O . MET B 1 220 ? 6.32 21.156 -3.66 1 98.75 220 MET B O 1
ATOM 3722 N N . MET B 1 221 ? 7.527 19.312 -3.318 1 98.81 221 MET B N 1
ATOM 3723 C CA . MET B 1 221 ? 6.816 18.969 -2.09 1 98.81 221 MET B CA 1
ATOM 3724 C C . MET B 1 221 ? 7.066 20.016 -1.009 1 98.81 221 MET B C 1
ATOM 3726 O O . MET B 1 221 ? 6.141 20.438 -0.313 1 98.81 221 MET B O 1
ATOM 3730 N N . ALA B 1 222 ? 8.344 20.453 -0.888 1 98.81 222 ALA B N 1
ATOM 3731 C CA . ALA B 1 222 ? 8.688 21.453 0.121 1 98.81 222 ALA B CA 1
ATOM 3732 C C . ALA B 1 222 ? 7.961 22.766 -0.141 1 98.81 222 ALA B C 1
ATOM 3734 O O . ALA B 1 222 ? 7.41 23.375 0.78 1 98.81 222 ALA B O 1
ATOM 3735 N N . THR B 1 223 ? 7.961 23.125 -1.366 1 98.62 223 THR B N 1
ATOM 3736 C CA . THR B 1 223 ? 7.266 24.344 -1.748 1 98.62 223 THR B CA 1
ATOM 3737 C C . THR B 1 223 ? 5.762 24.203 -1.523 1 98.62 223 THR B C 1
ATOM 3739 O O . THR B 1 223 ? 5.105 25.156 -1.084 1 98.62 223 THR B O 1
ATOM 3742 N N . GLY B 1 224 ? 5.246 23.047 -1.902 1 98.69 224 GLY B N 1
ATOM 3743 C CA . GLY B 1 224 ? 3.842 22.781 -1.64 1 98.69 224 GLY B CA 1
ATOM 3744 C C . GLY B 1 224 ? 3.484 22.859 -0.167 1 98.69 224 GLY B C 1
ATOM 3745 O O . GLY B 1 224 ? 2.424 23.375 0.194 1 98.69 224 GLY B O 1
ATOM 3746 N N . LEU B 1 225 ? 4.371 22.391 0.69 1 98.56 225 LEU B N 1
ATOM 3747 C CA . LEU B 1 225 ? 4.16 22.453 2.133 1 98.56 225 LEU B CA 1
ATOM 3748 C C . LEU B 1 225 ? 4.129 23.891 2.617 1 98.56 225 LEU B C 1
ATOM 3750 O O . LEU B 1 225 ? 3.312 24.25 3.469 1 98.56 225 LEU B O 1
ATOM 3754 N N . ASP B 1 226 ? 5.02 24.688 2.094 1 98.62 226 ASP B N 1
ATOM 3755 C CA . ASP B 1 226 ? 5.008 26.109 2.43 1 98.62 226 ASP B CA 1
ATOM 3756 C C . ASP B 1 226 ? 3.652 26.734 2.115 1 98.62 226 ASP B C 1
ATOM 3758 O O . ASP B 1 226 ? 3.105 27.484 2.93 1 98.62 226 ASP B O 1
ATOM 3762 N N . ARG B 1 227 ? 3.199 26.438 0.963 1 98.5 227 ARG B N 1
ATOM 3763 C CA . ARG B 1 227 ? 1.912 26.984 0.555 1 98.5 227 ARG B CA 1
ATOM 3764 C C . ARG B 1 227 ? 0.79 26.484 1.458 1 98.5 227 ARG B C 1
ATOM 3766 O O . ARG B 1 227 ? -0.141 27.234 1.771 1 98.5 227 ARG B O 1
ATOM 3773 N N . PHE B 1 228 ? 0.872 25.281 1.821 1 98.75 228 PHE B N 1
ATOM 3774 C CA .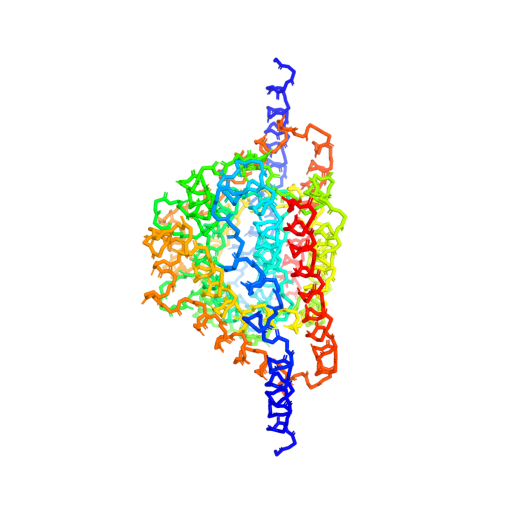 PHE B 1 228 ? -0.113 24.703 2.73 1 98.75 228 PHE B CA 1
ATOM 3775 C C . PHE B 1 228 ? -0.138 25.453 4.051 1 98.75 228 PHE B C 1
ATOM 3777 O O . PHE B 1 228 ? -1.206 25.844 4.535 1 98.75 228 PHE B O 1
ATOM 3784 N N . TRP B 1 229 ? 1.056 25.672 4.641 1 98.62 229 TRP B N 1
ATOM 3785 C CA . TRP B 1 229 ? 1.142 26.406 5.895 1 98.62 229 TRP B CA 1
ATOM 3786 C C . TRP B 1 229 ? 0.612 27.828 5.727 1 98.62 229 TRP B C 1
ATOM 3788 O O . TRP B 1 229 ? -0.058 28.359 6.617 1 98.62 229 TRP B O 1
ATOM 3798 N N . PHE B 1 230 ? 0.904 28.391 4.594 1 98.38 230 PHE B N 1
ATOM 3799 C CA . PHE B 1 230 ? 0.38 29.719 4.312 1 98.38 230 PHE B CA 1
ATOM 3800 C C . PHE B 1 230 ? -1.145 29.719 4.32 1 98.38 230 PHE B C 1
ATOM 3802 O O . PHE B 1 230 ? -1.771 30.672 4.781 1 98.38 230 PHE B O 1
ATOM 3809 N N . GLY B 1 231 ? -1.714 28.703 3.762 1 98.5 231 GLY B N 1
ATOM 3810 C CA . GLY B 1 231 ? -3.162 28.562 3.791 1 98.5 231 GLY B CA 1
ATOM 3811 C C . GLY B 1 231 ? -3.725 28.484 5.195 1 98.5 231 GLY B C 1
ATOM 3812 O O . GLY B 1 231 ? -4.77 29.078 5.484 1 98.5 231 GLY B O 1
ATOM 3813 N N . LEU B 1 232 ? -3.059 27.828 6.055 1 98.62 232 LEU B N 1
ATOM 3814 C CA . LEU B 1 232 ? -3.484 27.734 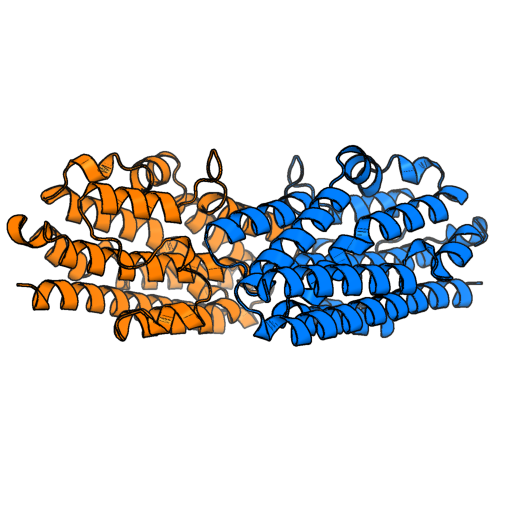7.449 1 98.62 232 LEU B CA 1
ATOM 3815 C C . LEU B 1 232 ? -3.334 29.078 8.148 1 98.62 232 LEU B C 1
ATOM 3817 O O . LEU B 1 232 ? -4.184 29.469 8.961 1 98.62 232 LEU B O 1
ATOM 3821 N N . GLU B 1 233 ? -2.244 29.766 7.812 1 98.38 233 GLU B N 1
ATOM 3822 C CA . GLU B 1 233 ? -2.057 31.094 8.375 1 98.38 233 GLU B CA 1
ATOM 3823 C C . GLU B 1 233 ? -3.172 32.031 7.945 1 98.38 233 GLU B C 1
ATOM 3825 O O . GLU B 1 233 ? -3.67 32.844 8.75 1 98.38 233 GLU B O 1
ATOM 3830 N N . LYS B 1 234 ? -3.496 31.984 6.68 1 98.19 234 LYS B N 1
ATOM 3831 C CA . LYS B 1 234 ? -4.582 32.812 6.16 1 98.19 234 LYS B CA 1
ATOM 3832 C C . LYS B 1 234 ? -5.883 32.562 6.91 1 98.19 234 LYS B C 1
ATOM 3834 O O . LYS B 1 234 ? -6.637 33.469 7.203 1 98.19 234 LYS B O 1
ATOM 3839 N N . LEU B 1 235 ? -6.172 31.328 7.195 1 98.12 235 LEU B N 1
ATOM 3840 C CA . LEU B 1 235 ? -7.348 30.953 7.98 1 98.12 235 LEU B CA 1
ATOM 3841 C C . LEU B 1 235 ? -7.352 31.688 9.32 1 98.12 235 LEU B C 1
ATOM 3843 O O . LEU B 1 235 ? -8.375 32.25 9.727 1 98.12 235 LEU B O 1
ATOM 3847 N N . LEU B 1 236 ? -6.211 31.75 10.023 1 97.81 236 LEU B N 1
ATOM 3848 C CA . LEU B 1 236 ? -6.094 32.406 11.312 1 97.81 236 LEU B CA 1
ATOM 3849 C C . LEU B 1 236 ? -6.301 33.906 11.164 1 97.81 236 LEU B C 1
ATOM 3851 O O . LEU B 1 236 ? -7.051 34.531 11.93 1 97.81 236 LEU B O 1
ATOM 3855 N N . ARG B 1 237 ? -5.691 34.438 10.148 1 96.62 237 ARG B N 1
ATOM 3856 C CA . ARG B 1 237 ? -5.773 35.875 9.938 1 96.62 237 ARG B CA 1
ATOM 3857 C C . ARG B 1 237 ? -7.195 36.312 9.594 1 96.62 237 ARG B C 1
ATOM 3859 O O . ARG B 1 237 ? -7.648 37.375 10.016 1 96.62 237 ARG B O 1
ATOM 3866 N N . ASP B 1 238 ? -7.855 35.469 8.836 1 95.44 238 ASP B N 1
ATOM 3867 C CA . ASP B 1 238 ? -9.234 35.781 8.453 1 95.44 238 ASP B CA 1
ATOM 3868 C C . ASP B 1 238 ? -10.18 35.625 9.641 1 95.44 238 ASP B C 1
ATOM 3870 O O . ASP B 1 238 ? -11.305 36.125 9.602 1 95.44 238 ASP B O 1
ATOM 3874 N N . SER B 1 239 ? -9.742 35 10.656 1 92.25 239 SER B N 1
ATOM 3875 C CA . SER B 1 239 ? -10.578 34.75 11.82 1 92.25 239 SER B CA 1
ATOM 3876 C C . SER B 1 239 ? -10.273 35.719 12.953 1 92.25 239 SER B C 1
ATOM 3878 O O . SER B 1 239 ? -10.781 35.562 14.07 1 92.25 239 SER B O 1
ATOM 3880 N N . GLN B 1 240 ? -9.352 36.688 12.727 1 84.62 240 GLN B N 1
ATOM 3881 C CA . GLN B 1 240 ? -9.055 37.719 13.711 1 84.62 240 GLN B CA 1
ATOM 3882 C C . GLN B 1 240 ? -10.148 38.781 13.75 1 84.62 240 GLN B C 1
ATOM 3884 O O . GLN B 1 240 ? -10.75 39.094 12.719 1 84.62 240 GLN B O 1
#

Solvent-accessible surface area (backbone atoms only — not comparable to full-atom values): 24588 Å² total; per-residue (Å²): 117,76,50,64,45,50,38,51,52,50,50,51,50,50,51,50,51,46,68,76,57,40,54,58,74,37,66,35,43,55,50,52,42,66,47,56,48,83,60,57,56,32,30,65,56,35,15,54,52,45,56,48,53,48,46,49,53,48,42,54,57,60,38,55,54,44,45,51,93,40,51,15,59,71,43,36,34,56,52,47,50,57,52,37,72,41,41,57,36,79,93,78,35,30,52,67,56,32,46,52,51,47,44,44,75,66,46,24,42,74,86,63,60,73,65,61,56,22,51,67,75,64,36,37,75,75,42,60,69,57,52,22,49,42,40,50,49,48,68,63,45,24,57,72,23,57,15,30,55,35,46,51,32,60,43,42,47,50,37,53,50,33,49,47,56,20,48,28,73,69,35,67,66,52,60,69,29,58,52,48,37,51,39,60,74,66,40,47,39,57,50,42,22,52,47,38,50,52,51,49,34,54,49,34,53,76,37,61,83,46,45,62,57,18,52,51,33,22,50,50,39,50,53,43,49,51,51,40,44,49,47,55,32,49,54,54,62,72,69,104,114,76,50,64,44,50,38,51,51,50,51,54,50,50,51,50,50,45,67,75,55,40,55,57,74,36,65,36,42,56,50,52,44,66,48,57,48,84,60,58,55,32,30,66,55,35,15,56,52,44,55,47,54,48,45,50,51,49,42,54,57,61,38,57,56,45,46,51,92,40,54,16,62,72,43,35,34,55,53,47,51,58,52,37,72,42,41,57,36,79,94,77,34,31,49,66,56,33,45,54,51,45,42,43,74,66,46,24,43,74,85,60,58,70,66,62,50,30,52,68,76,64,39,37,77,76,44,60,68,57,50,22,49,41,39,51,48,46,68,61,44,25,55,72,24,57,16,29,56,36,46,51,33,59,43,43,48,50,38,52,51,34,48,46,58,21,45,26,72,69,36,68,66,53,61,68,28,58,53,48,37,51,39,62,74,66,39,47,39,58,51,43,22,52,48,38,50,52,51,49,35,53,50,32,52,77,36,61,85,47,45,62,58,19,51,52,34,23,52,51,40,49,52,43,48,52,51,40,43,48,45,54,31,49,54,53,59,71,68,104

Foldseek 3Di:
DVLVVLLVVLVVLLVVLCVVQQPLPFVLLVLLLPFDLVLCLPQALLQLLLLLVLLLVLLLLVLLVQAPPQPDPVSVVLSVVLNCQAQPDPPRDGLSVLSVVLSVVSPHDNPDDSPQSPDLVSSLVVHDPLSSVLSVLSVPQRNPALQLNLLCLQNVLRNLVSNLNSCCSSPVCSCVRCSNVVCVVVVSSVVSNVSSSVVRSVSCSVPVVRSVSNSVSNNSNSVSVSSSSVVSSVSSVVSD/DVLVVLLVVLVVLLVVLCVVLQPLPFVLLVLLLPFDLVLCLPQALLQLLLLLVLLLVLLLLVLLVQAPPQPDPVSVVLSVVLNCQAQPDPPRDGLSVLSVVLSVVSPHDNPDDSVQSPDLVSSLVVHDPLSSVLSVLSNPQRNPALQLNLLCLQNVLRNLVSNQNSCCSSVVCSCVRCSNVVCVVVVSSVVSNVSSSVVRSVSCSVPVVRSVSNSVSNNSNSVSVSSSSVVSSVSSVVSD

InterPro domains:
  IPR016084 Haem oxygenase-like, multi-helical [G3DSA:1.20.910.10] (5-234)

Sequence (480 aa):
MQNQDIGMKFYRFLDEIYQIHLPSKHSFFACLAKFPPEKLCSPNLLGNLYIRYQAACHATRVMVYCVPHLDSPALRVRKLRIISDDDSLKDGDTHHYQLSRAFSNMGAELLIADEDFGSLDDLQKKLDPMTADFVSLVQNIYPKSLGPWCVIEMFADDWMRALMNSLSHSFPLIKEEPYFAECFSQGVEERHAQEAREITKFILMRSPELLIPTMEGAKMMATGLDRFWFGLEKLLRDSQMQNQDIGMKFYRFLDEIYQIHLPSKHSFFACLAKFPPEKLCSPNLLGNLYIRYQAACHATRVMVYCVPHLDSPALRVRKLRIISDDDSLKDGDTHHYQLSRAFSNMGAELLIADEDFGSLDDLQKKLDPMTADFVSLVQNIYPKSLGPWCVIEMFADDWMRALMNSLSHSFPLIKEEPYFAECFSQGVEERHAQEAREITKFILMRSPELLIPTMEGAKMMATGLDRFWFGLEKLLRDSQ